Protein 8W1A (pdb70)

Solvent-accessible surface area: 29792 Å² total; per-residue (Å²): 186,114,35,16,29,114,81,59,42,19,30,54,12,38,103,8,42,86,66,0,50,106,9,0,30,44,1,24,101,0,14,69,120,52,120,100,170,21,17,4,23,64,1,4,20,10,5,3,0,50,3,0,48,10,2,5,71,1,7,72,6,49,19,64,16,71,86,104,87,144,73,28,51,42,43,49,0,109,70,18,20,48,46,52,22,5,2,8,2,2,5,2,24,10,5,14,14,1,0,40,0,34,47,22,38,25,39,99,70,119,138,69,103,0,112,100,46,72,26,0,100,94,21,19,58,49,10,62,115,93,0,71,104,32,0,29,45,10,19,131,68,60,19,121,35,64,46,114,144,58,158,117,35,71,18,67,42,66,24,53,150,118,22,62,98,37,95,49,80,18,52,32,32,15,7,59,22,2,13,77,116,5,38,57,81,7,100,85,29,74,45,64,14,132,57,45,34,172,215,90,178,76,130,74,226,50,110,22,142,28,22,18,31,2,2,20,54,14,4,70,14,6,1,69,20,30,11,45,27,6,47,65,7,6,36,24,104,79,178,172,61,163,101,58,95,74,45,138,22,66,18,78,9,3,36,28,14,0,42,31,12,5,8,63,2,0,6,25,0,0,108,10,2,15,22,32,8,63,62,28,66,115,67,7,121,44,64,131,120,134,208,46,99,162,57,123,36,28,32,118,80,79,35,19,34,63,9,34,110,7,39,90,63,0,39,114,14,0,31,75,2,29,130,6,19,61,145,57,118,112,168,25,20,4,27,63,2,3,24,9,5,4,0,50,3,0,51,12,1,2,76,0,6,73,7,39,18,71,17,73,91,94,73,128,74,17,50,44,48,47,0,92,70,13,26,44,48,46,8,4,2,11,1,2,4,2,24,9,5,13,14,2,0,39,0,55,52,22,10,31,34,103,40,130,148,82,109,0,92,124,33,76,26,0,99,94,22,18,58,46,10,62,120,93,0,67,93,27,0,30,53,6,18,110,64,31,23,115,38,81,58,109,135,62,150,109,19,96,28,67,13,67,22,47,154,126,34,61,92,26,96,59,88,4,58,38,33,10,7,63,29,2,12,77,109,4,35,57,66,4,103,90,26,61,54,68,7,130,46,41,71,110,165,52,192,112,131,63,192,125,135,27,113,24,31,22,26,0,4,24,39,7,3,66,14,6,2,64,26,28,10,44,31,8,43,68,19,6,48,14,134,70,183,175,91,110,126,30,26,48,20,68,3,65,16,54,4,8,34,20,19,1,38,27,12,5,6,57,4,0,4,22,1,3,93,19,2,14,9,22,8,80,75,34,62,112,95,22,101,32,89,175,153,140

Secondary structure (DSSP, 8-state):
--SS-HHHHHHHHHHHHHHHHHHHHHHHHHHHHTGGG--HHHHHHHHHHHHHHHHHHHHHHHHHHHH-GGG--HHHHHHHHHHHHHHHHHHHHHHHHHHHHHHHHHHTTT-SGGGSHHHHHHHHHHHHHHHHHHHHHHTTS-EEEE-TTT--EEEE---GGGHHHHHHHHHHHHHIIIIIHHHHHHHHHHHHHHHHHHHHT--TT----HHHHHHHHHHHHHTHHHHHHHHHHHHHHTTSS---HHHHHHHHHHHHHHHHHHHHHHHHHHHHHHHH-HHHHHHHHHHHT-/-PPP---S-HHHHHHHHHHHHHHHHHHHHHHHHHHHTSGGG--HHHHHHHHHHHHHHHHHHHHHHHHHHHH-GGG--HHHHHHHHHHHHHHHHHHHHHHHHHHHHHHHHHHTTTSSGGGSHHHHHHHHHHHHHHHHHHHHHHTTS-EEEE-TTT--EEEE---GGGHHHHHHHHHHHHHIIIIIHHHHHHHHHHHHHHHHHHHS---S-PPP-HHHHHHHHHHHHHTHHHHHHHHHHHHHHTTSS---HHHHHHHHHHHHHHHHHHHHHHHHHHHHHHHT-HHHHHHHHHHHH-

Structure (mmCIF, N/CA/C/O backbone):
data_8W1A
#
_entry.id   8W1A
#
_cell.length_a   1.00
_cell.length_b   1.00
_cell.length_c   1.00
_cell.angle_alpha   90.00
_cell.angle_beta   90.00
_cell.angle_gamma   90.00
#
_symmetry.space_group_name_H-M   'P 1'
#
loop_
_atom_site.group_PDB
_atom_site.id
_atom_site.type_symbol
_atom_site.label_atom_id
_atom_site.label_alt_id
_atom_site.label_comp_id
_atom_site.label_asym_id
_atom_site.label_entity_id
_atom_site.label_seq_id
_atom_site.pdbx_PDB_ins_code
_atom_site.Cartn_x
_atom_site.Cartn_y
_atom_site.Cartn_z
_atom_site.occupancy
_atom_site.B_iso_or_equiv
_atom_site.auth_seq_id
_atom_site.auth_comp_id
_atom_site.auth_asym_id
_atom_site.auth_atom_id
_atom_site.pdbx_PDB_model_num
ATOM 1 N N . THR A 1 42 ? 144.844 119.764 116.809 1.00 84.87 42 THR A N 1
ATOM 2 C CA . THR A 1 42 ? 144.084 118.544 117.210 1.00 84.19 42 THR A CA 1
ATOM 3 C C . THR A 1 42 ? 142.737 118.483 116.499 1.00 76.38 42 THR A C 1
ATOM 4 O O . THR A 1 42 ? 142.237 119.496 116.008 1.00 68.72 42 THR A O 1
ATOM 8 N N . THR A 1 43 ? 142.156 117.286 116.445 1.00 72.59 43 THR A N 1
ATOM 9 C CA . THR A 1 43 ? 140.835 117.073 115.872 1.00 69.94 43 THR A CA 1
ATOM 10 C C . THR A 1 43 ? 139.895 116.607 116.973 1.00 64.43 43 THR A C 1
ATOM 11 O O . THR A 1 43 ? 140.256 115.754 117.789 1.00 61.43 43 THR A O 1
ATOM 15 N N . VAL A 1 44 ? 138.691 117.172 116.989 1.00 59.20 44 VAL A N 1
ATOM 16 C CA . VAL A 1 44 ? 137.770 116.965 118.102 1.00 52.89 44 VAL A CA 1
ATOM 17 C C . VAL A 1 44 ? 137.053 115.625 118.000 1.00 50.81 44 VAL A C 1
ATOM 18 O O . VAL A 1 44 ? 137.033 114.853 118.962 1.00 47.93 44 VAL A O 1
ATOM 22 N N . VAL A 1 45 ? 136.459 115.322 116.854 1.00 53.84 45 VAL A N 1
ATOM 23 C CA . VAL A 1 45 ? 135.699 114.093 116.650 1.00 50.78 45 VAL A CA 1
ATOM 24 C C . VAL A 1 45 ? 136.628 113.069 116.004 1.00 52.77 45 VAL A C 1
ATOM 25 O O . VAL A 1 45 ? 137.186 113.342 114.933 1.00 49.60 45 VAL A O 1
ATOM 29 N N . PRO A 1 46 ? 136.832 111.896 116.606 1.00 58.83 46 PRO A N 1
ATOM 30 C CA . PRO A 1 46 ? 137.709 110.899 115.983 1.00 55.99 46 PRO A CA 1
ATOM 31 C C . PRO A 1 46 ? 137.207 110.477 114.610 1.00 51.75 46 PRO A C 1
ATOM 32 O O . PRO A 1 46 ? 136.057 110.717 114.238 1.00 52.41 46 PRO A O 1
ATOM 36 N N . TYR A 1 47 ? 138.102 109.839 113.854 1.00 47.37 47 TYR A N 1
ATOM 37 C CA . TYR A 1 47 ? 137.766 109.364 112.516 1.00 51.15 47 TYR A CA 1
ATOM 38 C C . TYR A 1 47 ? 136.547 108.448 112.538 1.00 49.01 47 TYR A C 1
ATOM 39 O O . TYR A 1 47 ? 135.584 108.648 111.786 1.00 48.80 47 TYR A O 1
ATOM 48 N N . THR A 1 48 ? 136.572 107.435 113.408 1.00 46.52 48 THR A N 1
ATOM 49 C CA . THR A 1 48 ? 135.512 106.434 113.411 1.00 47.48 48 THR A CA 1
ATOM 50 C C . THR A 1 48 ? 134.153 107.050 113.714 1.00 46.24 48 THR A C 1
ATOM 51 O O . THR A 1 48 ? 133.168 106.741 113.034 1.00 44.90 48 THR A O 1
ATOM 55 N N . TRP A 1 49 ? 134.077 107.912 114.729 1.00 45.48 49 TRP A N 1
ATOM 56 C CA . TRP A 1 49 ? 132.799 108.505 115.103 1.00 43.10 49 TRP A CA 1
ATOM 57 C C . TRP A 1 49 ? 132.235 109.370 113.983 1.00 39.66 49 TRP A C 1
ATOM 58 O O . TRP A 1 49 ? 131.043 109.278 113.666 1.00 41.80 49 TRP A O 1
ATOM 69 N N . ASN A 1 50 ? 133.074 110.208 113.373 1.00 40.72 50 ASN A N 1
ATOM 70 C CA . ASN A 1 50 ? 132.610 111.048 112.274 1.00 40.36 50 ASN A CA 1
ATOM 71 C C . ASN A 1 50 ? 132.101 110.199 111.117 1.00 36.98 50 ASN A C 1
ATOM 72 O O . ASN A 1 50 ? 131.006 110.438 110.589 1.00 31.23 50 ASN A O 1
ATOM 77 N N . VAL A 1 51 ? 132.880 109.192 110.716 1.00 40.59 51 VAL A N 1
ATOM 78 C CA . VAL A 1 51 ? 132.479 108.360 109.585 1.00 37.64 51 VAL A CA 1
ATOM 79 C C . VAL A 1 51 ? 131.164 107.654 109.885 1.00 33.89 51 VAL A C 1
ATOM 80 O O . VAL A 1 51 ? 130.253 107.628 109.048 1.00 35.64 51 VAL A O 1
ATOM 84 N N . GLY A 1 52 ? 131.035 107.080 111.082 1.00 28.38 52 GLY A N 1
ATOM 85 C CA . GLY A 1 52 ? 129.817 106.356 111.411 1.00 26.91 52 GLY A CA 1
ATOM 86 C C . GLY A 1 52 ? 128.600 107.259 111.458 1.00 26.82 52 GLY A C 1
ATOM 87 O O . GLY A 1 52 ? 127.536 106.921 110.925 1.00 29.90 52 GLY A O 1
ATOM 88 N N . ILE A 1 53 ? 128.735 108.420 112.100 1.00 25.22 53 ILE A N 1
ATOM 89 C CA . ILE A 1 53 ? 127.609 109.340 112.201 1.00 25.79 53 ILE A CA 1
ATOM 90 C C . ILE A 1 53 ? 127.166 109.784 110.815 1.00 28.91 53 ILE A C 1
ATOM 91 O O . ILE A 1 53 ? 125.969 109.787 110.498 1.00 30.66 53 ILE A O 1
ATOM 96 N N . LEU A 1 54 ? 128.123 110.158 109.960 1.00 29.21 54 LEU A N 1
ATOM 97 C CA . LEU A 1 54 ? 127.759 110.626 108.629 1.00 26.43 54 LEU A CA 1
ATOM 98 C C . LEU A 1 54 ? 127.149 109.507 107.795 1.00 25.61 54 LEU A C 1
ATOM 99 O O . LEU A 1 54 ? 126.220 109.747 107.018 1.00 27.84 54 LEU A O 1
ATOM 104 N N . SER A 1 55 ? 127.642 108.275 107.944 1.00 25.45 55 SER A N 1
ATOM 105 C CA . SER A 1 55 ? 127.063 107.163 107.195 1.00 25.61 55 SER A CA 1
ATOM 106 C C . SER A 1 55 ? 125.619 106.906 107.613 1.00 23.90 55 SER A C 1
ATOM 107 O O . SER A 1 55 ? 124.742 106.703 106.762 1.00 27.36 55 SER A O 1
ATOM 110 N N . LEU A 1 56 ? 125.350 106.907 108.922 1.00 25.63 56 LEU A N 1
ATOM 111 C CA . LEU A 1 56 ? 123.979 106.705 109.384 1.00 28.83 56 LEU A CA 1
ATOM 112 C C . LEU A 1 56 ? 123.066 107.828 108.905 1.00 29.44 56 LEU A C 1
ATOM 113 O O . LEU A 1 56 ? 121.930 107.581 108.465 1.00 26.83 56 LEU A O 1
ATOM 118 N N . ILE A 1 57 ? 123.546 109.071 108.986 1.00 28.24 57 ILE A N 1
ATOM 119 C CA . ILE A 1 57 ? 122.756 110.199 108.511 1.00 24.64 57 ILE A CA 1
ATOM 120 C C . ILE A 1 57 ? 122.461 110.048 107.026 1.00 25.26 57 ILE A C 1
ATOM 121 O O . ILE A 1 57 ? 121.344 110.313 106.576 1.00 27.88 57 ILE A O 1
ATOM 126 N N . PHE A 1 58 ? 123.457 109.633 106.242 1.00 26.31 58 PHE A N 1
ATOM 127 C CA . PHE A 1 58 ? 123.243 109.420 104.815 1.00 24.91 58 PHE A CA 1
ATOM 128 C C . PHE A 1 58 ? 122.167 108.371 104.572 1.00 24.42 58 PHE A C 1
ATOM 129 O O . PHE A 1 58 ? 121.273 108.561 103.739 1.00 24.03 58 PHE A O 1
ATOM 137 N N . LEU A 1 59 ? 122.245 107.245 105.283 1.00 26.20 59 LEU A N 1
ATOM 138 C CA . LEU A 1 59 ? 121.256 106.190 105.089 1.00 24.70 59 LEU A CA 1
ATOM 139 C C . LEU A 1 59 ? 119.848 106.712 105.345 1.00 24.45 59 LEU A C 1
ATOM 140 O O . LEU A 1 59 ? 118.943 106.543 104.513 1.00 28.61 59 LEU A O 1
ATOM 145 N N . ILE A 1 60 ? 119.643 107.358 106.496 1.00 26.37 60 ILE A N 1
ATOM 146 C CA . ILE A 1 60 ? 118.294 107.799 106.846 1.00 24.98 60 ILE A CA 1
ATOM 147 C C . ILE A 1 60 ? 117.797 108.890 105.900 1.00 22.52 60 ILE A C 1
ATOM 148 O O . ILE A 1 60 ? 116.644 108.867 105.456 1.00 22.71 60 ILE A O 1
ATOM 153 N N . ASN A 1 61 ? 118.652 109.871 105.601 1.00 23.69 61 ASN A N 1
ATOM 154 C CA . ASN A 1 61 ? 118.351 110.886 104.596 1.00 21.52 61 ASN A CA 1
ATOM 155 C C . ASN A 1 61 ? 117.829 110.253 103.314 1.00 20.49 61 ASN A C 1
ATOM 156 O O . ASN A 1 61 ? 116.712 110.551 102.861 1.00 18.48 61 ASN A O 1
ATOM 161 N N . VAL A 1 62 ? 118.635 109.380 102.709 1.00 23.81 62 VAL A N 1
ATOM 162 C CA . VAL A 1 62 ? 118.277 108.825 101.411 1.00 22.39 62 VAL A CA 1
ATOM 163 C C . VAL A 1 62 ? 116.947 108.099 101.529 1.00 22.41 62 VAL A C 1
ATOM 164 O O . VAL A 1 62 ? 116.009 108.380 100.775 1.00 22.97 62 VAL A O 1
ATOM 168 N N . LEU A 1 63 ? 116.822 107.187 102.496 1.00 23.12 63 LEU A N 1
ATOM 169 C CA . LEU A 1 63 ? 115.594 106.403 102.583 1.00 23.54 63 LEU A CA 1
ATOM 170 C C . LEU A 1 63 ? 114.377 107.303 102.764 1.00 21.48 63 LEU A C 1
ATOM 171 O O . LEU A 1 63 ? 113.422 107.244 101.975 1.00 26.95 63 LEU A O 1
ATOM 176 N N . GLY A 1 64 ? 114.404 108.165 103.778 1.00 18.43 64 GLY A N 1
ATOM 177 C CA . GLY A 1 64 ? 113.249 108.972 104.100 1.00 20.26 64 GLY A CA 1
ATOM 178 C C . GLY A 1 64 ? 112.842 109.905 102.983 1.00 21.21 64 GLY A C 1
ATOM 179 O O . GLY A 1 64 ? 111.674 109.912 102.576 1.00 23.34 64 GLY A O 1
ATOM 180 N N . ASN A 1 65 ? 113.786 110.698 102.469 1.00 21.27 65 ASN A N 1
ATOM 181 C CA . ASN A 1 65 ? 113.416 111.664 101.444 1.00 18.14 65 ASN A CA 1
ATOM 182 C C . ASN A 1 65 ? 113.101 111.010 100.106 1.00 18.15 65 ASN A C 1
ATOM 183 O O . ASN A 1 65 ? 112.223 111.505 99.393 1.00 21.39 65 ASN A O 1
ATOM 188 N N . GLY A 1 66 ? 113.752 109.900 99.753 1.00 18.03 66 GLY A N 1
ATOM 189 C CA . GLY A 1 66 ? 113.342 109.180 98.563 1.00 21.29 66 GLY A CA 1
ATOM 190 C C . GLY A 1 66 ? 111.915 108.678 98.661 1.00 27.42 66 GLY A C 1
ATOM 191 O O . GLY A 1 66 ? 111.132 108.824 97.718 1.00 27.14 66 GLY A O 1
ATOM 192 N N . LEU A 1 67 ? 111.548 108.093 99.806 1.00 28.24 67 LEU A N 1
ATOM 193 C CA . LEU A 1 67 ? 110.180 107.609 99.960 1.00 26.77 67 LEU A CA 1
ATOM 194 C C . LEU A 1 67 ? 109.178 108.759 99.932 1.00 26.70 67 LEU A C 1
ATOM 195 O O . LEU A 1 67 ? 108.110 108.648 99.312 1.00 36.20 67 LEU A O 1
ATOM 200 N N . VAL A 1 68 ? 109.501 109.871 100.596 1.00 24.75 68 VAL A N 1
ATOM 201 C CA . VAL A 1 68 ? 108.589 111.012 100.609 1.00 24.55 68 VAL A CA 1
ATOM 202 C C . VAL A 1 68 ? 108.384 111.540 99.195 1.00 28.01 68 VAL A C 1
ATOM 203 O O . VAL A 1 68 ? 107.254 111.812 98.771 1.00 33.98 68 VAL A O 1
ATOM 207 N N . THR A 1 69 ? 109.476 111.692 98.441 1.00 29.22 69 THR A N 1
ATOM 208 C CA . THR A 1 69 ? 109.360 112.179 97.071 1.00 27.45 69 THR A CA 1
ATOM 209 C C . THR A 1 69 ? 108.586 111.195 96.203 1.00 28.84 69 THR A C 1
ATOM 210 O O . THR A 1 69 ? 107.835 111.605 95.314 1.00 29.97 69 THR A O 1
ATOM 214 N N . TYR A 1 70 ? 108.756 109.891 96.440 1.00 33.18 70 TYR A N 1
ATOM 215 C CA . TYR A 1 70 ? 108.008 108.899 95.671 1.00 35.32 70 TYR A CA 1
ATOM 216 C C . TYR A 1 70 ? 106.508 109.053 95.904 1.00 37.35 70 TYR A C 1
ATOM 217 O O . TYR A 1 70 ? 105.717 109.102 94.951 1.00 44.81 70 TYR A O 1
ATOM 226 N N . ILE A 1 71 ? 106.099 109.142 97.172 1.00 39.58 71 ILE A N 1
ATOM 227 C CA . ILE A 1 71 ? 104.680 109.309 97.481 1.00 42.49 71 ILE A CA 1
ATOM 228 C C . ILE A 1 71 ? 104.158 110.608 96.877 1.00 39.46 71 ILE A C 1
ATOM 229 O O . ILE A 1 71 ? 103.052 110.659 96.317 1.00 40.48 71 ILE A O 1
ATOM 234 N N . PHE A 1 72 ? 104.943 111.681 96.986 1.00 39.03 72 PHE A N 1
ATOM 235 C CA . PHE A 1 72 ? 104.511 112.967 96.453 1.00 38.28 72 PHE A CA 1
ATOM 236 C C . PHE A 1 72 ? 104.352 112.914 94.938 1.00 44.77 72 PHE A C 1
ATOM 237 O O . PHE A 1 72 ? 103.411 113.484 94.384 1.00 41.90 72 PHE A O 1
ATOM 245 N N . CYS A 1 73 ? 105.282 112.258 94.244 1.00 48.95 73 CYS A N 1
ATOM 246 C CA . CYS A 1 73 ? 105.170 112.153 92.795 1.00 45.22 73 CYS A CA 1
ATOM 247 C C . CYS A 1 73 ? 103.986 111.287 92.394 1.00 47.54 73 CYS A C 1
ATOM 248 O O . CYS A 1 73 ? 103.378 111.519 91.343 1.00 54.68 73 CYS A O 1
ATOM 251 N N . LYS A 1 74 ? 103.643 110.287 93.208 1.00 45.26 74 LYS A N 1
ATOM 252 C CA . LYS A 1 74 ? 102.460 109.488 92.911 1.00 48.46 74 LYS A CA 1
ATOM 253 C C . LYS A 1 74 ? 101.154 110.226 93.193 1.00 50.41 74 LYS A C 1
ATOM 254 O O . LYS A 1 74 ? 100.133 109.876 92.591 1.00 49.08 74 LYS A O 1
ATOM 260 N N . HIS A 1 75 ? 101.151 111.222 94.085 1.00 51.80 75 HIS A N 1
ATOM 261 C CA . HIS A 1 75 ? 99.937 111.997 94.356 1.00 53.64 75 HIS A CA 1
ATOM 262 C C . HIS A 1 75 ? 100.092 113.467 93.966 1.00 51.56 75 HIS A C 1
ATOM 263 O O . HIS A 1 75 ? 99.447 114.342 94.549 1.00 48.20 75 HIS A O 1
ATOM 270 N N . ARG A 1 76 ? 100.953 113.751 92.987 1.00 51.83 76 ARG A N 1
ATOM 271 C CA . ARG A 1 76 ? 101.249 115.131 92.603 1.00 49.81 76 ARG A CA 1
ATOM 272 C C . ARG A 1 76 ? 100.010 115.902 92.162 1.00 49.51 76 ARG A C 1
ATOM 273 O O . ARG A 1 76 ? 99.834 117.065 92.545 1.00 45.48 76 ARG A O 1
ATOM 281 N N . SER A 1 77 ? 99.147 115.285 91.352 1.00 49.59 77 SER A N 1
ATOM 282 C CA . SER A 1 77 ? 98.151 116.051 90.603 1.00 47.34 77 SER A CA 1
ATOM 283 C C . SER A 1 77 ? 97.317 116.957 91.499 1.00 47.98 77 SER A C 1
ATOM 284 O O . SER A 1 77 ? 96.928 118.052 91.078 1.00 44.52 77 SER A O 1
ATOM 287 N N . ARG A 1 78 ? 97.028 116.528 92.724 1.00 53.48 78 ARG A N 1
ATOM 288 C CA . ARG A 1 78 ? 96.146 117.260 93.623 1.00 48.16 78 ARG A CA 1
ATOM 289 C C . ARG A 1 78 ? 96.894 117.986 94.738 1.00 45.19 78 ARG A C 1
ATOM 290 O O . ARG A 1 78 ? 96.386 118.055 95.862 1.00 44.96 78 ARG A O 1
ATOM 298 N N . ALA A 1 79 ? 98.073 118.535 94.450 1.00 45.00 79 ALA A N 1
ATOM 299 C CA . ALA A 1 79 ? 98.871 119.198 95.471 1.00 39.37 79 ALA A CA 1
ATOM 300 C C . ALA A 1 79 ? 98.732 120.717 95.374 1.00 30.11 79 ALA A C 1
ATOM 301 O O . ALA A 1 79 ? 98.189 121.262 94.409 1.00 29.74 79 ALA A O 1
ATOM 303 N N . GLY A 1 80 ? 99.227 121.400 96.408 1.00 28.26 80 GLY A N 1
ATOM 304 C CA . GLY A 1 80 ? 99.244 122.841 96.460 1.00 20.85 80 GLY A CA 1
ATOM 305 C C . GLY A 1 80 ? 100.652 123.401 96.540 1.00 23.89 80 GLY A C 1
ATOM 306 O O . GLY A 1 80 ? 101.648 122.676 96.504 1.00 31.18 80 GLY A O 1
ATOM 307 N N . ALA A 1 81 ? 100.722 124.728 96.664 1.00 19.99 81 ALA A N 1
ATOM 308 C CA . ALA A 1 81 ? 102.015 125.408 96.654 1.00 19.41 81 ALA A CA 1
ATOM 309 C C . ALA A 1 81 ? 102.883 124.968 97.828 1.00 22.62 81 ALA A C 1
ATOM 310 O O . ALA A 1 81 ? 104.072 124.659 97.661 1.00 23.10 81 ALA A O 1
ATOM 312 N N . ILE A 1 82 ? 102.306 124.941 99.031 1.00 24.25 82 ILE A N 1
ATOM 313 C CA . ILE A 1 82 ? 103.087 124.551 100.196 1.00 21.25 82 ILE A CA 1
ATOM 314 C C . ILE A 1 82 ? 103.480 123.088 100.100 1.00 20.80 82 ILE A C 1
ATOM 315 O O . ILE A 1 82 ? 104.524 122.687 100.618 1.00 24.35 82 ILE A O 1
ATOM 320 N N . ASP A 1 83 ? 102.666 122.265 99.438 1.00 20.82 83 ASP A N 1
ATOM 321 C CA . ASP A 1 83 ? 103.060 120.881 99.206 1.00 23.30 83 ASP A CA 1
ATOM 322 C C . ASP A 1 83 ? 104.316 120.809 98.344 1.00 21.44 83 ASP A C 1
ATOM 323 O O . ASP A 1 83 ? 105.233 120.026 98.626 1.00 21.48 83 ASP A O 1
ATOM 328 N N . ILE A 1 84 ? 104.381 121.632 97.296 1.00 20.73 84 ILE A N 1
ATOM 329 C CA . ILE A 1 84 ? 105.571 121.665 96.451 1.00 21.78 84 ILE A CA 1
ATOM 330 C C . ILE A 1 84 ? 106.778 122.134 97.251 1.00 20.64 84 ILE A C 1
ATOM 331 O O . ILE A 1 84 ? 107.882 121.599 97.104 1.00 24.15 84 ILE A O 1
ATOM 336 N N . LEU A 1 85 ? 106.597 123.148 98.099 1.00 17.81 85 LEU A N 1
ATOM 337 C CA . LEU A 1 85 ? 107.720 123.621 98.912 1.00 17.44 85 LEU A CA 1
ATOM 338 C C . LEU A 1 85 ? 108.199 122.544 99.886 1.00 18.27 85 LEU A C 1
ATOM 339 O O . LEU A 1 85 ? 109.410 122.353 100.074 1.00 21.42 85 LEU A O 1
ATOM 344 N N . LEU A 1 86 ? 107.265 121.829 100.514 1.00 17.63 86 LEU A N 1
ATOM 345 C CA . LEU A 1 86 ? 107.648 120.766 101.434 1.00 17.73 86 LEU A CA 1
ATOM 346 C C . LEU A 1 86 ? 108.352 119.628 100.708 1.00 18.26 86 LEU A C 1
ATOM 347 O O . LEU A 1 86 ? 109.231 118.983 101.287 1.00 18.70 86 LEU A O 1
ATOM 352 N N . LEU A 1 87 ? 107.980 119.361 99.452 1.00 20.68 87 LEU A N 1
ATOM 353 C CA . LEU A 1 87 ? 108.746 118.413 98.643 1.00 20.63 87 LEU A CA 1
ATOM 354 C C . LEU A 1 87 ? 110.129 118.968 98.315 1.00 24.32 87 LEU A C 1
ATOM 355 O O . LEU A 1 87 ? 111.113 118.217 98.235 1.00 24.44 87 LEU A O 1
ATOM 360 N N . GLY A 1 88 ? 110.213 120.278 98.091 1.00 22.02 88 GLY A N 1
ATOM 361 C CA . GLY A 1 88 ? 111.501 120.893 97.828 1.00 15.64 88 GLY A CA 1
ATOM 362 C C . GLY A 1 88 ? 112.456 120.708 98.985 1.00 16.61 88 GLY A C 1
ATOM 363 O O . GLY A 1 88 ? 113.664 120.570 98.796 1.00 24.05 88 GLY A O 1
ATOM 364 N N . ILE A 1 89 ? 111.923 120.712 100.207 1.00 17.23 89 ILE A N 1
ATOM 365 C CA . ILE A 1 89 ? 112.776 120.422 101.362 1.00 16.51 89 ILE A CA 1
ATOM 366 C C . ILE A 1 89 ? 113.363 119.015 101.263 1.00 14.55 89 ILE A C 1
ATOM 367 O O . ILE A 1 89 ? 114.543 118.803 101.572 1.00 14.89 89 ILE A O 1
ATOM 372 N N . CYS A 1 90 ? 112.562 118.033 100.842 1.00 17.84 90 CYS A N 1
ATOM 373 C CA . CYS A 1 90 ? 113.088 116.681 100.670 1.00 19.41 90 CYS A CA 1
ATOM 374 C C . CYS A 1 90 ? 114.165 116.643 99.593 1.00 19.19 90 CYS A C 1
ATOM 375 O O . CYS A 1 90 ? 115.175 115.942 99.731 1.00 21.16 90 CYS A O 1
ATOM 378 N N . LEU A 1 91 ? 113.953 117.370 98.497 1.00 20.46 91 LEU A N 1
ATOM 379 C CA . LEU A 1 91 ? 114.978 117.426 97.456 1.00 19.67 91 LEU A CA 1
ATOM 380 C C . LEU A 1 91 ? 116.266 118.049 97.989 1.00 16.74 91 LEU A C 1
ATOM 381 O O . LEU A 1 91 ? 117.372 117.573 97.694 1.00 18.22 91 LEU A O 1
ATOM 386 N N . ASN A 1 92 ? 116.138 119.112 98.784 1.00 16.64 92 ASN A N 1
ATOM 387 C CA . ASN A 1 92 ? 117.305 119.722 99.411 1.00 15.33 92 ASN A CA 1
ATOM 388 C C . ASN A 1 92 ? 118.050 118.703 100.258 1.00 15.47 92 ASN A C 1
ATOM 389 O O . ASN A 1 92 ? 119.278 118.590 100.184 1.00 15.30 92 ASN A O 1
ATOM 394 N N . SER A 1 93 ? 117.314 117.943 101.069 1.00 19.36 93 SER A N 1
ATOM 395 C CA . SER A 1 93 ? 117.947 116.912 101.884 1.00 17.11 93 SER A CA 1
ATOM 396 C C . SER A 1 93 ? 118.654 115.874 101.023 1.00 17.22 93 SER A C 1
ATOM 397 O O . SER A 1 93 ? 119.748 115.421 101.376 1.00 16.56 93 SER A O 1
ATOM 400 N N . LEU A 1 94 ? 118.047 115.475 99.903 1.00 18.83 94 LEU A N 1
ATOM 401 C CA . LEU A 1 94 ? 118.707 114.548 98.989 1.00 19.13 94 LEU A CA 1
ATOM 402 C C . LEU A 1 94 ? 119.979 115.122 98.381 1.00 17.32 94 LEU A C 1
ATOM 403 O O . LEU A 1 94 ? 120.877 114.349 98.035 1.00 19.03 94 LEU A O 1
ATOM 408 N N . CYS A 1 95 ? 120.075 116.443 98.227 1.00 18.64 95 CYS A N 1
ATOM 409 C CA . CYS A 1 95 ? 121.327 117.022 97.739 1.00 18.06 95 CYS A CA 1
ATOM 410 C C . CYS A 1 95 ? 122.500 116.632 98.634 1.00 20.10 95 CYS A C 1
ATOM 411 O O . CYS A 1 95 ? 123.595 116.335 98.144 1.00 19.92 95 CYS A O 1
ATOM 414 N N . LEU A 1 96 ? 122.289 116.628 99.954 1.00 20.78 96 LEU A N 1
ATOM 415 C CA . LEU A 1 96 ? 123.377 116.333 100.884 1.00 17.08 96 LEU A CA 1
ATOM 416 C C . LEU A 1 96 ? 123.823 114.878 100.802 1.00 17.46 96 LEU A C 1
ATOM 417 O O . LEU A 1 96 ? 124.929 114.543 101.243 1.00 22.41 96 LEU A O 1
ATOM 422 N N . SER A 1 97 ? 122.973 113.998 100.272 1.00 19.84 97 SER A N 1
ATOM 423 C CA . SER A 1 97 ? 123.314 112.582 100.220 1.00 21.02 97 SER A CA 1
ATOM 424 C C . SER A 1 97 ? 124.566 112.351 99.384 1.00 21.79 97 SER A C 1
ATOM 425 O O . SER A 1 97 ? 125.465 111.603 99.783 1.00 25.78 97 SER A O 1
ATOM 428 N N . ILE A 1 98 ? 124.644 112.992 98.218 1.00 21.38 98 ILE A N 1
ATOM 429 C CA . ILE A 1 98 ? 125.803 112.812 97.350 1.00 22.14 98 ILE A CA 1
ATOM 430 C C . ILE A 1 98 ? 127.058 113.355 98.021 1.00 26.28 98 ILE A C 1
ATOM 431 O O . ILE A 1 98 ? 128.129 112.739 97.959 1.00 32.00 98 ILE A O 1
ATOM 436 N N . SER A 1 99 ? 126.950 114.521 98.661 1.00 26.90 99 SER A N 1
ATOM 437 C CA . SER A 1 99 ? 128.097 115.106 99.345 1.00 25.81 99 SER A CA 1
ATOM 438 C C . SER A 1 99 ? 128.623 114.175 100.429 1.00 30.16 99 SER A C 1
ATOM 439 O O . SER A 1 99 ? 129.833 113.928 100.523 1.00 31.09 99 SER A O 1
ATOM 442 N N . LEU A 1 100 ? 127.724 113.643 101.260 1.00 24.78 100 LEU A N 1
ATOM 443 C CA . LEU A 1 100 ? 128.161 112.759 102.335 1.00 22.60 100 LEU A CA 1
ATOM 444 C C . LEU A 1 100 ? 128.700 111.442 101.795 1.00 26.45 100 LEU A C 1
ATOM 445 O O . LEU A 1 100 ? 129.658 110.897 102.352 1.00 33.75 100 LEU A O 1
ATOM 450 N N . LEU A 1 101 ? 128.111 110.917 100.719 1.00 27.35 101 LEU A N 1
ATOM 451 C CA . LEU A 1 101 ? 128.652 109.710 100.104 1.00 27.46 101 LEU A CA 1
ATOM 452 C C . LEU A 1 101 ? 130.074 109.943 99.617 1.00 32.73 101 LEU A C 1
ATOM 453 O O . LEU A 1 101 ? 130.965 109.117 99.851 1.00 39.34 101 LEU A O 1
ATOM 458 N N . ALA A 1 102 ? 130.307 111.071 98.943 1.00 33.08 102 ALA A N 1
ATOM 459 C CA . ALA A 1 102 ? 131.650 111.383 98.470 1.00 34.74 102 ALA A CA 1
ATOM 460 C C . ALA A 1 102 ? 132.619 111.511 99.637 1.00 36.91 102 ALA A C 1
ATOM 461 O O . ALA A 1 102 ? 133.724 110.958 99.604 1.00 42.96 102 ALA A O 1
ATOM 463 N N . GLU A 1 103 ? 132.213 112.224 100.689 1.00 37.86 103 GLU A N 1
ATOM 464 C CA . GLU A 1 103 ? 133.096 112.419 101.835 1.00 39.26 103 GLU A CA 1
ATOM 465 C C . GLU A 1 103 ? 133.442 111.089 102.495 1.00 38.68 103 GLU A C 1
ATOM 466 O O . GLU A 1 103 ? 134.598 110.843 102.860 1.00 41.41 103 GLU A O 1
ATOM 472 N N . VAL A 1 104 ? 132.448 110.215 102.654 1.00 37.93 104 VAL A N 1
ATOM 473 C CA . VAL A 1 104 ? 132.690 108.928 103.297 1.00 38.07 104 VAL A CA 1
ATOM 474 C C . VAL A 1 104 ? 133.598 108.063 102.434 1.00 43.66 104 VAL A C 1
ATOM 475 O O . VAL A 1 104 ? 134.476 107.358 102.946 1.00 49.91 104 VAL A O 1
ATOM 479 N N . LEU A 1 105 ? 133.404 108.096 101.113 1.00 44.46 105 LEU A N 1
ATOM 480 C CA . LEU A 1 105 ? 134.254 107.295 100.237 1.00 45.86 105 LEU A CA 1
ATOM 481 C C . LEU A 1 105 ? 135.683 107.824 100.217 1.00 45.72 105 LEU A C 1
ATOM 482 O O . LEU A 1 105 ? 136.632 107.049 100.060 1.00 49.04 105 LEU A O 1
ATOM 487 N N . MET A 1 106 ? 135.859 109.140 100.359 1.00 47.19 106 MET A N 1
ATOM 488 C CA . MET A 1 106 ? 137.209 109.689 100.458 1.00 49.94 106 MET A CA 1
ATOM 489 C C . MET A 1 106 ? 137.862 109.319 101.785 1.00 53.39 106 MET A C 1
ATOM 490 O O . MET A 1 106 ? 139.065 109.036 101.830 1.00 54.39 106 MET A O 1
ATOM 495 N N . PHE A 1 107 ? 137.093 109.315 102.876 1.00 55.27 107 PHE A N 1
ATOM 496 C CA . PHE A 1 107 ? 137.638 108.827 104.141 1.00 50.92 107 PHE A CA 1
ATOM 497 C C . PHE A 1 107 ? 138.073 107.371 104.027 1.00 50.83 107 PHE A C 1
ATOM 498 O O . PHE A 1 107 ? 139.193 107.020 104.413 1.00 53.38 107 PHE A O 1
ATOM 506 N N . LEU A 1 108 ? 137.202 106.512 103.497 1.00 50.85 108 LEU A N 1
ATOM 507 C CA . LEU A 1 108 ? 137.519 105.089 103.423 1.00 52.39 108 LEU A CA 1
ATOM 508 C C . LEU A 1 108 ? 138.678 104.824 102.471 1.00 56.87 108 LEU A C 1
ATOM 509 O O . LEU A 1 108 ? 139.530 103.970 102.743 1.00 61.58 108 LEU A O 1
ATOM 514 N N . PHE A 1 109 ? 138.730 105.544 101.352 1.00 56.65 109 PHE A N 1
ATOM 515 C CA . PHE A 1 109 ? 139.690 105.290 100.278 1.00 59.12 109 PHE A CA 1
ATOM 516 C C . PHE A 1 109 ? 140.421 106.585 99.953 1.00 60.30 109 PHE A C 1
ATOM 517 O O . PHE A 1 109 ? 140.008 107.339 99.063 1.00 59.20 109 PHE A O 1
ATOM 525 N N . PRO A 1 110 ? 141.512 106.880 100.663 1.00 60.78 110 PRO A N 1
ATOM 526 C CA . PRO A 1 110 ? 142.311 108.066 100.324 1.00 60.96 110 PRO A CA 1
ATOM 527 C C . PRO A 1 110 ? 142.885 107.997 98.917 1.00 63.61 110 PRO A C 1
ATOM 528 O O . PRO A 1 110 ? 143.246 109.023 98.332 1.00 62.08 110 PRO A O 1
ATOM 532 N N . ASN A 1 111 ? 142.977 106.783 98.368 1.00 65.98 111 ASN A N 1
ATOM 533 C CA . ASN A 1 111 ? 143.561 106.611 97.042 1.00 68.41 111 ASN A CA 1
ATOM 534 C C . ASN A 1 111 ? 142.758 107.338 95.972 1.00 64.25 111 ASN A C 1
ATOM 535 O O . ASN A 1 111 ? 143.339 107.910 95.043 1.00 63.77 111 ASN A O 1
ATOM 540 N N . ILE A 1 112 ? 141.426 107.328 96.081 1.00 61.67 112 ILE A N 1
ATOM 541 C CA . ILE A 1 112 ? 140.577 107.946 95.064 1.00 60.82 112 ILE A CA 1
ATOM 542 C C . ILE A 1 112 ? 140.391 109.441 95.274 1.00 60.08 112 ILE A C 1
ATOM 543 O O . ILE A 1 112 ? 139.661 110.077 94.498 1.00 58.53 112 ILE A O 1
ATOM 548 N N . ILE A 1 113 ? 141.022 110.028 96.292 1.00 62.22 113 ILE A N 1
ATOM 549 C CA . ILE A 1 113 ? 140.924 111.470 96.486 1.00 58.62 113 ILE A CA 1
ATOM 550 C C . ILE A 1 113 ? 141.498 112.160 95.259 1.00 57.82 113 ILE A C 1
ATOM 551 O O . ILE A 1 113 ? 142.650 111.924 94.875 1.00 59.45 113 ILE A O 1
ATOM 556 N N . SER A 1 114 ? 140.694 113.015 94.634 1.00 58.83 114 SER A N 1
ATOM 557 C CA . SER A 1 114 ? 141.111 113.721 93.432 1.00 56.53 114 SER A CA 1
ATOM 558 C C . SER A 1 114 ? 140.381 115.053 93.377 1.00 52.92 114 SER A C 1
ATOM 559 O O . SER A 1 114 ? 139.497 115.330 94.190 1.00 49.78 114 SER A O 1
ATOM 562 N N . THR A 1 115 ? 140.769 115.878 92.404 1.00 47.86 115 THR A N 1
ATOM 563 C CA . THR A 1 115 ? 140.153 117.193 92.272 1.00 50.29 115 THR A CA 1
ATOM 564 C C . THR A 1 115 ? 138.663 117.086 91.972 1.00 51.07 115 THR A C 1
ATOM 565 O O . THR A 1 115 ? 137.869 117.876 92.495 1.00 47.54 115 THR A O 1
ATOM 569 N N . GLY A 1 116 ? 138.265 116.124 91.137 1.00 46.30 116 GLY A N 1
ATOM 570 C CA . GLY A 1 116 ? 136.859 116.008 90.777 1.00 38.38 116 GLY A CA 1
ATOM 571 C C . GLY A 1 116 ? 135.968 115.752 91.976 1.00 38.62 116 GLY A C 1
ATOM 572 O O . GLY A 1 116 ? 134.930 116.397 92.146 1.00 39.95 116 GLY A O 1
ATOM 573 N N . LEU A 1 117 ? 136.361 114.801 92.828 1.00 42.24 117 LEU A N 1
ATOM 574 C CA . LEU A 1 117 ? 135.579 114.524 94.027 1.00 43.75 117 LEU A CA 1
ATOM 575 C C . LEU A 1 117 ? 135.600 115.700 94.992 1.00 41.88 117 LEU A C 1
ATOM 576 O O . LEU A 1 117 ? 134.584 115.990 95.635 1.00 42.30 117 LEU A O 1
ATOM 581 N N . CYS A 1 118 ? 136.741 116.384 95.113 1.00 43.63 118 CYS A N 1
ATOM 582 C CA . CYS A 1 118 ? 136.807 117.552 95.985 1.00 44.36 118 CYS A CA 1
ATOM 583 C C . CYS A 1 118 ? 135.835 118.630 95.524 1.00 39.34 118 CYS A C 1
ATOM 584 O O . CYS A 1 118 ? 135.200 119.296 96.348 1.00 38.08 118 CYS A O 1
ATOM 587 N N . ARG A 1 119 ? 135.715 118.822 94.209 1.00 39.15 119 ARG A N 1
ATOM 588 C CA . ARG A 1 119 ? 134.746 119.779 93.683 1.00 34.58 119 ARG A CA 1
ATOM 589 C C . ARG A 1 119 ? 133.319 119.313 93.944 1.00 31.20 119 ARG A C 1
ATOM 590 O O . ARG A 1 119 ? 132.479 120.085 94.421 1.00 31.48 119 ARG A O 1
ATOM 598 N N . LEU A 1 120 ? 133.025 118.051 93.626 1.00 25.22 120 LEU A N 1
ATOM 599 C CA . LEU A 1 120 ? 131.649 117.566 93.695 1.00 26.08 120 LEU A CA 1
ATOM 600 C C . LEU A 1 120 ? 131.121 117.574 95.127 1.00 29.48 120 LEU A C 1
ATOM 601 O O . LEU A 1 120 ? 129.984 118.001 95.377 1.00 31.98 120 LEU A O 1
ATOM 606 N N . GLU A 1 121 ? 131.929 117.103 96.080 1.00 29.88 121 GLU A N 1
ATOM 607 C CA . GLU A 1 121 ? 131.480 117.036 97.466 1.00 24.23 121 GLU A CA 1
ATOM 608 C C . GLU A 1 121 ? 131.137 118.424 97.993 1.00 23.02 121 GLU A C 1
ATOM 609 O O . GLU A 1 121 ? 130.061 118.640 98.564 1.00 27.34 121 GLU A O 1
ATOM 615 N N . ILE A 1 122 ? 132.040 119.383 97.797 1.00 23.18 122 ILE A N 1
ATOM 616 C CA . ILE A 1 122 ? 131.809 120.724 98.317 1.00 27.30 122 ILE A CA 1
ATOM 617 C C . ILE A 1 122 ? 130.647 121.388 97.583 1.00 26.19 122 ILE A C 1
ATOM 618 O O . ILE A 1 122 ? 129.866 122.137 98.190 1.00 25.96 122 ILE A O 1
ATOM 623 N N . PHE A 1 123 ? 130.499 121.118 96.282 1.00 23.87 123 PHE A N 1
ATOM 624 C CA . PHE A 1 123 ? 129.376 121.662 95.529 1.00 21.12 123 PHE A CA 1
ATOM 625 C C . PHE A 1 123 ? 128.053 121.211 96.133 1.00 21.36 123 PHE A C 1
ATOM 626 O O . PHE A 1 123 ? 127.188 122.033 96.450 1.00 20.62 123 PHE A O 1
ATOM 634 N N . PHE A 1 124 ? 127.886 119.902 96.322 1.00 20.02 124 PHE A N 1
ATOM 635 C CA . PHE A 1 124 ? 126.623 119.417 96.869 1.00 17.33 124 PHE A CA 1
ATOM 636 C C . PHE A 1 124 ? 126.421 119.879 98.308 1.00 20.98 124 PHE A C 1
ATOM 637 O O . PHE A 1 124 ? 125.284 120.147 98.721 1.00 21.47 124 PHE A O 1
ATOM 645 N N . TYR A 1 125 ? 127.503 119.998 99.081 1.00 23.21 125 TYR A N 1
ATOM 646 C CA . TYR A 1 125 ? 127.379 120.490 100.449 1.00 21.35 125 TYR A CA 1
ATOM 647 C C . TYR A 1 125 ? 126.803 121.903 100.478 1.00 17.49 125 TYR A C 1
ATOM 648 O O . TYR A 1 125 ? 125.809 122.171 101.167 1.00 17.30 125 TYR A O 1
ATOM 657 N N . TYR A 1 126 ? 127.417 122.826 99.734 1.00 17.66 126 TYR A N 1
ATOM 658 C CA . TYR A 1 126 ? 126.890 124.188 99.704 1.00 21.14 126 TYR A CA 1
ATOM 659 C C . TYR A 1 126 ? 125.504 124.242 99.082 1.00 23.12 126 TYR A C 1
ATOM 660 O O . TYR A 1 126 ? 124.677 125.073 99.480 1.00 20.15 126 TYR A O 1
ATOM 669 N N . LEU A 1 127 ? 125.223 123.368 98.115 1.00 25.15 127 LEU A N 1
ATOM 670 C CA . LEU A 1 127 ? 123.889 123.322 97.532 1.00 16.68 127 LEU A CA 1
ATOM 671 C C . LEU A 1 127 ? 122.848 123.035 98.605 1.00 12.99 127 LEU A C 1
ATOM 672 O O . LEU A 1 127 ? 121.864 123.767 98.744 1.00 16.72 127 LEU A O 1
ATOM 677 N N . TYR A 1 128 ? 123.066 121.978 99.390 1.00 15.35 128 TYR A N 1
ATOM 678 C CA . TYR A 1 128 ? 122.177 121.673 100.510 1.00 17.04 128 TYR A CA 1
ATOM 679 C C . TYR A 1 128 ? 122.060 122.850 101.472 1.00 13.91 128 TYR A C 1
ATOM 680 O O . TYR A 1 128 ? 120.953 123.235 101.882 1.00 13.39 128 TYR A O 1
ATOM 689 N N . VAL A 1 129 ? 123.203 123.423 101.858 1.00 17.50 129 VAL A N 1
ATOM 690 C CA . VAL A 1 129 ? 123.204 124.450 102.897 1.00 16.49 129 VAL A CA 1
ATOM 691 C C . VAL A 1 129 ? 122.384 125.657 102.461 1.00 15.59 129 VAL A C 1
ATOM 692 O O . VAL A 1 129 ? 121.606 126.211 103.247 1.00 15.22 129 VAL A O 1
ATOM 696 N N . TYR A 1 130 ? 122.548 126.093 101.210 1.00 18.85 130 TYR A N 1
ATOM 697 C CA . TYR A 1 130 ? 121.763 127.222 100.719 1.00 13.74 130 TYR A CA 1
ATOM 698 C C . TYR A 1 130 ? 120.298 126.842 100.531 1.00 13.74 130 TYR A C 1
ATOM 699 O O . TYR A 1 130 ? 119.396 127.627 100.864 1.00 16.73 130 TYR A O 1
ATOM 708 N N . LEU A 1 131 ? 120.042 125.646 99.995 1.00 12.71 131 LEU A N 1
ATOM 709 C CA . LEU A 1 131 ? 118.682 125.279 99.625 1.00 10.59 131 LEU A CA 1
ATOM 710 C C . LEU A 1 131 ? 117.780 125.167 100.844 1.00 10.75 131 LEU A C 1
ATOM 711 O O . LEU A 1 131 ? 116.602 125.523 100.777 1.00 13.76 131 LEU A O 1
ATOM 716 N N . ASP A 1 132 ? 118.298 124.656 101.962 1.00 12.43 132 ASP A N 1
ATOM 717 C CA . ASP A 1 132 ? 117.445 124.520 103.144 1.00 13.52 132 ASP A CA 1
ATOM 718 C C . ASP A 1 132 ? 116.891 125.872 103.590 1.00 12.11 132 ASP A C 1
ATOM 719 O O . ASP A 1 132 ? 115.673 126.039 103.769 1.00 16.41 132 ASP A O 1
ATOM 724 N N . ILE A 1 133 ? 117.774 126.854 103.769 1.00 10.92 133 ILE A N 1
ATOM 725 C CA . ILE A 1 133 ? 117.337 128.160 104.247 1.00 12.89 133 ILE A CA 1
ATOM 726 C C . ILE A 1 133 ? 116.463 128.842 103.200 1.00 14.08 133 ILE A C 1
ATOM 727 O O . ILE A 1 133 ? 115.462 129.493 103.540 1.00 13.25 133 ILE A O 1
ATOM 732 N N . PHE A 1 134 ? 116.796 128.684 101.913 1.00 13.55 134 PHE A N 1
ATOM 733 C CA . PHE A 1 134 ? 115.948 129.265 100.877 1.00 11.39 134 PHE A CA 1
ATOM 734 C C . PHE A 1 134 ? 114.547 128.662 100.902 1.00 12.66 134 PHE A C 1
ATOM 735 O O . PHE A 1 134 ? 113.556 129.381 100.731 1.00 19.30 134 PHE A O 1
ATOM 743 N N . SER A 1 135 ? 114.438 127.347 101.103 1.00 12.39 135 SER A N 1
ATOM 744 C CA . SER A 1 135 ? 113.123 126.716 101.141 1.00 12.74 135 SER A CA 1
ATOM 745 C C . SER A 1 135 ? 112.313 127.203 102.332 1.00 13.88 135 SER A C 1
ATOM 746 O O . SER A 1 135 ? 111.097 127.404 102.224 1.00 15.33 135 SER A O 1
ATOM 749 N N . VAL A 1 136 ? 112.961 127.390 103.485 1.00 16.32 136 VAL A N 1
ATOM 750 C CA . VAL A 1 136 ? 112.215 127.935 104.618 1.00 14.71 136 VAL A CA 1
ATOM 751 C C . VAL A 1 136 ? 111.712 129.342 104.295 1.00 14.21 136 VAL A C 1
ATOM 752 O O . VAL A 1 136 ? 110.569 129.700 104.628 1.00 17.22 136 VAL A O 1
ATOM 756 N N . VAL A 1 137 ? 112.544 130.163 103.647 1.00 15.58 137 VAL A N 1
ATOM 757 C CA . VAL A 1 137 ? 112.102 131.504 103.266 1.00 15.93 137 VAL A CA 1
ATOM 758 C C . VAL A 1 137 ? 110.911 131.430 102.315 1.00 17.55 137 VAL A C 1
ATOM 759 O O . VAL A 1 137 ? 109.965 132.221 102.418 1.00 21.93 137 VAL A O 1
ATOM 763 N N . CYS A 1 138 ? 110.952 130.503 101.356 1.00 18.02 138 CYS A N 1
ATOM 764 C CA . CYS A 1 138 ? 109.836 130.359 100.424 1.00 16.16 138 CYS A CA 1
ATOM 765 C C . CYS A 1 138 ? 108.564 129.929 101.145 1.00 15.96 138 CYS A C 1
ATOM 766 O O . CYS A 1 138 ? 107.462 130.379 100.802 1.00 18.74 138 CYS A O 1
ATOM 769 N N . VAL A 1 139 ? 108.691 129.041 102.132 1.00 19.79 139 VAL A N 1
ATOM 770 C CA . VAL A 1 139 ? 107.527 128.633 102.914 1.00 21.23 139 VAL A CA 1
ATOM 771 C C . VAL A 1 139 ? 106.913 129.841 103.610 1.00 16.88 139 VAL A C 1
ATOM 772 O O . VAL A 1 139 ? 105.690 130.033 103.601 1.00 19.06 139 VAL A O 1
ATOM 776 N N . SER A 1 140 ? 107.752 130.677 104.225 1.00 15.76 140 SER A N 1
ATOM 777 C CA . SER A 1 140 ? 107.222 131.874 104.873 1.00 15.08 140 SER A CA 1
ATOM 778 C C . SER A 1 140 ? 106.561 132.809 103.864 1.00 18.80 140 SER A C 1
ATOM 779 O O . SER A 1 140 ? 105.505 133.391 104.150 1.00 26.54 140 SER A O 1
ATOM 782 N N . LEU A 1 141 ? 107.164 132.967 102.684 1.00 20.28 141 LEU A N 1
ATOM 783 C CA . LEU A 1 141 ? 106.591 133.838 101.660 1.00 18.47 141 LEU A CA 1
ATOM 784 C C . LEU A 1 141 ? 105.207 133.362 101.239 1.00 20.43 141 LEU A C 1
ATOM 785 O O . LEU A 1 141 ? 104.267 134.160 101.136 1.00 26.17 141 LEU A O 1
ATOM 790 N N . VAL A 1 142 ? 105.065 132.064 100.969 1.00 21.89 142 VAL A N 1
ATOM 791 C CA . VAL A 1 142 ? 103.767 131.558 100.535 1.00 21.80 142 VAL A CA 1
ATOM 792 C C . VAL A 1 142 ? 102.631 131.623 101.549 1.00 25.03 142 VAL A C 1
ATOM 793 O O . VAL A 1 142 ? 101.483 131.908 101.182 1.00 30.46 142 VAL A O 1
ATOM 797 N N . ARG A 1 143 ? 102.915 131.372 102.831 1.00 25.58 143 ARG A N 1
ATOM 798 C CA . ARG A 1 143 ? 101.894 131.618 103.852 1.00 21.37 143 ARG A CA 1
ATOM 799 C C . ARG A 1 143 ? 101.517 133.101 104.016 1.00 25.00 143 ARG A C 1
ATOM 800 O O . ARG A 1 143 ? 100.373 133.460 104.318 1.00 31.97 143 ARG A O 1
ATOM 808 N N . TYR A 1 144 ? 102.489 133.976 103.755 1.00 27.31 144 TYR A N 1
ATOM 809 C CA . TYR A 1 144 ? 102.203 135.409 103.747 1.00 30.76 144 TYR A CA 1
ATOM 810 C C . TYR A 1 144 ? 101.205 135.611 102.613 1.00 32.15 144 TYR A C 1
ATOM 811 O O . TYR A 1 144 ? 100.174 136.272 102.787 1.00 35.90 144 TYR A O 1
ATOM 820 N N . LEU A 1 145 ? 101.503 135.059 101.436 1.00 34.70 145 LEU A N 1
ATOM 821 C CA . LEU A 1 145 ? 100.644 135.296 100.279 1.00 35.68 145 LEU A CA 1
ATOM 822 C C . LEU A 1 145 ? 99.272 134.655 100.445 1.00 35.66 145 LEU A C 1
ATOM 823 O O . LEU A 1 145 ? 98.288 135.154 99.888 1.00 40.62 145 LEU A O 1
ATOM 828 N N . LEU A 1 146 ? 99.179 133.553 101.192 1.00 36.12 146 LEU A N 1
ATOM 829 C CA . LEU A 1 146 ? 97.882 132.906 101.365 1.00 39.37 146 LEU A CA 1
ATOM 830 C C . LEU A 1 146 ? 96.896 133.799 102.110 1.00 46.61 146 LEU A C 1
ATOM 831 O O . LEU A 1 146 ? 95.680 133.638 101.953 1.00 46.41 146 LEU A O 1
ATOM 836 N N . VAL A 1 147 ? 97.386 134.737 102.915 1.00 46.90 147 VAL A N 1
ATOM 837 C CA . VAL A 1 147 ? 96.523 135.650 103.653 1.00 44.34 147 VAL A CA 1
ATOM 838 C C . VAL A 1 147 ? 96.445 137.015 102.980 1.00 46.54 147 VAL A C 1
ATOM 839 O O . VAL A 1 147 ? 95.402 137.667 103.021 1.00 49.31 147 VAL A O 1
ATOM 843 N N . ALA A 1 148 ? 97.537 137.463 102.356 1.00 46.90 148 ALA A N 1
ATOM 844 C CA . ALA A 1 148 ? 97.512 138.760 101.690 1.00 46.82 148 ALA A CA 1
ATOM 845 C C . ALA A 1 148 ? 96.569 138.762 100.494 1.00 47.87 148 ALA A C 1
ATOM 846 O O . ALA A 1 148 ? 96.015 139.811 100.146 1.00 48.50 148 ALA A O 1
ATOM 848 N N . TYR A 1 149 ? 96.376 137.610 99.858 1.00 49.43 149 TYR A N 1
ATOM 849 C CA . TYR A 1 149 ? 95.519 137.468 98.686 1.00 52.53 149 TYR A CA 1
ATOM 850 C C . TYR A 1 149 ? 94.535 136.325 98.884 1.00 56.66 149 TYR A C 1
ATOM 851 O O . TYR A 1 149 ? 94.391 135.446 98.029 1.00 60.52 149 TYR A O 1
ATOM 860 N N . SER A 1 150 ? 93.847 136.316 100.028 1.00 56.82 150 SER A N 1
ATOM 861 C CA . SER A 1 150 ? 92.902 135.243 100.318 1.00 57.48 150 SER A CA 1
ATOM 862 C C . SER A 1 150 ? 91.754 135.217 99.319 1.00 63.43 150 SER A C 1
ATOM 863 O O . SER A 1 150 ? 91.245 134.140 98.987 1.00 64.16 150 SER A O 1
ATOM 866 N N . THR A 1 151 ? 91.332 136.381 98.831 1.00 67.42 151 THR A N 1
ATOM 867 C CA . THR A 1 151 ? 90.229 136.472 97.883 1.00 65.62 151 THR A CA 1
ATOM 868 C C . THR A 1 151 ? 90.600 135.971 96.493 1.00 67.04 151 THR A C 1
ATOM 869 O O . THR A 1 151 ? 89.712 135.838 95.644 1.00 65.85 151 THR A O 1
ATOM 873 N N . ARG A 1 152 ? 91.877 135.692 96.241 1.00 65.83 152 ARG A N 1
ATOM 874 C CA . ARG A 1 152 ? 92.340 135.201 94.954 1.00 65.17 152 ARG A CA 1
ATOM 875 C C . ARG A 1 152 ? 92.618 133.706 95.041 1.00 62.46 152 ARG A C 1
ATOM 876 O O . ARG A 1 152 ? 92.770 133.147 96.131 1.00 61.89 152 ARG A O 1
ATOM 884 N N . SER A 1 153 ? 92.676 133.063 93.873 1.00 61.33 153 SER A N 1
ATOM 885 C CA . SER A 1 153 ? 92.917 131.626 93.817 1.00 57.43 153 SER A CA 1
ATOM 886 C C . SER A 1 153 ? 94.360 131.298 93.453 1.00 52.85 153 SER A C 1
ATOM 887 O O . SER A 1 153 ? 94.810 130.171 93.686 1.00 48.93 153 SER A O 1
ATOM 890 N N . TRP A 1 154 ? 95.092 132.255 92.883 1.00 53.97 154 TRP A N 1
ATOM 891 C CA . TRP A 1 154 ? 96.443 132.010 92.390 1.00 50.87 154 TRP A CA 1
ATOM 892 C C . TRP A 1 154 ? 97.456 131.736 93.503 1.00 49.14 154 TRP A C 1
ATOM 893 O O . TRP A 1 154 ? 98.459 131.058 93.246 1.00 46.94 154 TRP A O 1
ATOM 904 N N . PRO A 1 155 ? 97.266 132.231 94.732 1.00 50.73 155 PRO A N 1
ATOM 905 C CA . PRO A 1 155 ? 98.218 131.877 95.801 1.00 41.96 155 PRO A CA 1
ATOM 906 C C . PRO A 1 155 ? 98.211 130.403 96.169 1.00 35.11 155 PRO A C 1
ATOM 907 O O . PRO A 1 155 ? 99.175 129.933 96.785 1.00 33.11 155 PRO A O 1
ATOM 911 N N . LYS A 1 156 ? 97.158 129.662 95.826 1.00 43.53 156 LYS A N 1
ATOM 912 C CA . LYS A 1 156 ? 97.002 128.290 96.291 1.00 46.70 156 LYS A CA 1
ATOM 913 C C . LYS A 1 156 ? 97.319 127.244 95.230 1.00 44.12 156 LYS A C 1
ATOM 914 O O . LYS A 1 156 ? 97.048 126.060 95.454 1.00 45.53 156 LYS A O 1
ATOM 920 N N . LYS A 1 157 ? 97.884 127.641 94.094 1.00 39.82 157 LYS A N 1
ATOM 921 C CA . LYS A 1 157 ? 98.131 126.704 93.008 1.00 32.94 157 LYS A CA 1
ATOM 922 C C . LYS A 1 157 ? 99.569 126.195 93.037 1.00 33.13 157 LYS A C 1
ATOM 923 O O . LYS A 1 157 ? 100.455 126.801 93.646 1.00 35.75 157 LYS A O 1
ATOM 929 N N . GLN A 1 158 ? 99.791 125.066 92.358 1.00 29.72 158 GLN A N 1
ATOM 930 C CA . GLN A 1 158 ? 101.132 124.498 92.266 1.00 26.32 158 GLN A CA 1
ATOM 931 C C . GLN A 1 158 ? 102.096 125.443 91.564 1.00 31.27 158 GLN A C 1
ATOM 932 O O . GLN A 1 158 ? 103.316 125.341 91.748 1.00 25.42 158 GLN A O 1
ATOM 938 N N . SER A 1 159 ? 101.571 126.355 90.742 1.00 31.10 159 SER A N 1
ATOM 939 C CA . SER A 1 159 ? 102.430 127.227 89.952 1.00 24.73 159 SER A CA 1
ATOM 940 C C . SER A 1 159 ? 103.321 128.079 90.843 1.00 24.46 159 SER A C 1
ATOM 941 O O . SER A 1 159 ? 104.513 128.250 90.561 1.00 26.96 159 SER A O 1
ATOM 944 N N . LEU A 1 160 ? 102.759 128.632 91.919 1.00 23.66 160 LEU A N 1
ATOM 945 C CA . LEU A 1 160 ? 103.563 129.435 92.831 1.00 24.71 160 LEU A CA 1
ATOM 946 C C . LEU A 1 160 ? 104.668 128.609 93.473 1.00 22.91 160 LEU A C 1
ATOM 947 O O . LEU A 1 160 ? 105.811 129.073 93.576 1.00 23.01 160 LEU A O 1
ATOM 952 N N . GLY A 1 161 ? 104.349 127.389 93.906 1.00 20.31 161 GLY A N 1
ATOM 953 C CA . GLY A 1 161 ? 105.365 126.531 94.484 1.00 16.61 161 GLY A CA 1
ATOM 954 C C . GLY A 1 161 ? 106.486 126.220 93.518 1.00 20.38 161 GLY A C 1
ATOM 955 O O . GLY A 1 161 ? 107.662 126.287 93.886 1.00 25.30 161 GLY A O 1
ATOM 956 N N . TRP A 1 162 ? 106.148 125.887 92.272 1.00 23.80 162 TRP A N 1
ATOM 957 C CA . TRP A 1 162 ? 107.182 125.601 91.283 1.00 17.23 162 TRP A CA 1
ATOM 958 C C . TRP A 1 162 ? 108.030 126.830 90.978 1.00 14.82 162 TRP A C 1
ATOM 959 O O . TRP A 1 162 ? 109.257 126.725 90.869 1.00 15.39 162 TRP A O 1
ATOM 970 N N . VAL A 1 163 ? 107.404 127.999 90.835 1.00 15.91 163 VAL A N 1
ATOM 971 C CA . VAL A 1 163 ? 108.171 129.210 90.559 1.00 15.01 163 VAL A CA 1
ATOM 972 C C . VAL A 1 163 ? 109.141 129.494 91.698 1.00 15.67 163 VAL A C 1
ATOM 973 O O . VAL A 1 163 ? 110.318 129.801 91.468 1.00 19.15 163 VAL A O 1
ATOM 977 N N . LEU A 1 164 ? 108.669 129.393 92.943 1.00 15.91 164 LEU A N 1
ATOM 978 C CA . LEU A 1 164 ? 109.544 129.659 94.079 1.00 15.77 164 LEU A CA 1
ATOM 979 C C . LEU A 1 164 ? 110.672 128.636 94.165 1.00 14.74 164 LEU A C 1
ATOM 980 O O . LEU A 1 164 ? 111.825 128.996 94.437 1.00 18.17 164 LEU A O 1
ATOM 985 N N . THR A 1 165 ? 110.364 127.358 93.933 1.00 14.88 165 THR A N 1
ATOM 986 C CA . THR A 1 165 ? 111.398 126.332 93.991 1.00 13.35 165 THR A CA 1
ATOM 987 C C . THR A 1 165 ? 112.465 126.567 92.931 1.00 14.29 165 THR A C 1
ATOM 988 O O . THR A 1 165 ? 113.663 126.442 93.210 1.00 14.93 165 THR A O 1
ATOM 992 N N . SER A 1 166 ? 112.054 126.907 91.707 1.00 17.68 166 SER A N 1
ATOM 993 C CA . SER A 1 166 ? 113.029 127.182 90.655 1.00 15.86 166 SER A CA 1
ATOM 994 C C . SER A 1 166 ? 113.868 128.411 90.985 1.00 14.89 166 SER A C 1
ATOM 995 O O . SER A 1 166 ? 115.089 128.414 90.773 1.00 19.49 166 SER A O 1
ATOM 998 N N . ALA A 1 167 ? 113.233 129.467 91.499 1.00 14.76 167 ALA A N 1
ATOM 999 C CA . ALA A 1 167 ? 113.979 130.668 91.852 1.00 13.94 167 ALA A CA 1
ATOM 1000 C C . ALA A 1 167 ? 115.024 130.368 92.918 1.00 16.51 167 ALA A C 1
ATOM 1001 O O . ALA A 1 167 ? 116.143 130.891 92.865 1.00 20.68 167 ALA A O 1
ATOM 1003 N N . ALA A 1 168 ? 114.674 129.536 93.901 1.00 17.57 168 ALA A N 1
ATOM 1004 C CA . ALA A 1 168 ? 115.640 129.176 94.935 1.00 16.77 168 ALA A CA 1
ATOM 1005 C C . ALA A 1 168 ? 116.756 128.303 94.369 1.00 17.06 168 ALA A C 1
ATOM 1006 O O . ALA A 1 168 ? 117.936 128.502 94.688 1.00 22.00 168 ALA A O 1
ATOM 1008 N N . TRP A 1 169 ? 116.399 127.321 93.536 1.00 16.47 169 TRP A N 1
ATOM 1009 C CA . TRP A 1 169 ? 117.395 126.391 93.014 1.00 16.12 169 TRP A CA 1
ATOM 1010 C C . TRP A 1 169 ? 118.420 127.098 92.139 1.00 14.92 169 TRP A C 1
ATOM 1011 O O . TRP A 1 169 ? 119.612 126.783 92.199 1.00 17.34 169 TRP A O 1
ATOM 1022 N N . LEU A 1 170 ? 117.979 128.041 91.304 1.00 15.45 170 LEU A N 1
ATOM 1023 C CA . LEU A 1 170 ? 118.934 128.754 90.458 1.00 15.34 170 LEU A CA 1
ATOM 1024 C C . LEU A 1 170 ? 119.962 129.504 91.297 1.00 16.67 170 LEU A C 1
ATOM 1025 O O . LEU A 1 170 ? 121.172 129.426 91.036 1.00 20.09 170 LEU A O 1
ATOM 1030 N N . ILE A 1 171 ? 119.501 130.230 92.315 1.00 18.02 171 ILE A N 1
ATOM 1031 C CA . ILE A 1 171 ? 120.409 130.998 93.159 1.00 16.49 171 ILE A CA 1
ATOM 1032 C C . ILE A 1 171 ? 121.365 130.066 93.893 1.00 14.03 171 ILE A C 1
ATOM 1033 O O . ILE A 1 171 ? 122.572 130.328 93.980 1.00 16.81 171 ILE A O 1
ATOM 1038 N N . ALA A 1 172 ? 120.839 128.968 94.440 1.00 16.29 172 ALA A N 1
ATOM 1039 C CA . ALA A 1 172 ? 121.696 128.033 95.159 1.00 15.53 172 ALA A CA 1
ATOM 1040 C C . ALA A 1 172 ? 122.750 127.437 94.237 1.00 16.05 172 ALA A C 1
ATOM 1041 O O . ALA A 1 172 ? 123.914 127.290 94.627 1.00 21.33 172 ALA A O 1
ATOM 1043 N N . LEU A 1 173 ? 122.361 127.084 93.009 1.00 18.05 173 LEU A N 1
ATOM 1044 C CA . LEU A 1 173 ? 123.321 126.533 92.059 1.00 13.16 173 LEU A CA 1
ATOM 1045 C C . LEU A 1 173 ? 124.415 127.539 91.740 1.00 12.54 173 LEU A C 1
ATOM 1046 O O . LEU A 1 173 ? 125.599 127.188 91.713 1.00 16.47 173 LEU A O 1
ATOM 1051 N N . VAL A 1 174 ? 124.043 128.795 91.492 1.00 16.56 174 VAL A N 1
ATOM 1052 C CA . VAL A 1 174 ? 125.052 129.811 91.199 1.00 17.73 174 VAL A CA 1
ATOM 1053 C C . VAL A 1 174 ? 126.025 129.935 92.367 1.00 16.87 174 VAL A C 1
ATOM 1054 O O . VAL A 1 174 ? 127.251 129.901 92.189 1.00 19.28 174 VAL A O 1
ATOM 1058 N N . LEU A 1 175 ? 125.490 130.065 93.584 1.00 20.50 175 LEU A N 1
ATOM 1059 C CA . LEU A 1 175 ? 126.345 130.276 94.749 1.00 19.59 175 LEU A CA 1
ATOM 1060 C C . LEU A 1 175 ? 127.269 129.087 94.990 1.00 22.28 175 LEU A C 1
ATOM 1061 O O . LEU A 1 175 ? 128.445 129.265 95.325 1.00 24.70 175 LEU A O 1
ATOM 1066 N N . SER A 1 176 ? 126.753 127.867 94.837 1.00 23.42 176 SER A 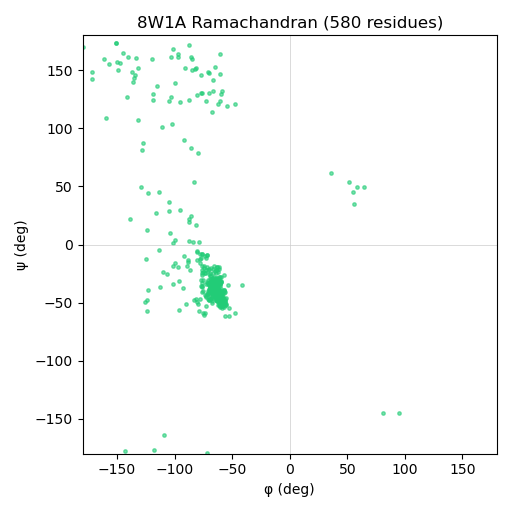N 1
ATOM 1067 C CA . SER A 1 176 ? 127.566 126.684 95.089 1.00 22.84 176 SER A CA 1
ATOM 1068 C C . SER A 1 176 ? 128.628 126.495 94.013 1.00 24.42 176 SER A C 1
ATOM 1069 O O . SER A 1 176 ? 129.777 126.141 94.317 1.00 29.20 176 SER A O 1
ATOM 1072 N N . GLY A 1 177 ? 128.260 126.699 92.746 1.00 23.69 177 GLY A N 1
ATOM 1073 C CA . GLY A 1 177 ? 129.237 126.587 91.681 1.00 23.07 177 GLY A CA 1
ATOM 1074 C C . GLY A 1 177 ? 130.334 127.622 91.784 1.00 30.85 177 GLY A C 1
ATOM 1075 O O . GLY A 1 177 ? 131.484 127.342 91.438 1.00 34.09 177 GLY A O 1
ATOM 1076 N N . ASP A 1 178 ? 130.000 128.825 92.259 1.00 35.82 178 ASP A N 1
ATOM 1077 C CA . ASP A 1 178 ? 131.026 129.839 92.457 1.00 40.12 178 ASP A CA 1
ATOM 1078 C C . ASP A 1 178 ? 132.060 129.360 93.469 1.00 36.74 178 ASP A C 1
ATOM 1079 O O . ASP A 1 178 ? 133.267 129.548 93.274 1.00 41.60 178 ASP A O 1
ATOM 1084 N N . ALA A 1 179 ? 131.607 128.729 94.552 1.00 35.87 179 ALA A N 1
ATOM 1085 C CA . ALA A 1 179 ? 132.521 128.340 95.620 1.00 38.19 179 ALA A CA 1
ATOM 1086 C C . ALA A 1 179 ? 133.341 127.110 95.244 1.00 43.38 179 ALA A C 1
ATOM 1087 O O . ALA A 1 179 ? 134.518 127.013 95.608 1.00 48.55 179 ALA A O 1
ATOM 1089 N N . CYS A 1 180 ? 132.744 126.157 94.522 1.00 44.29 180 CYS A N 1
ATOM 1090 C CA . CYS A 1 180 ? 133.416 124.873 94.331 1.00 42.23 180 CYS A CA 1
ATOM 1091 C C . CYS A 1 180 ? 134.462 124.889 93.220 1.00 46.57 180 CYS A C 1
ATOM 1092 O O . CYS A 1 180 ? 134.864 123.814 92.764 1.00 46.98 180 CYS A O 1
ATOM 1095 N N . ARG A 1 181 ? 134.915 126.064 92.777 1.00 45.89 181 ARG A N 1
ATOM 1096 C CA . ARG A 1 181 ? 135.751 126.128 91.581 1.00 46.40 181 ARG A CA 1
ATOM 1097 C C . ARG A 1 181 ? 137.191 125.691 91.842 1.00 51.10 181 ARG A C 1
ATOM 1098 O O . ARG A 1 181 ? 137.777 124.982 91.016 1.00 56.49 181 ARG A O 1
ATOM 1106 N N . HIS A 1 182 ? 137.780 126.090 92.972 1.00 55.14 182 HIS A N 1
ATOM 1107 C CA . HIS A 1 182 ? 139.211 125.912 93.197 1.00 51.47 182 HIS A CA 1
ATOM 1108 C C . HIS A 1 182 ? 139.576 124.714 94.061 1.00 50.36 182 HIS A C 1
ATOM 1109 O O . HIS A 1 182 ? 140.747 124.319 94.065 1.00 56.46 182 HIS A O 1
ATOM 1116 N N . ARG A 1 183 ? 138.632 124.127 94.789 1.00 49.77 183 ARG A N 1
ATOM 1117 C CA . ARG A 1 183 ? 138.981 123.049 95.705 1.00 52.84 183 ARG A CA 1
ATOM 1118 C C . ARG A 1 183 ? 139.564 121.876 94.927 1.00 56.65 183 ARG A C 1
ATOM 1119 O O . ARG A 1 183 ? 138.902 121.314 94.049 1.00 62.18 183 ARG A O 1
ATOM 1127 N N . SER A 1 184 ? 140.802 121.504 95.249 1.00 56.07 184 SER A N 1
ATOM 1128 C CA . SER A 1 184 ? 141.524 120.509 94.469 1.00 58.60 184 SER A CA 1
ATOM 1129 C C . SER A 1 184 ? 142.355 119.631 95.394 1.00 61.13 184 SER A C 1
ATOM 1130 O O . SER A 1 184 ? 142.322 119.771 96.618 1.00 66.35 184 SER A O 1
ATOM 1133 N N . ARG A 1 185 ? 143.103 118.715 94.781 1.00 65.05 185 ARG A N 1
ATOM 1134 C CA . ARG A 1 185 ? 143.923 117.754 95.513 1.00 66.16 185 ARG A CA 1
ATOM 1135 C C . ARG A 1 185 ? 145.287 118.372 95.798 1.00 75.62 185 ARG A C 1
ATOM 1136 O O . ARG A 1 185 ? 145.981 118.818 94.879 1.00 79.70 185 ARG A O 1
ATOM 1144 N N . VAL A 1 186 ? 145.672 118.400 97.073 1.00 81.51 186 VAL A N 1
ATOM 1145 C CA . VAL A 1 186 ? 146.950 118.947 97.510 1.00 85.39 186 VAL A CA 1
ATOM 1146 C C . VAL A 1 186 ? 147.603 117.952 98.458 1.00 87.43 186 VAL A C 1
ATOM 1147 O O . VAL A 1 186 ? 146.923 117.185 99.146 1.00 90.19 186 VAL A O 1
ATOM 1151 N N . VAL A 1 187 ? 148.933 117.971 98.494 1.00 89.66 187 VAL A N 1
ATOM 1152 C CA . VAL A 1 187 ? 149.716 117.097 99.361 1.00 97.44 187 VAL A CA 1
ATOM 1153 C C . VAL A 1 187 ? 150.517 117.974 100.313 1.00 101.83 187 VAL A C 1
ATOM 1154 O O . VAL A 1 187 ? 151.270 118.853 99.876 1.00 101.48 187 VAL A O 1
ATOM 1158 N N . ASP A 1 188 ? 150.355 117.736 101.609 1.00 103.11 188 ASP A N 1
ATOM 1159 C CA . ASP A 1 188 ? 151.099 118.483 102.615 1.00 106.20 188 ASP A CA 1
ATOM 1160 C C . ASP A 1 188 ? 152.527 117.958 102.692 1.00 108.27 188 ASP A C 1
ATOM 1161 O O . ASP A 1 188 ? 152.721 116.741 102.775 1.00 107.07 188 ASP A O 1
ATOM 1166 N N . PRO A 1 189 ? 153.548 118.818 102.643 1.00 113.94 189 PRO A N 1
ATOM 1167 C CA . PRO A 1 189 ? 154.919 118.315 102.832 1.00 111.81 189 PRO A CA 1
ATOM 1168 C C . PRO A 1 189 ? 155.141 117.648 104.178 1.00 112.41 189 PRO A C 1
ATOM 1169 O O . PRO A 1 189 ? 155.937 116.705 104.268 1.00 109.89 189 PRO A O 1
ATOM 1173 N N . VAL A 1 190 ? 154.459 118.107 105.232 1.00 113.81 190 VAL A N 1
ATOM 1174 C CA . VAL A 1 190 ? 154.745 117.632 106.586 1.00 112.98 190 VAL A CA 1
ATOM 1175 C C . VAL A 1 190 ? 154.197 116.244 106.874 1.00 113.12 190 VAL A C 1
ATOM 1176 O O . VAL A 1 190 ? 154.701 115.571 107.782 1.00 110.82 190 VAL A O 1
ATOM 1180 N N . SER A 1 191 ? 153.183 115.791 106.133 1.00 114.46 191 SER A N 1
ATOM 1181 C CA . SER A 1 191 ? 152.611 114.465 106.351 1.00 111.48 191 SER A CA 1
ATOM 1182 C C . SER A 1 191 ? 152.591 113.591 105.107 1.00 110.42 191 SER A C 1
ATOM 1183 O O . SER A 1 191 ? 152.349 112.387 105.234 1.00 107.94 191 SER A O 1
ATOM 1186 N N . LYS A 1 192 ? 152.838 114.142 103.920 1.00 111.94 192 LYS A N 1
ATOM 1187 C CA . LYS A 1 192 ? 152.911 113.368 102.681 1.00 111.04 192 LYS A CA 1
ATOM 1188 C C . LYS A 1 192 ? 151.645 112.543 102.454 1.00 107.12 192 LYS A C 1
ATOM 1189 O O . LYS A 1 192 ? 151.707 111.364 102.100 1.00 106.94 192 LYS A O 1
ATOM 1195 N N . GLN A 1 193 ? 150.487 113.166 102.659 1.00 100.47 193 GLN A N 1
ATOM 1196 C CA . GLN A 1 193 ? 149.200 112.554 102.359 1.00 97.68 193 GLN A CA 1
ATOM 1197 C C . GLN A 1 193 ? 148.313 113.563 101.642 1.00 95.31 193 GLN A C 1
ATOM 1198 O O . GLN A 1 193 ? 148.344 114.759 101.947 1.00 96.16 193 GLN A O 1
ATOM 1204 N N . ALA A 1 194 ? 147.521 113.073 100.692 1.00 91.65 194 ALA A N 1
ATOM 1205 C CA . ALA A 1 194 ? 146.670 113.945 99.896 1.00 84.09 194 ALA A CA 1
ATOM 1206 C C . ALA A 1 194 ? 145.386 114.287 100.644 1.00 81.59 194 ALA A C 1
ATOM 1207 O O . ALA A 1 194 ? 144.900 113.519 101.478 1.00 87.10 194 ALA A O 1
ATOM 1209 N N . MET A 1 195 ? 144.839 115.461 100.336 1.00 78.29 195 MET A N 1
ATOM 1210 C CA . MET A 1 195 ? 143.585 115.907 100.927 1.00 76.67 195 MET A CA 1
ATOM 1211 C C . MET A 1 195 ? 142.993 117.010 100.064 1.00 76.21 195 MET A C 1
ATOM 1212 O O . MET A 1 195 ? 143.694 117.660 99.285 1.00 75.34 195 MET A O 1
ATOM 1217 N N . CYS A 1 196 ? 141.687 117.219 100.214 1.00 71.72 196 CYS A N 1
ATOM 1218 C CA . CYS A 1 196 ? 141.016 118.310 99.518 1.00 66.02 196 CYS A CA 1
ATOM 1219 C C . CYS A 1 196 ? 141.336 119.626 100.218 1.00 65.49 196 CYS A C 1
ATOM 1220 O O . CYS A 1 196 ? 141.203 119.735 101.441 1.00 63.47 196 CYS A O 1
ATOM 1223 N N . TYR A 1 197 ? 141.747 120.627 99.444 1.00 70.16 197 TYR A N 1
ATOM 1224 C CA . TYR A 1 197 ? 142.218 121.887 99.995 1.00 75.16 197 TYR A CA 1
ATOM 1225 C C . TYR A 1 197 ? 141.788 123.020 99.074 1.00 74.06 197 TYR A C 1
ATOM 1226 O O . TYR A 1 197 ? 141.395 122.798 97.927 1.00 70.51 197 TYR A O 1
ATOM 1235 N N . GLU A 1 198 ? 141.868 124.244 99.588 1.00 75.97 198 GLU A N 1
ATOM 1236 C CA . GLU A 1 198 ? 141.428 125.426 98.849 1.00 68.58 198 GLU A CA 1
ATOM 1237 C C . GLU A 1 198 ? 142.502 125.988 97.929 1.00 65.68 198 GLU A C 1
ATOM 1238 O O . GLU A 1 198 ? 142.435 127.187 97.629 1.00 68.50 198 GLU A O 1
ATOM 1244 N N . ASN A 1 199 ? 143.472 125.183 97.493 1.00 66.62 199 ASN A N 1
ATOM 1245 C CA . ASN A 1 199 ? 144.569 125.666 96.660 1.00 73.79 199 ASN A CA 1
ATOM 1246 C C . ASN A 1 199 ? 144.068 126.522 95.504 1.00 69.97 199 ASN A C 1
ATOM 1247 O O . ASN A 1 199 ? 143.286 126.056 94.669 1.00 65.71 199 ASN A O 1
ATOM 1252 N N . ALA A 1 200 ? 144.521 127.776 95.447 1.00 73.09 200 ALA A N 1
ATOM 1253 C CA . ALA A 1 200 ? 144.170 128.695 94.371 1.00 69.47 200 ALA A CA 1
ATOM 1254 C C . ALA A 1 200 ? 145.371 129.515 93.911 1.00 76.82 200 ALA A C 1
ATOM 1255 O O . ALA A 1 200 ? 145.197 130.587 93.323 1.00 76.22 200 ALA A O 1
ATOM 1257 N N . GLY A 1 201 ? 146.587 129.032 94.166 1.00 82.32 201 GLY A N 1
ATOM 1258 C CA . GLY A 1 201 ? 147.774 129.773 93.789 1.00 83.69 201 GLY A CA 1
ATOM 1259 C C . GLY A 1 201 ? 148.304 130.611 94.941 1.00 85.63 201 GLY A C 1
ATOM 1260 O O . GLY A 1 201 ? 148.245 130.225 96.112 1.00 85.87 201 GLY A O 1
ATOM 1261 N N . ASN A 1 202 ? 148.841 131.783 94.595 1.00 89.73 202 ASN A N 1
ATOM 1262 C CA . ASN A 1 202 ? 149.326 132.705 95.615 1.00 93.10 202 ASN A CA 1
ATOM 1263 C C . ASN A 1 202 ? 148.186 133.389 96.358 1.00 92.05 202 ASN A C 1
ATOM 1264 O O . ASN A 1 202 ? 148.432 134.060 97.366 1.00 89.87 202 ASN A O 1
ATOM 1269 N N . MET A 1 203 ? 146.951 133.233 95.885 1.00 87.25 203 MET A N 1
ATOM 1270 C CA . MET A 1 203 ? 145.784 133.857 96.492 1.00 84.54 203 MET A CA 1
ATOM 1271 C C . MET A 1 203 ? 144.930 132.869 97.279 1.00 80.34 203 MET A C 1
ATOM 1272 O O . MET A 1 203 ? 143.717 133.073 97.392 1.00 76.25 203 MET A O 1
ATOM 1277 N N . THR A 1 204 ? 145.529 131.809 97.824 1.00 78.66 204 THR A N 1
ATOM 1278 C CA . THR A 1 204 ? 144.745 130.793 98.520 1.00 75.90 204 THR A CA 1
ATOM 1279 C C . THR A 1 204 ? 144.013 131.377 99.721 1.00 76.22 204 THR A C 1
ATOM 1280 O O . THR A 1 204 ? 142.841 131.063 99.954 1.00 76.55 204 THR A O 1
ATOM 1284 N N . ALA A 1 205 ? 144.689 132.220 100.505 1.00 77.53 205 ALA A N 1
ATOM 1285 C CA . ALA A 1 205 ? 144.054 132.799 101.684 1.00 73.47 205 ALA A CA 1
ATOM 1286 C C . ALA A 1 205 ? 142.889 133.707 101.310 1.00 67.70 205 ALA A C 1
ATOM 1287 O O . ALA A 1 205 ? 141.851 133.695 101.985 1.00 62.72 205 ALA A O 1
ATOM 1289 N N . ASP A 1 206 ? 143.042 134.505 100.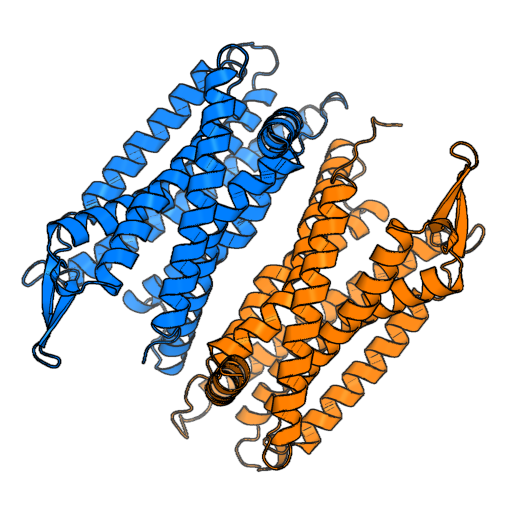252 1.00 67.45 206 ASP A N 1
ATOM 1290 C CA . ASP A 1 206 ? 141.961 135.390 99.837 1.00 70.37 206 ASP A CA 1
ATOM 1291 C C . ASP A 1 206 ? 140.731 134.599 99.410 1.00 67.06 206 ASP A C 1
ATOM 1292 O O . ASP A 1 206 ? 139.607 134.952 99.779 1.00 64.46 206 ASP A O 1
ATOM 1297 N N . TRP A 1 207 ? 140.921 133.523 98.643 1.00 63.14 207 TRP A N 1
ATOM 1298 C CA . TRP A 1 207 ? 139.797 132.669 98.269 1.00 60.18 207 TRP A CA 1
ATOM 1299 C C . TRP A 1 207 ? 139.185 132.001 99.494 1.00 58.37 207 TRP A C 1
ATOM 1300 O O . TRP A 1 207 ? 137.957 131.887 99.612 1.00 57.78 207 TRP A O 1
ATOM 1311 N N . ARG A 1 208 ? 140.034 131.535 100.411 1.00 59.90 208 ARG A N 1
ATOM 1312 C CA . ARG A 1 208 ? 139.546 130.914 101.635 1.00 59.89 208 ARG A CA 1
ATOM 1313 C C . ARG A 1 208 ? 138.620 131.855 102.390 1.00 55.70 208 ARG A C 1
ATOM 1314 O O . ARG A 1 208 ? 137.538 131.457 102.830 1.00 46.93 208 ARG A O 1
ATOM 1322 N N . LEU A 1 209 ? 139.028 133.115 102.542 1.00 58.25 209 LEU A N 1
ATOM 1323 C CA . LEU A 1 209 ? 138.181 134.094 103.217 1.00 52.91 209 LEU A CA 1
ATOM 1324 C C . LEU A 1 209 ? 136.937 134.435 102.405 1.00 49.38 209 LEU A C 1
ATOM 1325 O O . LEU A 1 209 ? 135.853 134.603 102.978 1.00 47.86 209 LEU A O 1
ATOM 1330 N N . HIS A 1 210 ? 137.077 134.547 101.082 1.00 49.50 210 HIS A N 1
ATOM 1331 C CA . HIS A 1 210 ? 135.958 134.949 100.237 1.00 47.18 210 HIS A CA 1
ATOM 1332 C C . HIS A 1 210 ? 134.831 133.927 100.288 1.00 45.32 210 HIS A C 1
ATOM 1333 O O . HIS A 1 210 ? 133.650 134.290 100.348 1.00 40.57 210 HIS A O 1
ATOM 1340 N N . VAL A 1 211 ? 135.174 132.638 100.253 1.00 45.80 211 VAL A N 1
ATOM 1341 C CA . VAL A 1 211 ? 134.138 131.608 100.263 1.00 41.23 211 VAL A CA 1
ATOM 1342 C C . VAL A 1 211 ? 133.338 131.664 101.559 1.00 38.75 211 VAL A C 1
ATOM 1343 O O . VAL A 1 211 ? 132.104 131.586 101.547 1.00 36.56 211 VAL A O 1
ATOM 1347 N N . ARG A 1 212 ? 134.023 131.802 102.696 1.00 44.15 212 ARG A N 1
ATOM 1348 C CA . ARG A 1 212 ? 133.326 131.865 103.978 1.00 37.48 212 ARG A CA 1
ATOM 1349 C C . ARG A 1 212 ? 132.480 133.127 104.089 1.00 34.05 212 ARG A C 1
ATOM 1350 O O . ARG A 1 212 ? 131.359 133.084 104.611 1.00 32.63 212 ARG A O 1
ATOM 1358 N N . THR A 1 213 ? 132.997 134.263 103.617 1.00 37.40 213 THR A N 1
ATOM 1359 C CA . THR A 1 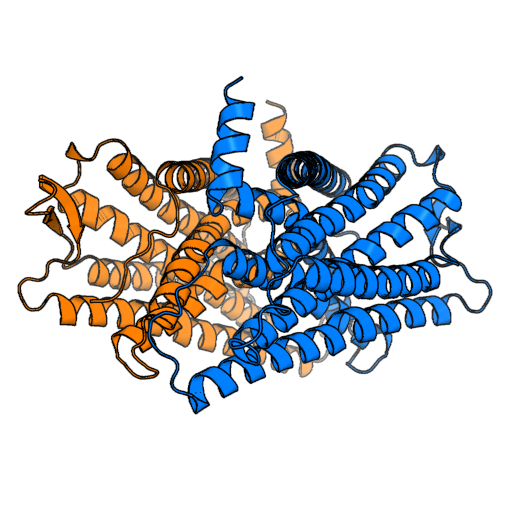213 ? 132.206 135.488 103.658 1.00 33.23 213 THR A CA 1
ATOM 1360 C C . THR A 1 213 ? 130.948 135.357 102.810 1.00 32.29 213 THR A C 1
ATOM 1361 O O . THR A 1 213 ? 129.857 135.756 103.241 1.00 29.75 213 THR A O 1
ATOM 1365 N N . VAL A 1 214 ? 131.078 134.807 101.600 1.00 37.70 214 VAL A N 1
ATOM 1366 C CA . VAL A 1 214 ? 129.909 134.599 100.751 1.00 34.96 214 VAL A CA 1
ATOM 1367 C C . VAL A 1 214 ? 128.916 133.684 101.449 1.00 28.80 214 VAL A C 1
ATOM 1368 O O . VAL A 1 214 ? 127.718 133.979 101.523 1.00 27.10 214 VAL A O 1
ATOM 1372 N N . SER A 1 215 ? 129.400 132.558 101.976 1.00 28.17 215 SER A N 1
ATOM 1373 C CA . SER A 1 215 ? 128.509 131.648 102.682 1.00 24.22 215 SER A CA 1
ATOM 1374 C C . SER A 1 215 ? 127.735 132.383 103.762 1.00 22.49 215 SER A C 1
ATOM 1375 O O . SER A 1 215 ? 126.502 132.375 103.761 1.00 23.33 215 SER A O 1
ATOM 1378 N N . VAL A 1 216 ? 128.436 133.070 104.661 1.00 31.24 216 VAL A N 1
ATOM 1379 C CA . VAL A 1 216 ? 127.752 133.749 105.754 1.00 27.03 216 VAL A CA 1
ATOM 1380 C C . VAL A 1 216 ? 126.705 134.709 105.203 1.00 24.46 216 VAL A C 1
ATOM 1381 O O . VAL A 1 216 ? 125.500 134.531 105.419 1.00 22.57 216 VAL A O 1
ATOM 1385 N N . THR A 1 217 ? 127.146 135.702 104.427 1.00 28.59 217 THR A N 1
ATOM 1386 C CA . THR A 1 217 ? 126.261 136.797 104.044 1.00 22.87 217 THR A CA 1
ATOM 1387 C C . THR A 1 217 ? 125.074 136.311 103.217 1.00 22.23 217 THR A C 1
ATOM 1388 O O . THR A 1 217 ? 123.943 136.762 103.427 1.00 24.70 217 THR A O 1
ATOM 1392 N N . ALA A 1 218 ? 125.304 135.405 102.265 1.00 21.67 218 ALA A N 1
ATOM 1393 C CA . ALA A 1 218 ? 124.252 135.000 101.344 1.00 18.54 218 ALA A CA 1
ATOM 1394 C C . ALA A 1 218 ? 123.385 133.864 101.869 1.00 16.97 218 ALA A C 1
ATOM 1395 O O . ALA A 1 218 ? 122.250 133.711 101.404 1.00 23.26 218 ALA A O 1
ATOM 1397 N N . GLY A 1 219 ? 123.871 133.063 102.814 1.00 18.30 219 GLY A N 1
ATOM 1398 C CA . GLY A 1 219 ? 123.162 131.889 103.268 1.00 17.19 219 GLY A CA 1
ATOM 1399 C C . GLY A 1 219 ? 122.676 131.920 104.698 1.00 19.19 219 GLY A C 1
ATOM 1400 O O . GLY A 1 219 ? 122.004 130.969 105.115 1.00 2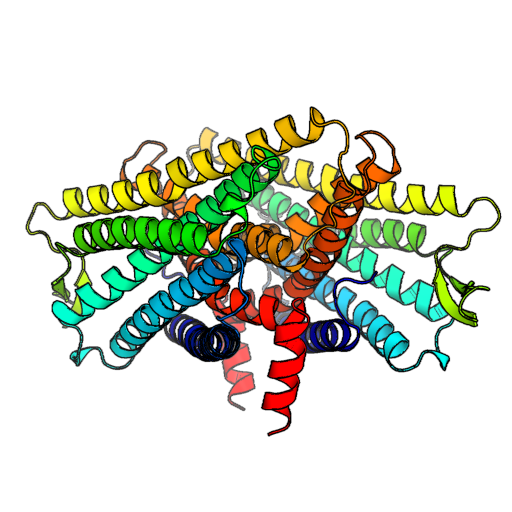4.93 219 GLY A O 1
ATOM 1401 N N . PHE A 1 220 ? 123.005 132.953 105.478 1.00 18.45 220 PHE A N 1
ATOM 1402 C CA . PHE A 1 220 ? 122.454 133.050 106.823 1.00 18.88 220 PHE A CA 1
ATOM 1403 C C . PHE A 1 220 ? 121.766 134.386 107.062 1.00 18.77 220 PHE A C 1
ATOM 1404 O O . PHE A 1 220 ? 120.633 134.428 107.548 1.00 21.03 220 PHE A O 1
ATOM 1412 N N . LEU A 1 221 ? 122.441 135.484 106.724 1.00 20.97 221 LEU A N 1
ATOM 1413 C CA . LEU A 1 221 ? 121.951 136.799 107.125 1.00 21.57 221 LEU A CA 1
ATOM 1414 C C . LEU A 1 221 ? 120.733 137.211 106.308 1.00 19.04 221 LEU A C 1
ATOM 1415 O O . LEU A 1 221 ? 119.660 137.471 106.863 1.00 22.35 221 LEU A O 1
ATOM 1420 N N . LEU A 1 222 ? 120.880 137.289 104.982 1.00 19.49 222 LEU A N 1
ATOM 1421 C CA . LEU A 1 222 ? 119.768 137.755 104.155 1.00 22.78 222 LEU A CA 1
ATOM 1422 C C . LEU A 1 222 ? 118.575 136.808 104.213 1.00 21.69 222 LEU A C 1
ATOM 1423 O O . LEU A 1 222 ? 117.439 137.288 104.385 1.00 20.93 222 LEU A O 1
ATOM 1428 N N . PRO A 1 223 ? 118.736 135.489 104.062 1.00 20.77 223 PRO A N 1
ATOM 1429 C CA . PRO A 1 223 ? 117.565 134.606 104.188 1.00 17.33 223 PRO A CA 1
ATOM 1430 C C . PRO A 1 223 ? 116.850 134.739 105.520 1.00 20.53 223 PRO A C 1
ATOM 1431 O O . PRO A 1 223 ? 115.616 134.695 105.563 1.00 27.52 223 PRO A O 1
ATOM 1435 N N . LEU A 1 224 ? 117.597 134.894 106.615 1.00 20.06 224 LEU A N 1
ATOM 1436 C CA . LEU A 1 224 ? 116.974 135.062 107.923 1.00 18.00 224 LEU A CA 1
ATOM 1437 C C . LEU A 1 224 ? 116.155 136.346 107.975 1.00 19.14 224 LEU A C 1
ATOM 1438 O O . LEU A 1 224 ? 115.043 136.366 108.519 1.00 22.03 224 LEU A O 1
ATOM 1443 N N . ALA A 1 225 ? 116.693 137.430 107.414 1.00 17.09 225 ALA A N 1
ATOM 1444 C CA . ALA A 1 225 ? 115.959 138.688 107.384 1.00 18.21 225 ALA A CA 1
ATOM 1445 C C . ALA A 1 225 ? 114.681 138.558 106.571 1.00 18.07 225 ALA A C 1
ATOM 1446 O O . ALA A 1 225 ? 113.628 139.055 106.981 1.00 22.33 225 ALA A O 1
ATOM 1448 N N . LEU A 1 226 ? 114.750 137.894 105.415 1.00 19.80 226 LEU A N 1
ATOM 1449 C CA . LEU A 1 226 ? 113.547 137.695 104.609 1.00 18.48 226 LEU A CA 1
ATOM 1450 C C . LEU A 1 226 ? 112.521 136.842 105.348 1.00 18.35 226 LEU A C 1
ATOM 1451 O O . LEU A 1 226 ? 111.317 137.121 105.298 1.00 22.65 226 LEU A O 1
ATOM 1456 N N . LEU A 1 227 ? 112.982 135.791 106.024 1.00 18.58 227 LEU A N 1
ATOM 1457 C CA . LEU A 1 227 ? 112.092 134.941 106.806 1.00 20.93 227 LEU A CA 1
ATOM 1458 C C . LEU A 1 227 ? 111.355 135.750 107.866 1.00 21.96 227 LEU A C 1
ATOM 1459 O O . LEU A 1 227 ? 110.121 135.680 107.985 1.00 25.06 227 LEU A O 1
ATOM 1464 N N . ILE A 1 228 ? 112.106 136.522 108.653 1.00 22.75 228 ILE A N 1
ATOM 1465 C CA . ILE A 1 228 ? 111.497 137.339 109.696 1.00 21.07 228 ILE A CA 1
ATOM 1466 C C . ILE A 1 228 ? 110.540 138.348 109.082 1.00 22.91 228 ILE A C 1
ATOM 1467 O O . ILE A 1 228 ? 109.456 138.599 109.617 1.00 27.42 228 ILE A O 1
ATOM 1472 N N . LEU A 1 229 ? 110.925 138.945 107.952 1.00 24.92 229 LEU A N 1
ATOM 1473 C CA . LEU A 1 229 ? 110.064 139.921 107.295 1.00 21.26 229 LEU A CA 1
ATOM 1474 C C . LEU A 1 229 ? 108.728 139.302 106.913 1.00 22.34 229 LEU A C 1
ATOM 1475 O O . LEU A 1 229 ? 107.668 139.877 107.180 1.00 31.20 229 LEU A O 1
ATOM 1480 N N . PHE A 1 230 ? 108.757 138.131 106.274 1.00 21.36 230 PHE A N 1
ATOM 1481 C CA . PHE A 1 230 ? 107.505 137.526 105.831 1.00 21.99 230 PHE A CA 1
ATOM 1482 C C . PHE A 1 230 ? 106.636 137.089 107.002 1.00 26.08 230 PHE A C 1
ATOM 1483 O O . PHE A 1 230 ? 105.417 137.294 106.968 1.00 32.83 230 PHE A O 1
ATOM 1491 N N . TYR A 1 231 ? 107.221 136.492 108.046 1.00 28.45 231 TYR A N 1
ATOM 1492 C CA . TYR A 1 231 ? 106.395 136.129 109.198 1.00 24.54 231 TYR A CA 1
ATOM 1493 C C . TYR A 1 231 ? 105.821 137.364 109.886 1.00 27.28 231 TYR A C 1
ATOM 1494 O O . TYR A 1 231 ? 104.653 137.365 110.298 1.00 33.20 231 TYR A O 1
ATOM 1503 N N . ALA A 1 232 ? 106.614 138.430 110.008 1.00 30.23 232 ALA A N 1
ATOM 1504 C CA . ALA A 1 232 ? 106.111 139.658 110.609 1.00 30.83 232 ALA A CA 1
ATOM 1505 C C . ALA A 1 232 ? 104.974 140.242 109.783 1.00 36.19 232 ALA A C 1
ATOM 1506 O O . ALA A 1 232 ? 103.987 140.738 110.332 1.00 41.81 232 ALA A O 1
ATOM 1508 N N . LEU A 1 233 ? 105.100 140.203 108.454 1.00 37.12 233 LEU A N 1
ATOM 1509 C CA . LEU A 1 233 ? 104.038 140.724 107.598 1.00 37.60 233 LEU A CA 1
ATOM 1510 C C . LEU A 1 233 ? 102.770 139.887 107.715 1.00 40.97 233 LEU A C 1
ATOM 1511 O O . LEU A 1 233 ? 101.661 140.432 107.756 1.00 48.29 233 LEU A O 1
ATOM 1516 N N . THR A 1 234 ? 102.909 138.561 107.760 1.00 39.06 234 THR A N 1
ATOM 1517 C CA . THR A 1 234 ? 101.740 137.708 107.955 1.00 43.70 234 THR A CA 1
ATOM 1518 C C . THR A 1 234 ? 101.037 138.052 109.261 1.00 53.62 234 THR A C 1
ATOM 1519 O O . THR A 1 234 ? 99.812 138.230 109.300 1.00 57.16 234 THR A O 1
ATOM 1523 N N . TRP A 1 235 ? 101.806 138.159 110.346 1.00 52.33 235 TRP A N 1
ATOM 1524 C CA . TRP A 1 235 ? 101.213 138.487 111.637 1.00 49.25 235 TRP A CA 1
ATOM 1525 C C . TRP A 1 235 ? 100.563 139.865 111.609 1.00 52.96 235 TRP A C 1
ATOM 1526 O O . TRP A 1 235 ? 99.473 140.054 112.159 1.00 58.86 235 TRP A O 1
ATOM 1537 N N . CYS A 1 236 ? 101.210 140.837 110.965 1.00 55.38 236 CYS A N 1
ATOM 1538 C CA . CYS A 1 236 ? 100.666 142.190 110.914 1.00 58.24 236 CYS A CA 1
ATOM 1539 C C . CYS A 1 236 ? 99.345 142.228 110.157 1.00 62.47 236 CYS A C 1
ATOM 1540 O O . CYS A 1 236 ? 98.388 142.876 110.592 1.00 68.73 236 CYS A O 1
ATOM 1543 N N . VAL A 1 237 ? 99.275 141.550 109.008 1.00 62.49 237 VAL A N 1
ATOM 1544 C CA . VAL A 1 237 ? 98.040 141.574 108.228 1.00 63.10 237 VAL A CA 1
ATOM 1545 C C . VAL A 1 237 ? 96.934 140.816 108.952 1.00 67.09 237 VAL A C 1
ATOM 1546 O O . VAL A 1 237 ? 95.764 141.215 108.906 1.00 72.94 237 VAL A O 1
ATOM 1550 N N . VAL A 1 238 ? 97.271 139.714 109.628 1.00 71.90 238 VAL A N 1
ATOM 1551 C CA . VAL A 1 238 ? 96.258 138.999 110.403 1.00 76.18 238 VAL A CA 1
ATOM 1552 C C . VAL A 1 238 ? 95.735 139.882 111.532 1.00 79.45 238 VAL A C 1
ATOM 1553 O O . VAL A 1 238 ? 94.526 139.948 111.786 1.00 78.13 238 VAL A O 1
ATOM 1557 N N . ARG A 1 239 ? 96.641 140.575 112.225 1.00 81.03 239 ARG A N 1
ATOM 1558 C CA . ARG A 1 239 ? 96.248 141.448 113.327 1.00 81.81 239 ARG A CA 1
ATOM 1559 C C . ARG A 1 239 ? 95.377 142.599 112.838 1.00 86.41 239 ARG A C 1
ATOM 1560 O O . ARG A 1 239 ? 94.361 142.935 113.458 1.00 88.49 239 ARG A O 1
ATOM 1568 N N . ARG A 1 240 ? 95.763 143.218 111.721 1.00 87.72 240 ARG A N 1
ATOM 1569 C CA . ARG A 1 240 ? 95.052 144.393 111.230 1.00 88.28 240 ARG A CA 1
ATOM 1570 C C . ARG A 1 240 ? 93.636 144.051 110.788 1.00 89.14 240 ARG A C 1
ATOM 1571 O O . ARG A 1 240 ? 92.724 144.869 110.951 1.00 91.68 240 ARG A O 1
ATOM 1579 N N . THR A 1 241 ? 93.434 142.859 110.226 1.00 89.89 241 THR A N 1
ATOM 1580 C CA . THR A 1 241 ? 92.111 142.455 109.771 1.00 94.19 241 THR A CA 1
ATOM 1581 C C . THR A 1 241 ? 91.293 141.779 110.864 1.00 98.02 241 THR A C 1
ATOM 1582 O O . THR A 1 241 ? 90.073 141.651 110.712 1.00 103.04 241 THR A O 1
ATOM 1586 N N . LYS A 1 242 ? 91.924 141.363 111.962 1.00 94.64 242 LYS A N 1
ATOM 1587 C CA . LYS A 1 242 ? 91.251 140.566 112.987 1.00 101.73 242 LYS A CA 1
ATOM 1588 C C . LYS A 1 242 ? 90.562 139.363 112.346 1.00 105.30 242 LYS A C 1
ATOM 1589 O O . LYS A 1 242 ? 89.367 139.123 112.531 1.00 97.71 242 LYS A O 1
ATOM 1595 N N . LEU A 1 243 ? 91.340 138.600 111.581 1.00 106.01 243 LEU A N 1
ATOM 1596 C CA . LEU A 1 243 ? 90.781 137.520 110.781 1.00 104.03 243 LEU A CA 1
ATOM 1597 C C . LEU A 1 243 ? 90.096 136.493 111.675 1.00 103.46 243 LEU A C 1
ATOM 1598 O O . LEU A 1 243 ? 90.519 136.245 112.807 1.00 102.02 243 LEU A O 1
ATOM 1603 N N . GLN A 1 244 ? 89.029 135.895 111.153 1.00 106.99 244 GLN A N 1
ATOM 1604 C CA . GLN A 1 244 ? 88.170 135.043 111.959 1.00 108.15 244 GLN A CA 1
ATOM 1605 C C . GLN A 1 244 ? 88.860 133.720 112.283 1.00 106.86 244 GLN A C 1
ATOM 1606 O O . GLN A 1 244 ? 90.005 133.467 111.895 1.00 99.39 244 GLN A O 1
ATOM 1612 N N . ALA A 1 245 ? 88.136 132.867 113.008 1.00 107.48 245 ALA A N 1
ATOM 1613 C CA . ALA A 1 245 ? 88.703 131.642 113.558 1.00 105.31 245 ALA A CA 1
ATOM 1614 C C . ALA A 1 245 ? 88.809 130.538 112.514 1.00 102.43 245 ALA A C 1
ATOM 1615 O O . ALA A 1 245 ? 89.230 129.422 112.832 1.00 99.62 245 ALA A O 1
ATOM 1617 N N . ARG A 1 246 ? 88.430 130.828 111.266 1.00 102.61 246 ARG A N 1
ATOM 1618 C CA . ARG A 1 246 ? 88.610 129.843 110.207 1.00 100.72 246 ARG A CA 1
ATOM 1619 C C . ARG A 1 246 ? 90.080 129.499 110.011 1.00 90.22 246 ARG A C 1
ATOM 1620 O O . ARG A 1 246 ? 90.393 128.456 109.426 1.00 90.25 246 ARG A O 1
ATOM 1628 N N . ARG A 1 247 ? 90.984 130.355 110.486 1.00 83.32 247 ARG A N 1
ATOM 1629 C CA . ARG A 1 247 ? 92.406 130.045 110.545 1.00 82.03 247 ARG A CA 1
ATOM 1630 C C . ARG A 1 247 ? 92.661 128.936 111.556 1.00 81.27 247 ARG A C 1
ATOM 1631 O O . ARG A 1 247 ? 92.454 129.132 112.758 1.00 78.52 247 ARG A O 1
ATOM 1639 N N . LYS A 1 248 ? 93.106 127.772 111.089 1.00 74.03 248 LYS A N 1
ATOM 1640 C CA . LYS A 1 248 ? 93.441 126.671 111.979 1.00 65.00 248 LYS A CA 1
ATOM 1641 C C . LYS A 1 248 ? 94.777 126.074 111.564 1.00 54.93 248 LYS A C 1
ATOM 1642 O O . LYS A 1 248 ? 95.105 126.025 110.376 1.00 58.21 248 LYS A O 1
ATOM 1648 N N . VAL A 1 249 ? 95.536 125.615 112.560 1.00 50.26 249 VAL A N 1
ATOM 1649 C CA . VAL A 1 249 ? 96.948 125.313 112.367 1.00 48.21 249 VAL A CA 1
ATOM 1650 C C . VAL A 1 249 ? 97.117 124.081 111.489 1.00 44.77 249 VAL A C 1
ATOM 1651 O O . VAL A 1 249 ? 96.295 123.155 111.512 1.00 40.61 249 VAL A O 1
ATOM 1655 N N . ARG A 1 250 ? 98.191 124.072 110.703 1.00 43.15 250 ARG A N 1
ATOM 1656 C CA . ARG A 1 250 ? 98.631 122.897 109.963 1.00 43.69 250 ARG A CA 1
ATOM 1657 C C . ARG A 1 250 ? 99.848 122.319 110.678 1.00 35.13 250 ARG A C 1
ATOM 1658 O O . ARG A 1 250 ? 100.841 123.023 110.888 1.00 28.91 250 ARG A O 1
ATOM 1666 N N . GLY A 1 251 ? 99.765 121.041 111.052 1.00 30.87 251 GLY A N 1
ATOM 1667 C CA . GLY A 1 251 ? 100.774 120.461 111.922 1.00 24.96 251 GLY A CA 1
ATOM 1668 C C . GLY A 1 251 ? 102.151 120.352 111.297 1.00 24.81 251 GLY A C 1
ATOM 1669 O O . GLY A 1 251 ? 103.157 120.599 111.967 1.00 28.26 251 GLY A O 1
ATOM 1670 N N . VAL A 1 252 ? 102.221 119.975 110.020 1.00 27.37 252 VAL A N 1
ATOM 1671 C CA . VAL A 1 252 ? 103.510 119.674 109.401 1.00 26.31 252 VAL A CA 1
ATOM 1672 C C . VAL A 1 252 ? 104.336 120.943 109.219 1.00 22.52 252 VAL A C 1
ATOM 1673 O O . VAL A 1 252 ? 105.554 120.944 109.434 1.00 18.84 252 VAL A O 1
ATOM 1677 N N . ILE A 1 253 ? 103.694 122.039 108.811 1.00 22.55 253 ILE A N 1
ATOM 1678 C CA . ILE A 1 253 ? 104.441 123.235 108.426 1.00 18.77 253 ILE A CA 1
ATOM 1679 C C . ILE A 1 253 ? 105.230 123.788 109.607 1.00 19.08 253 ILE A C 1
ATOM 1680 O O . ILE A 1 253 ? 106.404 124.150 109.471 1.00 20.59 253 ILE A O 1
ATOM 1685 N N . VAL A 1 254 ? 104.599 123.879 110.777 1.00 22.65 254 VAL A N 1
ATOM 1686 C CA . VAL A 1 254 ? 105.261 124.510 111.915 1.00 21.40 254 VAL A CA 1
ATOM 1687 C C . VAL A 1 254 ? 106.403 123.649 112.450 1.00 20.40 254 VAL A C 1
ATOM 1688 O O . VAL A 1 254 ? 107.459 124.176 112.828 1.00 20.47 254 VAL A O 1
ATOM 1692 N N . ALA A 1 255 ? 106.220 122.329 112.497 1.00 22.85 255 ALA A N 1
ATOM 1693 C CA . ALA A 1 255 ? 107.236 121.460 113.081 1.00 19.33 255 ALA A CA 1
ATOM 1694 C C . ALA A 1 255 ? 108.544 121.533 112.301 1.00 17.92 255 ALA A C 1
ATOM 1695 O O . ALA A 1 255 ? 109.627 121.581 112.896 1.00 19.09 255 ALA A O 1
ATOM 1697 N N . VAL A 1 256 ? 108.470 121.536 110.967 1.00 20.10 256 VAL A N 1
ATOM 1698 C CA . VAL A 1 256 ? 109.692 121.581 110.166 1.00 21.19 256 VAL A CA 1
ATOM 1699 C C . VAL A 1 256 ? 110.418 122.900 110.386 1.00 18.46 256 VAL A C 1
ATOM 1700 O O . VAL A 1 256 ? 111.649 122.937 110.503 1.00 16.61 256 VAL A O 1
ATOM 1704 N N . VAL A 1 257 ? 109.670 124.001 110.444 1.00 19.53 257 VAL A N 1
ATOM 1705 C CA . VAL A 1 257 ? 110.292 125.309 110.611 1.00 17.71 257 VAL A CA 1
ATOM 1706 C C . VAL A 1 257 ? 110.945 125.418 111.982 1.00 19.68 257 VAL A C 1
ATOM 1707 O O . VAL A 1 257 ? 111.995 126.052 112.135 1.00 18.88 257 VAL A O 1
ATOM 1711 N N . VAL A 1 258 ? 110.330 124.820 113.005 1.00 20.17 258 VAL A N 1
ATOM 1712 C CA . VAL A 1 258 ? 110.925 124.849 114.339 1.00 17.38 258 VAL A CA 1
ATOM 1713 C C . VAL A 1 258 ? 112.189 123.994 114.379 1.00 16.66 258 VAL A C 1
ATOM 1714 O O . VAL A 1 258 ? 113.234 124.412 114.897 1.00 19.81 258 VAL A O 1
ATOM 1718 N N . LEU A 1 259 ? 112.117 122.782 113.830 1.00 15.99 259 LEU A N 1
ATOM 1719 C CA . LEU A 1 259 ? 113.270 121.896 113.887 1.00 15.18 259 LEU A CA 1
ATOM 1720 C C . LEU A 1 259 ? 114.409 122.377 112.999 1.00 16.87 259 LEU A C 1
ATOM 1721 O O . LEU A 1 259 ? 115.561 121.999 113.235 1.00 19.63 259 LEU A O 1
ATOM 1726 N N . PHE A 1 260 ? 114.124 123.209 111.994 1.00 22.13 260 PHE A N 1
ATOM 1727 C CA . PHE A 1 260 ? 115.201 123.876 111.271 1.00 18.68 260 PHE A CA 1
ATOM 1728 C C . PHE A 1 260 ? 116.000 124.783 112.195 1.00 16.45 260 PHE A C 1
ATOM 1729 O O . PHE A 1 260 ? 117.230 124.700 112.255 1.00 16.15 260 PHE A O 1
ATOM 1737 N N . PHE A 1 261 ? 115.317 125.669 112.918 1.00 20.36 261 PHE A N 1
ATOM 1738 C CA . PHE A 1 261 ? 116.008 126.537 113.860 1.00 19.31 261 PHE A CA 1
ATOM 1739 C C . PHE A 1 261 ? 116.658 125.757 114.990 1.00 18.69 261 PHE A C 1
ATOM 1740 O O . PHE A 1 261 ? 117.583 126.273 115.626 1.00 20.60 261 PHE A O 1
ATOM 1748 N N . VAL A 1 262 ? 116.196 124.539 115.255 1.00 19.41 262 VAL A N 1
ATOM 1749 C CA . VAL A 1 262 ? 116.829 123.695 116.263 1.00 17.94 262 VAL A CA 1
ATOM 1750 C C . VAL A 1 262 ? 118.144 123.125 115.737 1.00 15.83 262 VAL A C 1
ATOM 1751 O O . VAL A 1 262 ? 119.208 123.359 116.321 1.00 17.24 262 VAL A O 1
ATOM 1755 N N . PHE A 1 263 ? 118.089 122.382 114.628 1.00 17.21 263 PHE A N 1
ATOM 1756 C CA . PHE A 1 263 ? 119.233 121.589 114.183 1.00 16.74 263 PHE A CA 1
ATOM 1757 C C . PHE A 1 263 ? 120.199 122.332 113.269 1.00 15.68 263 PHE A C 1
ATOM 1758 O O . PHE A 1 263 ? 121.342 121.888 113.112 1.00 17.40 263 PHE A O 1
ATOM 1766 N N . CYS A 1 264 ? 119.784 123.437 112.655 1.00 18.16 264 CYS A N 1
ATOM 1767 C CA . CYS A 1 264 ? 120.592 124.102 111.637 1.00 16.93 264 CYS A CA 1
ATOM 1768 C C . CYS A 1 264 ? 121.105 125.468 112.070 1.00 16.94 264 CYS A C 1
ATOM 1769 O O . CYS A 1 264 ? 122.230 125.837 111.723 1.00 20.86 264 CYS A O 1
ATOM 1772 N N . PHE A 1 265 ? 120.309 126.225 112.819 1.00 18.59 265 PHE A N 1
ATOM 1773 C CA . PHE A 1 265 ? 120.722 127.565 113.228 1.00 20.72 265 PHE A CA 1
ATOM 1774 C C . PHE A 1 265 ? 122.038 127.575 114.003 1.00 20.74 265 PHE A C 1
ATOM 1775 O O . PHE A 1 265 ? 122.856 128.486 113.770 1.00 19.10 265 PHE A O 1
ATOM 1783 N N . PRO A 1 266 ? 122.300 126.639 114.927 1.00 21.04 266 PRO A N 1
ATOM 1784 C CA . PRO A 1 266 ? 123.588 126.667 115.643 1.00 20.52 266 PRO A CA 1
ATOM 1785 C C . PRO A 1 266 ? 124.795 126.624 114.723 1.00 21.10 266 PRO A C 1
ATOM 1786 O O . PRO A 1 266 ? 125.781 127.339 114.959 1.00 20.96 266 PRO A O 1
ATOM 1790 N N . TYR A 1 267 ? 124.748 125.802 113.671 1.00 21.77 267 TYR A N 1
ATOM 1791 C CA . TYR A 1 267 ? 125.877 125.738 112.751 1.00 19.37 267 TYR A CA 1
ATOM 1792 C C . TYR A 1 267 ? 126.119 127.083 112.089 1.00 20.81 267 TYR A C 1
ATOM 1793 O O . TYR A 1 267 ? 127.266 127.524 111.971 1.00 28.57 267 TYR A O 1
ATOM 1802 N N . HIS A 1 268 ? 125.056 127.746 111.634 1.00 18.39 268 HIS A N 1
ATOM 1803 C CA . HIS A 1 268 ? 125.233 129.029 110.965 1.00 17.38 268 HIS A CA 1
ATOM 1804 C C . HIS A 1 268 ? 125.772 130.088 111.919 1.00 20.59 268 HIS A C 1
ATOM 1805 O O . HIS A 1 268 ? 126.636 130.886 111.538 1.00 19.48 268 HIS A O 1
ATOM 1812 N N . VAL A 1 269 ? 125.279 130.123 113.160 1.00 27.53 269 VAL A N 1
ATOM 1813 C CA . VAL A 1 269 ? 125.774 131.136 114.092 1.00 28.33 269 VAL A CA 1
ATOM 1814 C C . VAL A 1 269 ? 127.243 130.887 114.426 1.00 23.76 269 VAL A C 1
ATOM 1815 O O . VAL A 1 269 ? 128.044 131.829 114.512 1.00 24.41 269 VAL A O 1
ATOM 1819 N N . LEU A 1 270 ? 127.630 129.622 114.612 1.00 21.51 270 LEU A N 1
ATOM 1820 C CA . LEU A 1 270 ? 129.033 129.338 114.894 1.00 22.38 270 LEU A CA 1
ATOM 1821 C C . LEU A 1 270 ? 129.915 129.603 113.680 1.00 24.33 270 LEU A C 1
ATOM 1822 O O . LEU A 1 270 ? 131.066 130.026 113.833 1.00 30.76 270 LEU A O 1
ATOM 1827 N N . ASN A 1 271 ? 129.397 129.374 112.472 1.00 25.41 271 ASN A N 1
ATOM 1828 C CA . ASN A 1 271 ? 130.122 129.759 111.266 1.00 23.67 271 ASN A CA 1
ATOM 1829 C C . ASN A 1 271 ? 130.322 131.267 111.207 1.00 24.77 271 ASN A C 1
ATOM 1830 O O . ASN A 1 271 ? 131.386 131.745 110.797 1.00 30.54 271 ASN A O 1
ATOM 1835 N N . LEU A 1 272 ? 129.304 132.034 111.597 1.00 22.96 272 LEU A N 1
ATOM 1836 C CA . LEU A 1 272 ? 129.447 133.485 111.638 1.00 23.16 272 LEU A CA 1
ATOM 1837 C C . LEU A 1 272 ? 130.527 133.894 112.633 1.00 27.80 272 LEU A C 1
ATOM 1838 O O . LEU A 1 272 ? 131.354 134.769 112.349 1.00 32.92 272 LEU A O 1
ATOM 1843 N N . LEU A 1 273 ? 130.538 133.265 113.810 1.00 30.92 273 LEU A N 1
ATOM 1844 C CA . LEU A 1 273 ? 131.569 133.570 114.801 1.00 30.21 273 LEU A CA 1
ATOM 1845 C C . LEU A 1 273 ? 132.959 133.235 114.266 1.00 32.39 273 LEU A C 1
ATOM 1846 O O . LEU A 1 273 ? 133.916 133.999 114.448 1.00 37.52 273 LEU A O 1
ATOM 1851 N N . ASP A 1 274 ? 133.090 132.084 113.606 1.00 30.59 274 ASP A N 1
ATOM 1852 C CA . ASP A 1 274 ? 134.371 131.700 113.024 1.00 30.79 274 ASP A CA 1
ATOM 1853 C C . ASP A 1 274 ? 134.832 132.711 111.982 1.00 34.90 274 ASP A C 1
ATOM 1854 O O . ASP A 1 274 ? 135.987 133.160 112.002 1.00 43.85 274 ASP A O 1
ATOM 1859 N N . THR A 1 275 ? 133.940 133.088 111.065 1.00 32.86 275 THR A N 1
ATOM 1860 C CA . THR A 1 275 ? 134.295 134.074 110.051 1.00 34.71 275 THR A CA 1
ATOM 1861 C C . THR A 1 275 ? 134.691 135.397 110.692 1.00 36.96 275 THR A C 1
ATOM 1862 O O . THR A 1 275 ? 135.584 136.091 110.194 1.00 44.35 275 THR A O 1
ATOM 1866 N N . LEU A 1 276 ? 134.038 135.764 111.796 1.00 37.23 276 LEU A N 1
ATOM 1867 C CA . LEU A 1 276 ? 134.448 136.962 112.519 1.00 43.48 276 LEU A CA 1
ATOM 1868 C C . LEU A 1 276 ? 135.853 136.811 113.089 1.00 45.73 276 LEU A C 1
ATOM 1869 O O . LEU A 1 276 ? 136.620 137.780 113.102 1.00 47.52 276 LEU A O 1
ATOM 1874 N N . LEU A 1 277 ? 136.204 135.617 113.571 1.00 43.00 277 LEU A N 1
ATOM 1875 C CA . LEU A 1 277 ? 137.589 135.367 113.966 1.00 42.36 277 LEU A CA 1
ATOM 1876 C C . LEU A 1 277 ? 138.542 135.625 112.807 1.00 50.46 277 LEU A C 1
ATOM 1877 O O . LEU A 1 277 ? 139.538 136.343 112.951 1.00 56.37 277 LEU A O 1
ATOM 1882 N N . ARG A 1 278 ? 138.255 135.040 111.641 1.00 53.31 278 ARG A N 1
ATOM 1883 C CA . ARG A 1 278 ? 139.228 135.107 110.553 1.00 51.73 278 ARG A CA 1
ATOM 1884 C C . ARG A 1 278 ? 139.243 136.472 109.873 1.00 56.34 278 ARG A C 1
ATOM 1885 O O . ARG A 1 278 ? 140.114 136.727 109.034 1.00 64.75 278 ARG A O 1
ATOM 1893 N N . ARG A 1 279 ? 138.301 137.354 110.204 1.00 53.32 279 ARG A N 1
ATOM 1894 C CA . ARG A 1 279 ? 138.355 138.732 109.730 1.00 54.44 279 ARG A CA 1
ATOM 1895 C C . ARG A 1 279 ? 138.900 139.700 110.772 1.00 63.50 279 ARG A C 1
ATOM 1896 O O . ARG A 1 279 ? 138.937 140.907 110.511 1.00 68.10 279 ARG A O 1
ATOM 1904 N N . ARG A 1 280 ? 139.324 139.207 111.936 1.00 66.86 280 ARG A N 1
ATOM 1905 C CA . ARG A 1 280 ? 139.861 140.046 113.007 1.00 68.65 280 ARG A CA 1
ATOM 1906 C C . ARG A 1 280 ? 138.889 141.151 113.416 1.00 66.72 280 ARG A C 1
ATOM 1907 O O . ARG A 1 280 ? 139.306 142.258 113.764 1.00 66.84 280 ARG A O 1
ATOM 1915 N N . TRP A 1 281 ? 137.585 140.870 113.381 1.00 60.15 281 TRP A N 1
ATOM 1916 C CA . TRP A 1 281 ? 136.618 141.797 113.957 1.00 63.30 281 TRP A CA 1
ATOM 1917 C C . TRP A 1 281 ? 136.368 141.530 115.434 1.00 66.14 281 TRP A C 1
ATOM 1918 O O . TRP A 1 281 ? 135.769 142.374 116.109 1.00 68.50 281 TRP A O 1
ATOM 1929 N N . ILE A 1 282 ? 136.811 140.386 115.949 1.00 66.82 282 ILE A N 1
ATOM 1930 C CA . ILE A 1 282 ? 136.834 140.130 117.382 1.00 63.82 282 ILE A CA 1
ATOM 1931 C C . ILE A 1 282 ? 138.193 139.543 117.735 1.00 65.10 282 ILE A C 1
ATOM 1932 O O . ILE A 1 282 ? 138.917 139.032 116.875 1.00 66.89 282 ILE A O 1
ATOM 1937 N N . ARG A 1 283 ? 138.535 139.620 119.018 1.00 71.45 283 ARG A N 1
ATOM 1938 C CA . ARG A 1 283 ? 139.925 139.471 119.432 1.00 78.02 283 ARG A CA 1
ATOM 1939 C C . ARG A 1 283 ? 140.403 138.033 119.271 1.00 77.26 283 ARG A C 1
ATOM 1940 O O . ARG A 1 283 ? 139.632 137.079 119.404 1.00 74.29 283 ARG A O 1
ATOM 1948 N N . ASP A 1 284 ? 141.694 137.890 118.980 1.00 79.27 284 ASP A N 1
ATOM 1949 C CA . ASP A 1 284 ? 142.293 136.576 118.802 1.00 77.36 284 ASP A CA 1
ATOM 1950 C C . ASP A 1 284 ? 142.642 135.959 120.150 1.00 77.10 284 ASP A C 1
ATOM 1951 O O . ASP A 1 284 ? 142.924 136.666 121.122 1.00 83.83 284 ASP A O 1
ATOM 1956 N N . SER A 1 285 ? 142.622 134.629 120.206 1.00 71.09 285 SER A N 1
ATOM 1957 C CA . SER A 1 285 ? 143.013 133.903 121.406 1.00 64.37 285 SER A CA 1
ATOM 1958 C C . SER A 1 285 ? 143.079 132.421 121.076 1.00 59.02 285 SER A C 1
ATOM 1959 O O . SER A 1 285 ? 142.268 131.922 120.295 1.00 55.26 285 SER A O 1
ATOM 1962 N N . CYS A 1 286 ? 144.057 131.727 121.664 1.00 62.66 286 CYS A N 1
ATOM 1963 C CA . CYS A 1 286 ? 144.137 130.282 121.484 1.00 59.17 286 CYS A CA 1
ATOM 1964 C C . CYS A 1 286 ? 142.945 129.576 122.116 1.00 54.56 286 CYS A C 1
ATOM 1965 O O . CYS A 1 286 ? 142.402 128.628 121.534 1.00 50.02 286 CYS A O 1
ATOM 1968 N N . TYR A 1 287 ? 142.528 130.018 123.304 1.00 51.63 287 TYR A N 1
ATOM 1969 C CA . TYR A 1 287 ? 141.382 129.404 123.964 1.00 47.92 287 TYR A CA 1
ATOM 1970 C C . TYR A 1 287 ? 140.113 129.586 123.140 1.00 42.03 287 TYR A C 1
ATOM 1971 O O . TYR A 1 287 ? 139.338 128.641 122.962 1.00 41.22 287 TYR A O 1
ATOM 1980 N N . THR A 1 288 ? 139.886 130.797 122.627 1.00 42.42 288 THR A N 1
ATOM 1981 C CA . THR A 1 288 ? 138.711 131.035 121.793 1.00 45.59 288 THR A CA 1
ATOM 1982 C C . THR A 1 288 ? 138.768 130.208 120.516 1.00 39.63 288 THR A C 1
ATOM 1983 O O . THR A 1 288 ? 137.750 129.665 120.069 1.00 35.33 288 THR A O 1
ATOM 1987 N N . ARG A 1 289 ? 139.951 130.110 119.908 1.00 43.07 289 ARG A N 1
ATOM 1988 C CA . ARG A 1 289 ? 140.087 129.337 118.681 1.00 39.33 289 ARG A CA 1
ATOM 1989 C C . ARG A 1 289 ? 139.772 127.867 118.921 1.00 36.12 289 ARG A C 1
ATOM 1990 O O . ARG A 1 289 ? 139.046 127.248 118.138 1.00 33.29 289 ARG A O 1
ATOM 1998 N N . GLY A 1 290 ? 140.289 127.293 120.011 1.00 42.64 290 GLY A N 1
ATOM 1999 C CA . GLY A 1 290 ? 139.960 125.913 120.332 1.00 35.25 290 GLY A CA 1
ATOM 2000 C C . GLY A 1 290 ? 138.500 125.719 120.690 1.00 29.65 290 GLY A C 1
ATOM 2001 O O . GLY A 1 290 ? 137.896 124.700 120.332 1.00 26.56 290 GLY A O 1
ATOM 2002 N N . LEU A 1 291 ? 137.911 126.688 121.394 1.00 32.78 291 LEU A N 1
ATOM 2003 C CA . LEU A 1 291 ? 136.498 126.614 121.742 1.00 31.87 291 LEU A CA 1
ATOM 2004 C C . LEU A 1 291 ? 135.634 126.569 120.490 1.00 30.49 291 LEU A C 1
ATOM 2005 O O . LEU A 1 291 ? 134.734 125.728 120.369 1.00 26.16 291 LEU A O 1
ATOM 2010 N N . ILE A 1 292 ? 135.906 127.460 119.536 1.00 35.66 292 ILE A N 1
ATOM 2011 C CA . ILE A 1 292 ? 135.131 127.480 118.300 1.00 29.56 292 ILE A CA 1
ATOM 2012 C C . ILE A 1 292 ? 135.453 126.262 117.442 1.00 25.12 292 ILE A C 1
ATOM 2013 O O . ILE A 1 292 ? 134.599 125.777 116.697 1.00 25.93 292 ILE A O 1
ATOM 2018 N N . ASN A 1 293 ? 136.679 125.743 117.531 1.00 30.82 293 ASN A N 1
ATOM 2019 C CA . ASN A 1 293 ? 137.003 124.514 116.815 1.00 27.70 293 ASN A CA 1
ATOM 2020 C C . ASN A 1 293 ? 136.154 123.351 117.310 1.00 26.19 293 ASN A C 1
ATOM 2021 O O . ASN A 1 293 ? 135.647 122.557 116.509 1.00 22.84 293 ASN A O 1
ATOM 2026 N N . VAL A 1 294 ? 135.994 123.229 118.628 1.00 32.95 294 VAL A N 1
ATOM 2027 C CA . VAL A 1 294 ? 135.111 122.200 119.173 1.00 26.47 294 VAL A CA 1
ATOM 2028 C C . VAL A 1 294 ? 133.671 122.465 118.746 1.00 24.41 294 VAL A C 1
ATOM 2029 O O . VAL A 1 294 ? 132.963 121.563 118.276 1.00 26.19 294 VAL A O 1
ATOM 2033 N N . GLY A 1 295 ? 133.225 123.714 118.890 1.00 26.50 295 GLY A N 1
ATOM 2034 C CA . GLY A 1 295 ? 131.847 124.040 118.565 1.00 23.18 295 GLY A CA 1
ATOM 2035 C C . GLY A 1 295 ? 131.489 123.716 117.129 1.00 23.56 295 GLY A C 1
ATOM 2036 O O . GLY A 1 295 ? 130.437 123.135 116.861 1.00 21.88 295 GLY A O 1
ATOM 2037 N N . LEU A 1 296 ? 132.357 124.086 116.185 1.00 26.50 296 LEU A N 1
ATOM 2038 C CA . LEU A 1 296 ? 132.097 123.797 114.780 1.00 20.47 296 LEU A CA 1
ATOM 2039 C C . LEU A 1 296 ? 131.973 122.299 114.547 1.00 19.84 296 LEU A C 1
ATOM 2040 O O . LEU A 1 296 ? 131.120 121.851 113.775 1.00 21.14 296 LEU A O 1
ATOM 2045 N N . ALA A 1 297 ? 132.822 121.508 115.203 1.00 26.43 297 ALA A N 1
ATOM 2046 C CA . ALA A 1 297 ? 132.724 120.061 115.066 1.00 25.23 297 ALA A CA 1
ATOM 2047 C C . ALA A 1 297 ? 131.378 119.552 115.564 1.00 23.16 297 ALA A C 1
ATOM 2048 O O . ALA A 1 297 ? 130.756 118.696 114.925 1.00 17.48 297 ALA A O 1
ATOM 2050 N N . VAL A 1 298 ? 130.911 120.065 116.704 1.00 22.81 298 VAL A N 1
ATOM 2051 C CA . VAL A 1 298 ? 129.651 119.577 117.263 1.00 20.86 298 VAL A CA 1
ATOM 2052 C C . VAL A 1 298 ? 128.471 119.990 116.388 1.00 19.33 298 VAL A C 1
ATOM 2053 O O . VAL A 1 298 ? 127.600 119.173 116.068 1.00 22.67 298 VAL A O 1
ATOM 2057 N N . THR A 1 299 ? 128.423 121.262 115.984 1.00 17.99 299 THR A N 1
ATOM 2058 C CA . THR A 1 299 ? 127.230 121.780 115.319 1.00 17.26 299 THR A CA 1
ATOM 2059 C C . THR A 1 299 ? 127.133 121.316 113.871 1.00 17.91 299 THR A C 1
ATOM 2060 O O . THR A 1 299 ? 126.029 121.237 113.324 1.00 19.80 299 THR A O 1
ATOM 2064 N N . SER A 1 300 ? 128.265 121.015 113.233 1.00 21.30 300 SER A N 1
ATOM 2065 C CA . SER A 1 300 ? 128.223 120.536 111.856 1.00 18.40 300 SER A CA 1
ATOM 2066 C C . SER A 1 300 ? 127.492 119.206 111.751 1.00 18.98 300 SER A C 1
ATOM 2067 O O . SER A 1 300 ? 126.877 118.916 110.719 1.00 20.33 300 SER A O 1
ATOM 2070 N N . LEU A 1 301 ? 127.552 118.383 112.799 1.00 22.83 301 LEU A N 1
ATOM 2071 C CA . LEU A 1 301 ? 126.805 117.130 112.797 1.00 17.93 301 LEU A CA 1
ATOM 2072 C C . LEU A 1 301 ? 125.318 117.366 113.024 1.00 16.92 301 LEU A C 1
ATOM 2073 O O . LEU A 1 301 ? 124.490 116.592 112.531 1.00 20.37 301 LEU A O 1
ATOM 2078 N N . LEU A 1 302 ? 124.960 118.413 113.770 1.00 16.50 302 LEU A N 1
ATOM 2079 C CA . LEU A 1 302 ? 123.550 118.743 113.953 1.00 16.68 302 LEU A CA 1
ATOM 2080 C C . LEU A 1 302 ? 122.905 119.138 112.633 1.00 15.89 302 LEU A C 1
ATOM 2081 O O . LEU A 1 302 ? 121.800 118.688 112.309 1.00 18.23 302 LEU A O 1
ATOM 2086 N N . GLN A 1 303 ? 123.586 119.980 111.855 1.00 17.82 303 GLN A N 1
ATOM 2087 C CA . GLN A 1 303 ? 123.020 120.451 110.597 1.00 16.17 303 GLN A CA 1
ATOM 2088 C C . GLN A 1 303 ? 122.818 119.299 109.622 1.00 14.48 303 GLN A C 1
ATOM 2089 O O . GLN A 1 303 ? 121.827 119.265 108.885 1.00 15.09 303 GLN A O 1
ATOM 2095 N N . ALA A 1 304 ? 123.751 118.346 109.602 1.00 15.36 304 ALA A N 1
ATOM 2096 C CA . ALA A 1 304 ? 123.592 117.175 108.748 1.00 16.93 304 ALA A CA 1
ATOM 2097 C C . ALA A 1 304 ? 122.461 116.281 109.240 1.00 19.85 304 ALA A C 1
ATOM 2098 O O . ALA A 1 304 ? 121.845 115.557 108.449 1.00 20.48 304 ALA A O 1
ATOM 2100 N N . LEU A 1 305 ? 122.177 116.311 110.545 1.00 20.10 305 LEU A N 1
ATOM 2101 C CA . LEU A 1 305 ? 121.122 115.466 111.094 1.00 17.43 305 LEU A CA 1
ATOM 2102 C C . LEU A 1 305 ? 119.738 116.021 110.781 1.00 17.19 305 LEU A C 1
ATOM 2103 O O . LEU A 1 305 ? 118.746 115.288 110.858 1.00 20.91 305 LEU A O 1
ATOM 2108 N N . TYR A 1 306 ? 119.647 117.306 110.434 1.00 16.31 306 TYR A N 1
ATOM 2109 C CA . TYR A 1 306 ? 118.363 117.860 110.020 1.00 16.29 306 TYR A CA 1
ATOM 2110 C C . TYR A 1 306 ? 117.847 117.180 108.761 1.00 19.01 306 TYR A C 1
ATOM 2111 O O . TYR A 1 306 ? 116.632 117.065 108.572 1.00 21.09 306 TYR A O 1
ATOM 2120 N N . SER A 1 307 ? 118.749 116.722 107.892 1.00 20.08 307 SER A N 1
ATOM 2121 C CA . SER A 1 307 ? 118.321 115.994 106.705 1.00 17.45 307 SER A CA 1
ATOM 2122 C C . SER A 1 307 ? 117.578 114.720 107.076 1.00 19.16 307 SER A C 1
ATOM 2123 O O . SER A 1 307 ? 116.563 114.389 106.454 1.00 17.94 307 SER A O 1
ATOM 2126 N N . ALA A 1 308 ? 118.075 113.986 108.071 1.00 24.93 308 ALA A N 1
ATOM 2127 C CA . ALA A 1 308 ? 117.390 112.807 108.585 1.00 21.89 308 ALA A CA 1
ATOM 2128 C C . ALA A 1 308 ? 116.131 113.158 109.363 1.00 21.23 308 ALA A C 1
ATOM 2129 O O . ALA A 1 308 ? 115.163 112.389 109.345 1.00 22.50 308 ALA A O 1
ATOM 2131 N N . VAL A 1 309 ? 116.128 114.299 110.052 1.00 24.73 309 VAL A N 1
ATOM 2132 C CA . VAL A 1 309 ? 114.963 114.697 110.836 1.00 22.21 309 VAL A CA 1
ATOM 2133 C C . VAL A 1 309 ? 113.796 115.056 109.921 1.00 19.02 309 VAL A C 1
ATOM 2134 O O . VAL A 1 309 ? 112.635 114.763 110.229 1.00 23.44 309 VAL A O 1
ATOM 2138 N N . VAL A 1 310 ? 114.084 115.695 108.785 1.00 17.64 310 VAL A N 1
ATOM 2139 C CA . VAL A 1 310 ? 113.014 116.229 107.939 1.00 20.87 310 VAL A CA 1
ATOM 2140 C C . VAL A 1 310 ? 112.023 115.153 107.503 1.00 20.98 310 VAL A C 1
ATOM 2141 O O . VAL A 1 310 ? 110.818 115.333 107.721 1.00 19.56 310 VAL A O 1
ATOM 2145 N N . PRO A 1 311 ? 112.440 114.038 106.893 1.00 24.22 311 PRO A N 1
ATOM 2146 C CA . PRO A 1 311 ? 111.449 113.044 106.454 1.00 22.52 311 PRO A CA 1
ATOM 2147 C C . PRO A 1 311 ? 110.637 112.441 107.585 1.00 26.45 311 PRO A C 1
ATOM 2148 O O . PRO A 1 311 ? 109.467 112.104 107.368 1.00 30.36 311 PRO A O 1
ATOM 2152 N N . LEU A 1 312 ? 111.209 112.292 108.780 1.00 28.34 312 LEU A N 1
ATOM 2153 C CA . LEU A 1 312 ? 110.473 111.691 109.885 1.00 23.25 312 LEU A CA 1
ATOM 2154 C C . LEU A 1 312 ? 109.364 112.603 110.391 1.00 24.16 312 LEU A C 1
ATOM 2155 O O . LEU A 1 312 ? 108.382 112.119 110.963 1.00 30.85 312 LEU A O 1
ATOM 2160 N N . ILE A 1 313 ? 109.502 113.915 110.194 1.00 26.42 313 ILE A N 1
ATOM 2161 C CA . ILE A 1 313 ? 108.428 114.840 110.544 1.00 24.47 313 ILE A CA 1
ATOM 2162 C C . ILE A 1 313 ? 107.195 114.550 109.699 1.00 25.75 313 ILE A C 1
ATOM 2163 O O . ILE A 1 313 ? 106.063 114.556 110.193 1.00 34.13 313 ILE A O 1
ATOM 2168 N N . TYR A 1 314 ? 107.399 114.307 108.403 1.00 28.67 314 TYR A N 1
ATOM 2169 C CA . TYR A 1 314 ? 106.280 114.026 107.512 1.00 29.04 314 TYR A CA 1
ATOM 2170 C C . TYR A 1 314 ? 105.662 112.665 107.805 1.00 34.73 314 TYR A C 1
ATOM 2171 O O . TYR A 1 314 ? 104.444 112.488 107.681 1.00 39.99 314 TYR A O 1
ATOM 2180 N N . SER A 1 315 ? 106.481 111.689 108.194 1.00 35.50 315 SER A N 1
ATOM 2181 C CA . SER A 1 315 ? 105.991 110.336 108.426 1.00 37.75 315 SER A CA 1
ATOM 2182 C C . SER A 1 315 ? 105.153 110.209 109.691 1.00 42.26 315 SER A C 1
ATOM 2183 O O . SER A 1 315 ? 104.561 109.145 109.904 1.00 48.49 315 SER A O 1
ATOM 2186 N N . CYS A 1 316 ? 105.089 111.237 110.530 1.00 35.97 316 CYS A N 1
ATOM 2187 C CA . CYS A 1 316 ? 104.298 111.173 111.755 1.00 36.15 316 CYS A CA 1
ATOM 2188 C C . CYS A 1 316 ? 103.251 112.273 111.848 1.00 36.11 316 CYS A C 1
ATOM 2189 O O . CYS A 1 316 ? 102.136 112.009 112.302 1.00 43.33 316 CYS A O 1
ATOM 2192 N N . LEU A 1 317 ? 103.576 113.494 111.427 1.00 31.85 317 LEU A N 1
ATOM 2193 C CA . LEU A 1 317 ? 102.643 114.609 111.520 1.00 36.69 317 LEU A CA 1
ATOM 2194 C C . LEU A 1 317 ? 101.793 114.784 110.270 1.00 41.01 317 LEU A C 1
ATOM 2195 O O . LEU A 1 317 ? 100.846 115.579 110.290 1.00 42.00 317 LEU A O 1
ATOM 2200 N N . GLY A 1 318 ? 102.106 114.071 109.189 1.00 42.03 318 GLY A N 1
ATOM 2201 C CA . GLY A 1 318 ? 101.323 114.121 107.977 1.00 42.78 318 GLY A CA 1
ATOM 2202 C C . GLY A 1 318 ? 100.458 112.885 107.853 1.00 44.42 318 GLY A C 1
ATOM 2203 O O . GLY A 1 318 ? 100.950 111.760 107.947 1.00 45.04 318 GLY A O 1
ATOM 2204 N N . SER A 1 319 ? 99.158 113.102 107.646 1.00 42.07 319 SER A N 1
ATOM 2205 C CA . SER A 1 319 ? 98.228 111.979 107.579 1.00 43.82 319 SER A CA 1
ATOM 2206 C C . SER A 1 319 ? 98.464 111.133 106.333 1.00 49.10 319 SER A C 1
ATOM 2207 O O . SER A 1 319 ? 98.420 109.899 106.397 1.00 48.06 319 SER A O 1
ATOM 2210 N N . LEU A 1 320 ? 98.708 111.775 105.189 1.00 54.29 320 LEU A N 1
ATOM 2211 C CA . LEU A 1 320 ? 98.875 111.029 103.945 1.00 53.46 320 LEU A CA 1
ATOM 2212 C C . LEU A 1 320 ? 100.185 110.253 103.938 1.00 51.12 320 LEU A C 1
ATOM 2213 O O . LEU A 1 320 ? 100.214 109.067 103.590 1.00 51.75 320 LEU A O 1
ATOM 2218 N N . PHE A 1 321 ? 101.287 110.909 104.307 1.00 50.29 321 PHE A N 1
ATOM 2219 C CA . PHE A 1 321 ? 102.568 110.214 104.353 1.00 51.25 321 PHE A CA 1
ATOM 2220 C C . PHE A 1 321 ? 102.548 109.097 105.387 1.00 54.27 321 PHE A C 1
ATOM 2221 O O . PHE A 1 321 ? 103.035 107.991 105.127 1.00 56.35 321 PHE A O 1
ATOM 2229 N N . ARG A 1 322 ? 101.980 109.360 106.562 1.00 52.90 322 ARG A N 1
ATOM 2230 C CA . ARG A 1 322 ? 101.939 108.339 107.603 1.00 49.86 322 ARG A CA 1
ATOM 2231 C C . ARG A 1 322 ? 101.215 107.093 107.111 1.00 54.13 322 ARG A C 1
ATOM 2232 O O . ARG A 1 322 ? 101.729 105.977 107.230 1.00 61.62 322 ARG A O 1
ATOM 2240 N N . GLN A 1 323 ? 100.035 107.269 106.513 1.00 50.79 323 GLN A N 1
ATOM 2241 C CA . GLN A 1 323 ? 99.263 106.127 106.032 1.00 53.90 323 GLN A CA 1
ATOM 2242 C C . GLN A 1 323 ? 100.034 105.343 104.975 1.00 62.80 323 GLN A C 1
ATOM 2243 O O . GLN A 1 323 ? 100.168 104.116 105.066 1.00 67.97 323 GLN A O 1
ATOM 2249 N N . ARG A 1 324 ? 100.542 106.039 103.956 1.00 63.69 324 ARG A N 1
ATOM 2250 C CA . ARG A 1 324 ? 101.182 105.359 102.834 1.00 61.44 324 ARG A CA 1
ATOM 2251 C C . ARG A 1 324 ? 102.453 104.644 103.272 1.00 63.47 324 ARG A C 1
ATOM 2252 O O . ARG A 1 324 ? 102.689 103.490 102.894 1.00 68.63 324 ARG A O 1
ATOM 2260 N N . MET A 1 325 ? 103.292 105.313 104.064 1.00 64.98 325 MET A N 1
ATOM 2261 C CA . MET A 1 325 ? 104.531 104.684 104.506 1.00 69.43 325 MET A CA 1
ATOM 2262 C C . MET A 1 325 ? 104.260 103.550 105.487 1.00 76.74 325 MET A C 1
ATOM 2263 O O . MET A 1 325 ? 104.974 102.542 105.482 1.00 80.47 325 MET A O 1
ATOM 2268 N N . TYR A 1 326 ? 103.223 103.675 106.320 1.00 75.54 326 TYR A N 1
ATOM 2269 C CA . TYR A 1 326 ? 102.839 102.563 107.181 1.00 76.76 326 TYR A CA 1
ATOM 2270 C C . TYR A 1 326 ? 102.426 101.355 106.351 1.00 81.96 326 TYR A C 1
ATOM 2271 O O . TYR A 1 326 ? 102.850 100.224 106.624 1.00 86.88 326 TYR A O 1
ATOM 2280 N N . GLY A 1 327 ? 101.611 101.579 105.318 1.00 76.68 327 GLY A N 1
ATOM 2281 C CA . GLY A 1 327 ? 101.231 100.488 104.439 1.00 77.84 327 GLY A CA 1
ATOM 2282 C C . GLY A 1 327 ? 102.415 99.863 103.731 1.00 81.16 327 GLY A C 1
ATOM 2283 O O . GLY A 1 327 ? 102.498 98.638 103.612 1.00 82.27 327 GLY A O 1
ATOM 2284 N N . LEU A 1 328 ? 103.344 100.691 103.248 1.00 82.92 328 LEU A N 1
ATOM 2285 C CA . LEU A 1 328 ? 104.533 100.166 102.582 1.00 82.45 328 LEU A CA 1
ATOM 2286 C C . LEU A 1 328 ? 105.373 99.330 103.539 1.00 85.33 328 LEU A C 1
ATOM 2287 O O . LEU A 1 328 ? 105.866 98.256 103.173 1.00 86.01 328 LEU A O 1
ATOM 2292 N N . PHE A 1 329 ? 105.546 99.805 104.775 1.00 86.51 329 PHE A N 1
ATOM 2293 C CA . PHE A 1 329 ? 106.377 99.095 105.737 1.00 89.56 329 PHE A CA 1
ATOM 2294 C C . PHE A 1 329 ? 105.695 97.846 106.279 1.00 93.32 329 PHE A C 1
ATOM 2295 O O . PHE A 1 329 ? 106.380 96.959 106.798 1.00 88.92 329 PHE A O 1
ATOM 2303 N N . GLN A 1 330 ? 104.369 97.753 106.172 1.00 95.94 330 GLN A N 1
ATOM 2304 C CA . GLN A 1 330 ? 103.679 96.526 106.548 1.00 98.15 330 GLN A CA 1
ATOM 2305 C C . GLN A 1 330 ? 103.739 95.455 105.466 1.00 99.08 330 GLN A C 1
ATOM 2306 O O . GLN A 1 330 ? 103.283 94.332 105.706 1.00 95.89 330 GLN A O 1
ATOM 2312 N N . SER A 1 331 ? 104.284 95.767 104.295 1.00 98.06 331 SER A N 1
ATOM 2313 C CA . SER A 1 331 ? 104.412 94.784 103.226 1.00 93.94 331 SER A CA 1
ATOM 2314 C C . SER A 1 331 ? 105.360 93.663 103.635 1.00 90.91 331 SER A C 1
ATOM 2315 O O . SER A 1 331 ? 106.555 93.888 103.831 1.00 89.10 331 SER A O 1
ATOM 2318 N N . VAL B 1 38 ? 85.612 125.579 122.778 1.00 96.57 38 VAL B N 1
ATOM 2319 C CA . VAL B 1 38 ? 84.755 126.321 121.812 1.00 101.08 38 VAL B CA 1
ATOM 2320 C C . VAL B 1 38 ? 85.319 126.192 120.400 1.00 99.69 38 VAL B C 1
ATOM 2321 O O . VAL B 1 38 ? 84.570 125.993 119.443 1.00 99.34 38 VAL B O 1
ATOM 2325 N N . CYS B 1 39 ? 86.639 126.302 120.275 1.00 97.96 39 CYS B N 1
ATOM 2326 C CA . CYS B 1 39 ? 87.278 126.168 118.976 1.00 99.51 39 CYS B CA 1
ATOM 2327 C C . CYS B 1 39 ? 87.557 124.700 118.664 1.00 99.57 39 CYS B C 1
ATOM 2328 O O . CYS B 1 39 ? 87.577 123.838 119.547 1.00 97.28 39 CYS B O 1
ATOM 2331 N N . GLU B 1 40 ? 87.773 124.424 117.380 1.00 98.69 40 GLU B N 1
ATOM 2332 C CA . GLU B 1 40 ? 88.080 123.069 116.945 1.00 92.01 40 GLU B CA 1
ATOM 2333 C C . GLU B 1 40 ? 89.341 122.571 117.640 1.00 88.27 40 GLU B C 1
ATOM 2334 O O . GLU B 1 40 ? 90.355 123.273 117.683 1.00 81.07 40 GLU B O 1
ATOM 2340 N N . MET B 1 41 ? 89.274 121.358 118.179 1.00 90.22 41 MET B N 1
ATOM 2341 C CA . MET B 1 41 ? 90.404 120.779 118.889 1.00 83.14 41 MET B CA 1
ATOM 2342 C C . MET B 1 41 ? 91.280 119.978 117.933 1.00 79.96 41 MET B C 1
ATOM 2343 O O . MET B 1 41 ? 90.811 119.442 116.925 1.00 82.41 41 MET B O 1
ATOM 2348 N N . THR B 1 42 ? 92.568 119.900 118.262 1.00 76.70 42 THR B N 1
ATOM 2349 C CA . THR B 1 42 ? 93.542 119.218 117.422 1.00 79.20 42 THR B CA 1
ATOM 2350 C C . THR B 1 42 ? 94.454 118.358 118.283 1.00 79.48 42 THR B C 1
ATOM 2351 O O . THR B 1 42 ? 94.861 118.768 119.374 1.00 77.75 42 THR B O 1
ATOM 2355 N N . THR B 1 43 ? 94.772 117.168 117.782 1.00 79.01 43 THR B N 1
ATOM 2356 C CA . THR B 1 43 ? 95.777 116.301 118.381 1.00 70.63 43 THR B CA 1
ATOM 2357 C C . THR B 1 43 ? 97.068 116.454 117.589 1.00 59.61 43 THR B C 1
ATOM 2358 O O . THR B 1 43 ? 97.039 116.528 116.356 1.00 55.37 43 THR B O 1
ATOM 2362 N N . VAL B 1 44 ? 98.194 116.498 118.296 1.00 53.25 44 VAL B N 1
ATOM 2363 C CA . VAL B 1 44 ? 99.446 116.951 117.704 1.00 49.09 44 VAL B CA 1
ATOM 2364 C C . VAL B 1 44 ? 100.467 115.837 117.514 1.00 47.79 44 VAL B C 1
ATOM 2365 O O . VAL B 1 44 ? 101.353 115.978 116.655 1.00 50.32 44 VAL B O 1
ATOM 2369 N N . VAL B 1 45 ? 100.400 114.743 118.265 1.00 46.71 45 VAL B N 1
ATOM 2370 C CA . VAL B 1 45 ? 101.330 113.632 118.074 1.00 46.02 45 VAL B CA 1
ATOM 2371 C C . VAL B 1 45 ? 100.574 112.320 118.256 1.00 47.57 45 VAL B C 1
ATOM 2372 O O . VAL B 1 45 ? 99.918 112.127 119.290 1.00 46.39 45 VAL B O 1
ATOM 2376 N N . PRO B 1 46 ? 100.634 111.394 117.301 1.00 53.58 46 PRO B N 1
ATOM 2377 C CA . PRO B 1 46 ? 99.913 110.129 117.470 1.00 51.91 46 PRO B CA 1
ATOM 2378 C C . PRO B 1 46 ? 100.465 109.314 118.630 1.00 49.37 46 PRO B C 1
ATOM 2379 O O . PRO B 1 46 ? 101.635 109.422 119.003 1.00 54.51 46 PRO B O 1
ATOM 2383 N N . TYR B 1 47 ? 99.586 108.491 119.205 1.00 45.74 47 TYR B N 1
ATOM 2384 C CA . TYR B 1 47 ? 99.930 107.719 120.396 1.00 47.73 47 TYR B CA 1
ATOM 2385 C C . TYR B 1 47 ? 101.165 106.851 120.173 1.00 46.91 47 TYR B C 1
ATOM 2386 O O . TYR B 1 47 ? 102.126 106.900 120.953 1.00 48.04 47 TYR B O 1
ATOM 2395 N N . THR B 1 48 ? 101.158 106.052 119.104 1.00 46.51 48 THR B N 1
ATOM 2396 C CA . THR B 1 48 ? 102.226 105.082 118.891 1.00 48.63 48 THR B CA 1
ATOM 2397 C C . THR B 1 48 ? 103.586 105.739 118.701 1.00 47.92 48 THR B C 1
ATOM 2398 O O . THR B 1 48 ? 104.577 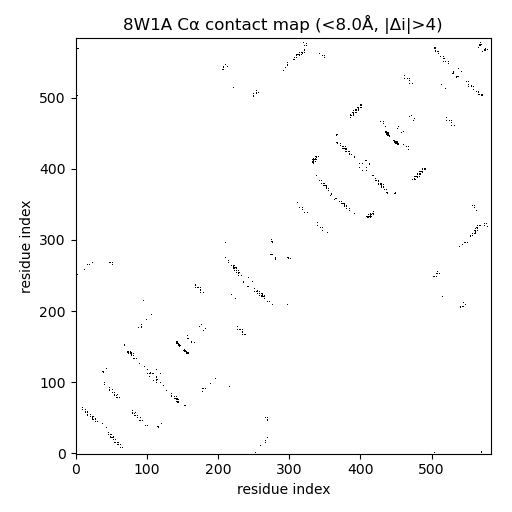105.242 119.243 1.00 48.46 48 THR B O 1
ATOM 2402 N N . TRP B 1 49 ? 103.664 106.835 117.943 1.00 44.71 49 TRP B N 1
ATOM 2403 C CA . TRP B 1 49 ? 104.942 107.514 117.758 1.00 41.86 49 TRP B CA 1
ATOM 2404 C C . TRP B 1 49 ? 105.479 108.102 119.057 1.00 39.12 49 TRP B C 1
ATOM 2405 O O . TRP B 1 49 ? 106.680 107.993 119.326 1.00 42.55 49 TRP B O 1
ATOM 2416 N N . ASN B 1 50 ? 104.621 108.723 119.869 1.00 36.71 50 ASN B N 1
ATOM 2417 C CA . ASN B 1 50 ? 105.068 109.230 121.163 1.00 38.75 50 ASN B CA 1
ATOM 2418 C C . ASN B 1 50 ? 105.599 108.099 122.035 1.00 36.66 50 ASN B C 1
ATOM 2419 O O . ASN B 1 50 ? 106.685 108.205 122.624 1.00 31.05 50 ASN B O 1
ATOM 2424 N N . VAL B 1 51 ? 104.846 106.998 122.120 1.00 41.63 51 VAL B N 1
ATOM 2425 C CA . VAL B 1 51 ? 105.279 105.868 122.935 1.00 39.91 51 VAL B CA 1
ATOM 2426 C C . VAL B 1 51 ? 106.620 105.340 122.444 1.00 36.12 51 VAL B C 1
ATOM 2427 O O . VAL B 1 51 ? 107.532 105.087 123.240 1.00 35.01 51 VAL B O 1
ATOM 2431 N N . GLY B 1 52 ? 106.765 105.168 121.129 1.00 31.19 52 GLY B N 1
ATOM 2432 C CA . GLY B 1 52 ? 108.006 104.628 120.598 1.00 27.66 52 GLY B CA 1
ATOM 2433 C C . GLY B 1 52 ? 109.194 105.536 120.843 1.00 29.68 52 GLY B C 1
ATOM 2434 O O . GLY B 1 52 ? 110.270 105.074 121.238 1.00 38.97 52 GLY B O 1
ATOM 2435 N N . ILE B 1 53 ? 109.022 106.838 120.613 1.00 27.69 53 ILE B N 1
ATOM 2436 C CA . ILE B 1 53 ? 110.122 107.774 120.820 1.00 28.16 53 ILE B CA 1
ATOM 2437 C C . ILE B 1 53 ? 110.555 107.762 122.280 1.00 30.65 53 ILE B C 1
ATOM 2438 O O . ILE B 1 53 ? 111.752 107.674 122.590 1.00 30.31 53 ILE B O 1
ATOM 2443 N N . LEU B 1 54 ? 109.590 107.840 123.202 1.00 30.94 54 LEU B N 1
ATOM 2444 C CA . LEU B 1 54 ? 109.948 107.869 124.616 1.00 27.51 54 LEU B CA 1
ATOM 2445 C C . LEU B 1 54 ? 110.597 106.560 125.050 1.00 26.66 54 LEU B C 1
ATOM 2446 O O . LEU B 1 54 ? 111.564 106.570 125.818 1.00 28.31 54 LEU B O 1
ATOM 2451 N N . SER B 1 55 ? 110.093 105.422 124.565 1.00 29.01 55 SER B N 1
ATOM 2452 C CA . SER B 1 55 ? 110.691 104.146 124.941 1.00 28.95 55 SER B CA 1
ATOM 2453 C C . SER B 1 55 ? 112.119 104.019 124.426 1.00 24.05 55 SER B C 1
ATOM 2454 O O . SER B 1 55 ? 112.993 103.539 125.155 1.00 24.88 55 SER B O 1
ATOM 2457 N N . LEU B 1 56 ? 112.378 104.434 123.183 1.00 23.81 56 LEU B N 1
ATOM 2458 C CA . LEU B 1 56 ? 113.739 104.385 122.654 1.00 28.32 56 LEU B CA 1
ATOM 2459 C C . LEU B 1 56 ? 114.676 105.295 123.441 1.00 30.86 56 LEU B C 1
ATOM 2460 O O . LEU B 1 56 ? 115.812 104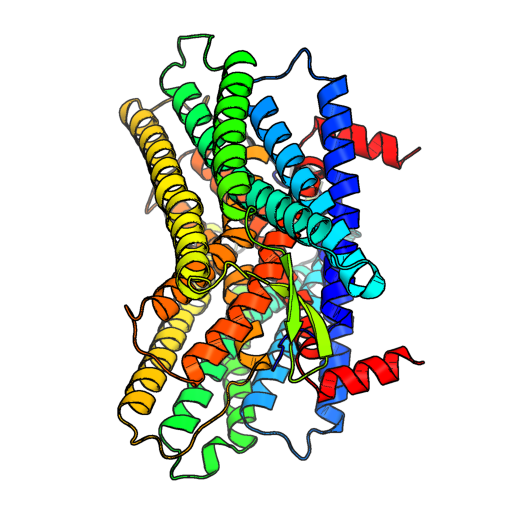.905 123.768 1.00 29.26 56 LEU B O 1
ATOM 2465 N N . ILE B 1 57 ? 114.215 106.510 123.748 1.00 30.63 57 ILE B N 1
ATOM 2466 C CA . ILE B 1 57 ? 115.014 107.417 124.563 1.00 24.86 57 ILE B CA 1
ATOM 2467 C C . ILE B 1 57 ? 115.322 106.780 125.909 1.00 26.00 57 ILE B C 1
ATOM 2468 O O . ILE B 1 57 ? 116.438 106.898 126.422 1.00 26.93 57 ILE B O 1
ATOM 2473 N N . PHE B 1 58 ? 114.341 106.100 126.503 1.00 26.74 58 PHE B N 1
ATOM 2474 C CA . PHE B 1 58 ? 114.556 105.458 127.795 1.00 24.84 58 PHE B CA 1
ATOM 2475 C C . PHE B 1 58 ? 115.679 104.430 127.728 1.00 24.06 58 PHE B C 1
ATOM 2476 O O . PHE B 1 58 ? 116.568 104.408 128.586 1.00 23.90 58 PHE B O 1
ATOM 2484 N N . LEU B 1 59 ? 115.644 103.554 126.722 1.00 24.31 59 LEU B N 1
ATOM 2485 C CA . LEU B 1 59 ? 116.671 102.524 126.611 1.00 23.38 59 LEU B CA 1
ATOM 2486 C C . LEU B 1 59 ? 118.050 103.148 126.453 1.00 21.65 59 LEU B C 1
ATOM 2487 O O . LEU B 1 59 ? 118.996 102.796 127.175 1.00 24.11 59 LEU B O 1
ATOM 2492 N N . ILE B 1 60 ? 118.186 104.084 125.510 1.00 24.30 60 ILE B N 1
ATOM 2493 C CA . ILE B 1 60 ? 119.511 104.653 125.288 1.00 25.49 60 ILE B CA 1
ATOM 2494 C C . ILE B 1 60 ? 119.978 105.387 126.540 1.00 21.09 60 ILE B C 1
ATOM 2495 O O . ILE B 1 60 ? 121.147 105.284 126.931 1.00 21.57 60 ILE B O 1
ATOM 2500 N N . ASN B 1 61 ? 119.077 106.127 127.188 1.00 21.56 61 ASN B N 1
ATOM 2501 C CA . ASN B 1 61 ? 119.419 106.891 128.381 1.00 20.36 61 ASN B CA 1
ATOM 2502 C C . ASN B 1 61 ? 119.922 105.975 129.491 1.00 18.78 61 ASN B C 1
ATOM 2503 O O . ASN B 1 61 ? 121.007 106.188 130.048 1.00 16.99 61 ASN B O 1
ATOM 2508 N N . VAL B 1 62 ? 119.146 104.942 129.827 1.00 22.25 62 VAL B N 1
ATOM 2509 C CA . VAL B 1 62 ? 119.558 104.064 130.916 1.00 19.62 62 VAL B CA 1
ATOM 2510 C C . VAL B 1 62 ? 120.894 103.417 130.593 1.00 17.94 62 VAL B C 1
ATOM 2511 O O . VAL B 1 62 ? 121.820 103.443 131.413 1.00 18.80 62 VAL B O 1
ATOM 2515 N N . LEU B 1 63 ? 121.039 102.859 129.388 1.00 18.50 63 LEU B N 1
ATOM 2516 C CA . LEU B 1 63 ? 122.283 102.164 129.078 1.00 16.95 63 LEU B CA 1
ATOM 2517 C C . LEU B 1 63 ? 123.476 103.109 129.160 1.00 16.63 63 LEU B C 1
ATOM 2518 O O . LEU B 1 63 ? 124.461 102.821 129.859 1.00 20.45 63 LEU B O 1
ATOM 2523 N N . GLY B 1 64 ? 123.397 104.255 128.481 1.00 16.85 64 GLY B N 1
ATOM 2524 C CA . GLY B 1 64 ? 124.540 105.149 128.432 1.00 17.03 64 GLY B CA 1
ATOM 2525 C C . GLY B 1 64 ? 124.916 105.699 129.794 1.00 18.35 64 GLY B C 1
ATOM 2526 O O . GLY B 1 64 ? 126.090 105.685 130.177 1.00 19.76 64 GLY B O 1
ATOM 2527 N N . ASN B 1 65 ? 123.928 106.188 130.550 1.00 18.23 65 ASN B N 1
ATOM 2528 C CA . ASN B 1 65 ? 124.252 106.794 131.836 1.00 13.92 65 ASN B CA 1
ATOM 2529 C C . ASN B 1 65 ? 124.680 105.755 132.863 1.00 14.87 65 ASN B C 1
ATOM 2530 O O . ASN B 1 65 ? 125.546 106.044 133.694 1.00 18.57 65 ASN B O 1
ATOM 2535 N N . GLY B 1 66 ? 124.122 104.544 132.824 1.00 15.72 66 GLY B N 1
ATOM 2536 C CA . GLY B 1 66 ? 124.630 103.498 133.693 1.00 16.14 66 GLY B CA 1
ATOM 2537 C C . GLY B 1 66 ? 126.079 103.164 133.398 1.00 22.57 66 GLY B C 1
ATOM 2538 O O . GLY B 1 66 ? 126.892 103.022 134.319 1.00 27.78 66 GLY B O 1
ATOM 2539 N N . LEU B 1 67 ? 126.430 103.047 132.113 1.00 22.52 67 LEU B N 1
ATOM 2540 C CA . LEU B 1 67 ? 127.820 102.770 131.767 1.00 22.26 67 LEU B CA 1
ATOM 2541 C C . LEU B 1 67 ? 128.738 103.898 132.225 1.00 24.40 67 LEU B C 1
ATOM 2542 O O . LEU B 1 67 ? 129.813 103.646 132.786 1.00 32.90 67 LEU B O 1
ATOM 2547 N N . VAL B 1 68 ? 128.330 105.149 131.999 1.00 22.03 68 VAL B N 1
ATOM 2548 C CA . VAL B 1 68 ? 129.159 106.279 132.411 1.00 20.96 68 VAL B CA 1
ATOM 2549 C C . VAL B 1 68 ? 129.352 106.274 133.922 1.00 23.64 68 VAL B C 1
ATOM 2550 O O . VAL B 1 68 ? 130.463 106.479 134.422 1.00 32.52 68 VAL B O 1
ATOM 2554 N N . THR B 1 69 ? 128.273 106.044 134.674 1.00 24.74 69 THR B N 1
ATOM 2555 C CA . THR B 1 69 ? 128.380 106.056 136.128 1.00 22.40 69 THR B CA 1
ATOM 2556 C C . THR B 1 69 ? 129.288 104.940 136.627 1.00 25.12 69 THR B C 1
ATOM 2557 O O . THR B 1 69 ? 130.102 105.155 137.532 1.00 32.07 69 THR B O 1
ATOM 2561 N N . TYR B 1 70 ? 129.169 103.739 136.056 1.00 28.32 70 TYR B N 1
ATOM 2562 C CA . TYR B 1 70 ? 130.036 102.646 136.486 1.00 30.88 70 TYR B CA 1
ATOM 2563 C C . TYR B 1 70 ? 131.497 102.974 136.203 1.00 34.68 70 TYR B C 1
ATOM 2564 O O . TYR B 1 70 ? 132.368 102.808 137.070 1.00 42.05 70 TYR B O 1
ATOM 2573 N N . ILE B 1 71 ? 131.787 103.438 134.985 1.00 33.69 71 ILE B N 1
ATOM 2574 C CA . ILE B 1 71 ? 133.174 103.710 134.628 1.00 38.36 71 ILE B CA 1
ATOM 2575 C C . ILE B 1 71 ? 133.729 104.856 135.461 1.00 40.88 71 ILE B C 1
ATOM 2576 O O . ILE B 1 71 ? 134.928 104.886 135.763 1.00 44.75 71 ILE B O 1
ATOM 2581 N N . PHE B 1 72 ? 132.886 105.813 135.851 1.00 36.33 72 PHE B N 1
ATOM 2582 C CA . PHE B 1 72 ? 133.351 106.894 136.710 1.00 35.22 72 PHE B CA 1
ATOM 2583 C C . PHE B 1 72 ? 133.652 106.375 138.109 1.00 39.99 72 PHE B C 1
ATOM 2584 O O . PHE B 1 72 ? 134.698 106.682 138.687 1.00 42.05 72 PHE B O 1
ATOM 2592 N N . CYS B 1 73 ? 132.729 105.598 138.680 1.00 44.06 73 CYS B N 1
ATOM 2593 C CA . CYS B 1 73 ? 132.914 105.106 140.038 1.00 43.34 73 CYS B CA 1
ATOM 2594 C C . CYS B 1 73 ? 134.078 104.133 140.141 1.00 47.74 73 CYS B C 1
ATOM 2595 O O . CYS B 1 73 ? 134.602 103.930 141.240 1.00 52.71 73 CYS B O 1
ATOM 2598 N N . LYS B 1 74 ? 134.495 103.528 139.028 1.00 50.94 74 LYS B N 1
ATOM 2599 C CA . LYS B 1 74 ? 135.655 102.646 139.081 1.00 50.74 74 LYS B CA 1
ATOM 2600 C C . LYS B 1 74 ? 136.976 103.410 139.126 1.00 50.96 74 LYS B C 1
ATOM 2601 O O . LYS B 1 74 ? 138.013 102.801 139.410 1.00 59.64 74 LYS B O 1
ATOM 2607 N N . HIS B 1 75 ? 136.966 104.719 138.854 1.00 51.49 75 HIS B N 1
ATOM 2608 C CA . HIS B 1 75 ? 138.148 105.568 138.988 1.00 57.02 75 HIS B CA 1
ATOM 2609 C C . HIS B 1 75 ? 137.901 106.752 139.919 1.00 56.65 75 HIS B C 1
ATOM 2610 O O . HIS B 1 75 ? 138.698 107.695 139.943 1.00 53.89 75 HIS B O 1
ATOM 2617 N N . ARG B 1 76 ? 136.793 106.724 140.666 1.00 55.19 76 ARG B N 1
ATOM 2618 C CA . ARG B 1 76 ? 136.452 107.811 141.583 1.00 52.00 76 ARG B CA 1
ATOM 2619 C C . ARG B 1 76 ? 137.656 108.342 142.353 1.00 54.59 76 ARG B C 1
ATOM 2620 O O . ARG B 1 76 ? 137.726 109.544 142.632 1.00 50.73 76 ARG B O 1
ATOM 2628 N N . SER B 1 77 ? 138.604 107.474 142.707 1.00 57.20 77 SER B N 1
ATOM 2629 C CA . SER B 1 77 ? 139.634 107.845 143.673 1.00 59.84 77 SER B CA 1
ATOM 2630 C C . SER B 1 77 ? 140.431 109.074 143.254 1.00 58.07 77 SER B C 1
ATOM 2631 O O . SER B 1 77 ? 140.963 109.774 144.123 1.00 59.54 77 SER B O 1
ATOM 2634 N N . ARG B 1 78 ? 140.525 109.358 141.952 1.00 61.24 78 ARG B N 1
ATOM 2635 C CA . ARG B 1 78 ? 141.347 110.457 141.455 1.00 58.74 78 ARG B CA 1
ATOM 2636 C C . ARG B 1 78 ? 140.542 111.451 140.623 1.00 56.41 78 ARG B C 1
ATOM 2637 O O . ARG B 1 78 ? 141.007 111.882 139.563 1.00 49.42 78 ARG B O 1
ATOM 2645 N N . ALA B 1 79 ? 139.353 111.830 141.085 1.00 53.03 79 ALA B N 1
ATOM 2646 C CA . ALA B 1 79 ? 138.512 112.753 140.338 1.00 38.38 79 ALA B CA 1
ATOM 2647 C C . ALA B 1 79 ? 138.677 114.178 140.855 1.00 30.55 79 ALA B C 1
ATOM 2648 O O . ALA B 1 79 ? 139.197 114.413 141.949 1.00 35.28 79 ALA B O 1
ATOM 2650 N N . GLY B 1 80 ? 138.231 115.138 140.043 1.00 27.59 80 GLY B N 1
ATOM 2651 C CA . GLY B 1 80 ? 138.273 116.538 140.396 1.00 23.69 80 GLY B CA 1
ATOM 2652 C C . GLY B 1 80 ? 136.892 117.105 140.676 1.00 23.54 80 GLY B C 1
ATOM 2653 O O . GLY B 1 80 ? 135.915 116.384 140.886 1.00 26.77 80 GLY B O 1
ATOM 2654 N N . ALA B 1 81 ? 136.820 118.437 140.676 1.00 23.01 81 ALA B N 1
ATOM 2655 C CA . ALA B 1 81 ? 135.562 119.109 140.985 1.00 20.72 81 ALA B CA 1
ATOM 2656 C C . ALA B 1 81 ? 134.560 118.970 139.843 1.00 22.13 81 ALA B C 1
ATOM 2657 O O . ALA B 1 81 ? 133.377 118.693 140.071 1.00 24.34 81 ALA B O 1
ATOM 2659 N N . ILE B 1 82 ? 135.015 119.163 138.602 1.00 22.79 82 ILE B N 1
ATOM 2660 C CA . ILE B 1 82 ? 134.093 119.175 137.469 1.00 21.12 82 ILE B CA 1
ATOM 2661 C C . ILE B 1 82 ? 133.653 117.761 137.107 1.00 20.15 82 ILE B C 1
ATOM 2662 O O . ILE B 1 82 ? 132.588 117.568 136.504 1.00 25.39 82 ILE B O 1
ATOM 2667 N N . ASP B 1 83 ? 134.457 116.756 137.453 1.00 19.77 83 ASP B N 1
ATOM 2668 C CA . ASP B 1 83 ? 134.071 115.376 137.182 1.00 22.48 83 ASP B CA 1
ATOM 2669 C C . ASP B 1 83 ? 132.805 115.001 137.945 1.00 20.05 83 ASP B C 1
ATOM 2670 O O . ASP B 1 83 ? 131.945 114.275 137.428 1.00 20.88 83 ASP B O 1
ATOM 2675 N N . ILE B 1 84 ? 132.671 115.493 139.178 1.00 20.80 84 ILE B N 1
ATOM 2676 C CA . ILE B 1 84 ? 131.477 115.209 139.967 1.00 20.28 84 ILE B CA 1
ATOM 2677 C C . ILE B 1 84 ? 130.241 115.793 139.295 1.00 18.67 84 ILE B C 1
ATOM 2678 O O . ILE B 1 84 ? 129.187 115.152 139.247 1.00 20.49 84 ILE B O 1
ATOM 2683 N N . LEU B 1 85 ? 130.344 117.014 138.771 1.00 16.31 85 LEU B N 1
ATOM 2684 C CA . LEU B 1 85 ? 129.208 117.620 138.083 1.00 15.87 85 LEU B CA 1
ATOM 2685 C C . LEU B 1 85 ? 128.878 116.869 136.796 1.00 15.66 85 LEU B C 1
ATOM 2686 O O . LEU B 1 85 ? 127.699 116.670 136.459 1.00 19.76 85 LEU B O 1
ATOM 2691 N N . LEU B 1 86 ? 129.909 116.451 136.058 1.00 16.85 86 LEU B N 1
ATOM 2692 C CA . LEU B 1 86 ? 129.682 115.691 134.835 1.00 17.92 86 LEU B CA 1
ATOM 2693 C C . LEU B 1 86 ? 129.015 114.350 135.125 1.00 16.91 86 LEU B C 1
ATOM 2694 O O . LEU B 1 86 ? 128.282 113.829 134.276 1.00 16.49 86 LEU B O 1
ATOM 2699 N N . LEU B 1 87 ? 129.265 113.772 136.302 1.00 19.81 87 LEU B N 1
ATOM 2700 C CA . LEU B 1 87 ? 128.536 112.570 136.706 1.00 18.12 87 LEU B CA 1
ATOM 2701 C C . LEU B 1 87 ? 127.120 112.912 137.164 1.00 18.55 87 LEU B C 1
ATOM 2702 O O . LEU B 1 87 ? 126.172 112.142 136.943 1.00 20.63 87 LEU B O 1
ATOM 2707 N N . GLY B 1 88 ? 126.962 114.059 137.821 1.00 17.00 88 GLY B N 1
ATOM 2708 C CA . GLY B 1 88 ? 125.644 114.469 138.265 1.00 14.14 88 GLY B CA 1
ATOM 2709 C C . GLY B 1 88 ? 124.684 114.653 137.110 1.00 15.35 88 GLY B C 1
ATOM 2710 O O . GLY B 1 88 ? 123.483 114.418 137.245 1.00 19.42 88 GLY B O 1
ATOM 2711 N N . ILE B 1 89 ? 125.199 115.089 135.961 1.00 15.17 89 ILE B N 1
ATOM 2712 C CA . ILE B 1 89 ? 124.340 115.198 134.781 1.00 13.53 89 ILE B CA 1
ATOM 2713 C C . ILE B 1 89 ? 123.783 113.829 134.392 1.00 11.82 89 ILE B C 1
ATOM 2714 O O . ILE B 1 89 ? 122.592 113.694 134.070 1.00 14.74 89 ILE B O 1
ATOM 2719 N N . CYS B 1 90 ? 124.623 112.795 134.424 1.00 14.38 90 CYS B N 1
ATOM 2720 C CA . CYS B 1 90 ? 124.150 111.443 134.145 1.00 16.58 90 CYS B CA 1
ATOM 2721 C C . CYS B 1 90 ? 123.119 110.988 135.172 1.00 16.36 90 CYS B C 1
ATOM 2722 O O . CYS B 1 90 ? 122.151 110.299 134.827 1.00 18.09 90 CYS B O 1
ATOM 2725 N N . LEU B 1 91 ? 123.319 111.344 136.441 1.00 16.74 91 LEU B N 1
ATOM 2726 C CA . LEU B 1 91 ? 122.322 111.004 137.457 1.00 15.59 91 LEU B CA 1
ATOM 2727 C C . LEU B 1 91 ? 120.988 111.699 137.176 1.00 14.52 91 LEU B C 1
ATOM 2728 O O . LEU B 1 91 ? 119.910 111.096 137.316 1.00 18.90 91 LEU B O 1
ATOM 2733 N N . ASN B 1 92 ? 121.045 112.970 136.776 1.00 15.58 92 ASN B N 1
ATOM 2734 C CA . ASN B 1 92 ? 119.837 113.678 136.368 1.00 14.64 92 ASN B CA 1
ATOM 2735 C C . ASN B 1 92 ? 119.119 112.912 135.268 1.00 13.84 92 ASN B C 1
ATOM 2736 O O . ASN B 1 92 ? 117.897 112.731 135.312 1.00 14.33 92 ASN B O 1
ATOM 2741 N N . SER B 1 93 ? 119.872 112.446 134.272 1.00 16.55 93 SER B N 1
ATOM 2742 C CA . SER B 1 93 ? 119.266 111.653 133.206 1.00 16.43 93 SER B CA 1
ATOM 2743 C C . SER B 1 93 ? 118.629 110.376 133.747 1.00 15.61 93 SER B C 1
ATOM 2744 O O . SER B 1 93 ? 117.533 109.989 133.316 1.00 18.11 93 SER B O 1
ATOM 2747 N N . LEU B 1 94 ? 119.300 109.702 134.682 1.00 16.61 94 LEU B N 1
ATOM 2748 C CA . LEU B 1 94 ? 118.733 108.489 135.261 1.00 18.12 94 LEU B CA 1
ATOM 2749 C C . LEU B 1 94 ? 117.439 108.757 136.020 1.00 16.68 94 LEU B C 1
ATOM 2750 O O . LEU B 1 94 ? 116.659 107.826 136.233 1.00 17.96 94 LEU B O 1
ATOM 2755 N N . CYS B 1 95 ? 117.209 109.993 136.465 1.00 18.69 95 CYS B N 1
ATOM 2756 C CA . CYS B 1 95 ? 115.895 110.326 137.026 1.00 16.97 95 CYS B CA 1
ATOM 2757 C C . CYS B 1 95 ? 114.806 110.287 135.948 1.00 19.38 95 CYS B C 1
ATOM 2758 O O . CYS B 1 95 ? 113.750 109.649 136.115 1.00 20.38 95 CYS B O 1
ATOM 2761 N N . LEU B 1 96 ? 115.049 110.969 134.825 1.00 18.55 96 LEU B N 1
ATOM 2762 C CA . LEU B 1 96 ? 114.085 110.948 133.733 1.00 15.26 96 LEU B CA 1
ATOM 2763 C C . LEU B 1 96 ? 113.861 109.535 133.230 1.00 16.11 96 LEU B C 1
ATOM 2764 O O . LEU B 1 96 ? 112.801 109.228 132.679 1.00 20.21 96 LEU B O 1
ATOM 2769 N N . SER B 1 97 ? 114.861 108.666 133.369 1.00 18.01 97 SER B N 1
ATOM 2770 C CA . SER B 1 97 ? 114.669 107.297 132.900 1.00 19.62 97 SER B CA 1
ATOM 2771 C C . SER B 1 97 ? 113.502 106.633 133.627 1.00 21.75 97 SER B C 1
ATOM 2772 O O . SER B 1 97 ? 112.623 106.036 132.993 1.00 25.44 97 SER B O 1
ATOM 2775 N N . ILE B 1 98 ? 113.455 106.755 134.955 1.00 23.87 98 ILE B N 1
ATOM 2776 C CA . ILE B 1 98 ? 112.337 106.190 135.702 1.00 22.50 98 ILE B CA 1
ATOM 2777 C C . ILE B 1 98 ? 111.051 106.942 135.392 1.00 26.19 98 ILE B C 1
ATOM 2778 O O . ILE B 1 98 ? 109.974 106.332 135.317 1.00 33.68 98 ILE B O 1
ATOM 2783 N N . SER B 1 99 ? 111.127 108.265 135.219 1.00 26.64 99 SER B N 1
ATOM 2784 C CA . SER B 1 99 ? 109.923 109.008 134.844 1.00 25.75 99 SER B CA 1
ATOM 2785 C C . SER B 1 99 ? 109.305 108.443 133.565 1.00 27.28 99 SER B C 1
ATOM 2786 O O . SER B 1 99 ? 108.096 108.175 133.501 1.00 27.01 99 SER B O 1
ATOM 2789 N N . LEU B 1 100 ? 110.130 108.245 132.534 1.00 25.16 100 LEU B N 1
ATOM 2790 C CA . LEU B 1 100 ? 109.634 107.731 131.261 1.00 22.83 100 LEU B CA 1
ATOM 2791 C C . LEU B 1 100 ? 109.178 106.285 131.385 1.00 26.58 100 LEU B C 1
ATOM 2792 O O . LEU B 1 100 ? 108.227 105.875 130.712 1.00 34.46 100 LEU B O 1
ATOM 2797 N N . LEU B 1 101 ? 109.848 105.487 132.218 1.00 27.04 101 LEU B N 1
ATOM 2798 C CA . LEU B 1 101 ? 109.375 104.126 132.447 1.00 27.98 101 LEU B CA 1
ATOM 2799 C C . LEU B 1 101 ? 107.954 104.139 132.990 1.00 32.35 101 LEU B C 1
ATOM 2800 O O . LEU B 1 101 ? 107.082 103.405 132.509 1.00 35.67 101 LEU B O 1
ATOM 2805 N N . ALA B 1 102 ? 107.702 104.982 133.992 1.00 36.72 102 ALA B N 1
ATOM 2806 C CA . ALA B 1 102 ? 106.362 105.069 134.563 1.00 34.85 102 ALA B CA 1
ATOM 2807 C C . ALA B 1 102 ? 105.354 105.540 133.521 1.00 34.86 102 ALA B C 1
ATOM 2808 O O . ALA B 1 102 ? 104.247 104.998 133.419 1.00 39.63 102 ALA B O 1
ATOM 2810 N N . GLU B 1 103 ? 105.724 106.552 132.732 1.00 34.09 103 GLU B N 1
ATOM 2811 C CA . GLU B 1 103 ? 104.796 107.074 131.731 1.00 35.38 103 GLU B CA 1
ATOM 2812 C C . GLU B 1 103 ? 104.456 106.019 130.681 1.00 36.11 103 GLU B C 1
ATOM 2813 O O . GLU B 1 103 ? 103.288 105.862 130.298 1.00 41.17 103 GLU B O 1
ATOM 2819 N N . VAL B 1 104 ? 105.459 105.280 130.207 1.00 34.77 104 VAL B N 1
ATOM 2820 C CA . VAL B 1 104 ? 105.213 104.273 129.182 1.00 35.50 104 VAL B CA 1
ATOM 2821 C C . VAL B 1 104 ? 104.402 103.117 129.752 1.00 41.09 104 VAL B C 1
ATOM 2822 O O . VAL B 1 104 ? 103.538 102.554 129.069 1.00 48.44 104 VAL B O 1
ATOM 2826 N N . LEU B 1 105 ? 104.670 102.732 131.002 1.00 42.57 105 LEU B N 1
ATOM 2827 C CA . LEU B 1 105 ? 103.882 101.664 131.611 1.00 45.90 105 LEU B CA 1
ATOM 2828 C C . LEU B 1 105 ? 102.432 102.094 131.803 1.00 45.76 105 LEU B C 1
ATOM 2829 O O . LEU B 1 105 ? 101.517 101.268 131.706 1.00 50.40 105 LEU B O 1
ATOM 2834 N N . MET B 1 106 ? 102.201 103.378 132.098 1.00 46.23 106 MET B N 1
ATOM 2835 C CA . MET B 1 106 ? 100.828 103.876 132.144 1.00 47.49 106 MET B CA 1
ATOM 2836 C C . MET B 1 106 ? 100.175 103.853 130.768 1.00 49.96 106 MET B C 1
ATOM 2837 O O . MET B 1 106 ? 98.994 103.508 130.654 1.00 54.22 106 MET B O 1
ATOM 2842 N N . PHE B 1 107 ? 100.909 104.228 129.717 1.00 49.97 107 PHE B N 1
ATOM 2843 C CA . PHE B 1 107 ? 100.354 104.132 128.368 1.00 49.31 107 PHE B CA 1
ATOM 2844 C C . PHE B 1 107 ? 99.954 102.699 128.037 1.00 52.21 107 PHE B C 1
ATOM 2845 O O . PHE B 1 107 ? 98.818 102.438 127.625 1.00 53.72 107 PHE B O 1
ATOM 2853 N N . LEU B 1 108 ? 100.876 101.751 128.217 1.00 55.60 108 LEU B N 1
ATOM 2854 C CA . LEU B 1 108 ? 100.607 100.378 127.801 1.00 56.41 108 LEU B CA 1
ATOM 2855 C C . LEU B 1 108 ? 99.538 99.719 128.663 1.00 61.66 108 LEU B C 1
ATOM 2856 O O . LEU B 1 108 ? 98.762 98.898 128.162 1.00 63.93 108 LEU B O 1
ATOM 2861 N N . PHE B 1 109 ? 99.482 100.058 129.949 1.00 64.41 109 PHE B N 1
ATOM 2862 C CA . PHE B 1 109 ? 98.572 99.428 130.904 1.00 63.92 109 PHE B CA 1
ATOM 2863 C C . PHE B 1 109 ? 97.792 100.514 131.634 1.00 64.70 109 PHE B C 1
ATOM 2864 O O . PHE B 1 109 ? 98.137 100.897 132.758 1.00 63.57 109 PHE B O 1
ATOM 2872 N N . PRO B 1 110 ? 96.730 101.041 131.016 1.00 68.93 110 PRO B N 1
ATOM 2873 C CA . PRO B 1 110 ? 95.952 102.104 131.672 1.00 71.32 110 PRO B CA 1
ATOM 2874 C C . PRO B 1 110 ? 95.275 101.665 132.960 1.00 72.21 110 PRO B C 1
ATOM 2875 O O . PRO B 1 110 ? 94.910 102.529 133.768 1.00 70.24 110 PRO B O 1
ATOM 2879 N N . ASN B 1 111 ? 95.089 100.361 133.177 1.00 72.27 111 ASN B N 1
ATOM 2880 C CA . ASN B 1 111 ? 94.486 99.892 134.419 1.00 72.81 111 ASN B CA 1
ATOM 2881 C C . ASN B 1 111 ? 95.354 100.198 135.632 1.00 76.09 111 ASN B C 1
ATOM 2882 O O . ASN B 1 111 ? 94.838 100.253 136.753 1.00 77.34 111 ASN B O 1
ATOM 2887 N N . ILE B 1 112 ? 96.658 100.395 135.435 1.00 73.27 112 ILE B N 1
ATOM 2888 C CA . ILE B 1 112 ? 97.555 100.696 136.545 1.00 68.79 112 ILE B CA 1
ATOM 2889 C C . ILE B 1 112 ? 97.508 102.166 136.946 1.00 70.89 112 ILE B C 1
ATOM 2890 O O . ILE B 1 112 ? 98.002 102.520 138.026 1.00 72.86 112 ILE B O 1
ATOM 2895 N N . ILE B 1 113 ? 96.918 103.028 136.119 1.00 71.39 113 ILE B N 1
ATOM 2896 C CA . ILE B 1 113 ? 96.855 104.456 136.407 1.00 66.84 113 ILE B CA 1
ATOM 2897 C C . ILE B 1 113 ? 96.221 104.662 137.776 1.00 66.24 113 ILE B C 1
ATOM 2898 O O . ILE B 1 113 ? 95.070 104.278 138.008 1.00 65.54 113 ILE B O 1
ATOM 2903 N N . SER B 1 114 ? 96.972 105.273 138.689 1.00 65.10 114 SER B N 1
ATOM 2904 C CA . SER B 1 114 ? 96.500 105.524 140.042 1.00 62.45 114 SER B CA 1
ATOM 2905 C C . SER B 1 114 ? 97.185 106.777 140.563 1.00 54.25 114 SER B C 1
ATOM 2906 O O . SER B 1 114 ? 98.070 107.336 139.912 1.00 51.62 114 SER B O 1
ATOM 2909 N N . THR B 1 115 ? 96.760 107.216 141.748 1.00 54.10 115 THR B N 1
ATOM 2910 C CA . THR B 1 115 ? 97.310 108.445 142.312 1.00 55.63 115 THR B CA 1
ATOM 2911 C C . THR B 1 115 ? 98.805 108.324 142.580 1.00 54.98 115 THR B C 1
ATOM 2912 O O . THR B 1 115 ? 99.567 109.251 142.274 1.00 52.33 115 THR B O 1
ATOM 2916 N N . GLY B 1 116 ? 99.246 107.200 143.141 1.00 53.40 116 GLY B N 1
ATOM 2917 C CA . GLY B 1 116 ? 100.642 107.032 143.496 1.00 48.10 116 GLY B CA 1
ATOM 2918 C C . GLY B 1 116 ? 101.583 107.058 142.309 1.00 42.28 116 GLY B C 1
ATOM 2919 O O . GLY B 1 116 ? 102.596 107.763 142.328 1.00 44.78 116 GLY B O 1
ATOM 2920 N N . LEU B 1 117 ? 101.257 106.296 141.263 1.00 42.06 117 LEU B N 1
ATOM 2921 C CA . LEU B 1 117 ? 102.106 106.272 140.077 1.00 45.23 117 LEU B CA 1
ATOM 2922 C C . LEU B 1 117 ? 102.050 107.595 139.326 1.00 43.35 117 LEU B C 1
ATOM 2923 O O . LEU B 1 117 ? 103.074 108.057 138.803 1.00 41.27 117 LEU B O 1
ATOM 2928 N N . CYS B 1 118 ? 100.869 108.217 139.263 1.00 43.68 118 CYS B N 1
ATOM 2929 C CA . CYS B 1 118 ? 100.760 109.537 138.653 1.00 46.00 118 CYS B CA 1
ATOM 2930 C C . CYS B 1 118 ? 101.639 110.545 139.379 1.00 41.49 118 CYS B C 1
ATOM 2931 O O . CYS B 1 118 ? 102.241 111.416 138.742 1.00 40.87 118 CYS B O 1
ATOM 2934 N N . ARG B 1 119 ? 101.716 110.449 140.709 1.00 40.44 119 ARG B N 1
ATOM 2935 C CA . ARG B 1 119 ? 102.589 111.333 141.474 1.00 34.67 119 ARG B CA 1
ATOM 2936 C C . ARG B 1 119 ? 104.060 111.025 141.221 1.00 31.67 119 ARG B C 1
ATOM 2937 O O . ARG B 1 119 ? 104.867 111.939 141.028 1.00 33.37 119 ARG B O 1
ATOM 2945 N N . LEU B 1 120 ? 104.426 109.743 141.242 1.00 27.20 120 LEU B N 1
ATOM 2946 C CA . LEU B 1 120 ? 105.827 109.364 141.080 1.00 25.44 120 LEU B CA 1
ATOM 2947 C C . LEU B 1 120 ? 106.372 109.801 139.725 1.00 29.61 120 LEU B C 1
ATOM 2948 O O . LEU B 1 120 ? 107.486 110.341 139.633 1.00 31.05 120 LEU B O 1
ATOM 2953 N N . GLU B 1 121 ? 105.604 109.569 138.658 1.00 31.86 121 GLU B N 1
ATOM 2954 C CA . GLU B 1 121 ? 106.068 109.926 137.321 1.00 29.82 121 GLU B CA 1
ATOM 2955 C C . GLU B 1 121 ? 106.377 111.415 137.229 1.00 26.05 121 GLU B C 1
ATOM 2956 O O . GLU B 1 121 ? 107.466 111.814 136.795 1.00 29.55 121 GLU B O 1
ATOM 2962 N N . ILE B 1 122 ? 105.431 112.254 137.648 1.00 24.62 122 ILE B N 1
ATOM 2963 C CA . ILE B 1 122 ? 105.628 113.692 137.538 1.00 27.33 122 ILE B CA 1
ATOM 2964 C C . ILE B 1 122 ? 106.716 114.165 138.498 1.00 28.38 122 ILE B C 1
ATOM 2965 O O . ILE B 1 122 ? 107.451 115.114 138.192 1.00 29.80 122 ILE B O 1
ATOM 2970 N N . PHE B 1 123 ? 106.844 113.521 139.661 1.00 24.16 123 PHE B N 1
ATOM 2971 C CA . PHE B 1 123 ? 107.912 113.855 140.594 1.00 18.92 123 PHE B CA 1
ATOM 2972 C C . PHE B 1 123 ? 109.274 113.693 139.935 1.00 19.59 123 PHE B C 1
ATOM 2973 O O . PHE B 1 123 ? 110.098 114.615 139.940 1.00 19.65 123 PHE B O 1
ATOM 2981 N N . PHE B 1 124 ? 109.524 112.522 139.343 1.00 21.15 124 PHE B N 1
ATOM 2982 C CA . PHE B 1 124 ? 110.816 112.309 138.696 1.00 19.39 124 PHE B CA 1
ATOM 2983 C C . PHE B 1 124 ? 110.988 113.192 137.464 1.00 21.22 124 PHE B C 1
ATOM 2984 O O . PHE B 1 124 ? 112.109 113.633 137.174 1.00 19.99 124 PHE B O 1
ATOM 2992 N N . TYR B 1 125 ? 109.906 113.471 136.734 1.00 21.60 125 TYR B N 1
ATOM 2993 C CA . TYR B 1 125 ? 110.004 114.387 135.602 1.00 19.48 125 TYR B CA 1
ATOM 2994 C C . TYR B 1 125 ? 110.511 115.756 136.045 1.00 16.58 125 TYR B C 1
ATOM 2995 O O . TYR B 1 125 ? 111.485 116.286 135.493 1.00 18.84 125 TYR B O 1
ATOM 3004 N N . TYR B 1 126 ? 109.858 116.346 137.049 1.00 16.76 126 TYR B N 1
ATOM 3005 C CA . TYR B 1 126 ? 110.300 117.649 137.534 1.00 20.32 126 TYR B CA 1
ATOM 3006 C C . TYR B 1 126 ? 111.696 117.577 138.130 1.00 23.75 126 TYR B C 1
ATOM 3007 O O . TYR B 1 126 ? 112.476 118.529 138.004 1.00 20.73 126 TYR B O 1
ATOM 3016 N N . LEU B 1 127 ? 112.028 116.465 138.789 1.00 27.03 127 LEU B N 1
ATOM 3017 C CA . LEU B 1 127 ? 113.365 116.316 139.350 1.00 18.04 127 LEU B CA 1
ATOM 3018 C C . LEU B 1 127 ? 114.420 116.416 138.256 1.00 12.06 127 LEU B C 1
ATOM 3019 O O . LEU B 1 127 ? 115.381 117.182 138.375 1.00 15.88 127 LEU B O 1
ATOM 3024 N N . TYR B 1 128 ? 114.242 115.661 137.170 1.00 13.08 128 TYR B N 1
ATOM 3025 C CA . TYR B 1 128 ? 115.139 115.772 136.020 1.00 15.38 128 TYR B CA 1
ATOM 3026 C C . TYR B 1 128 ? 115.202 117.198 135.489 1.00 13.86 128 TYR B C 1
ATOM 3027 O O . TYR B 1 128 ? 116.290 117.747 135.252 1.00 13.38 128 TYR B O 1
ATOM 3036 N N . VAL B 1 129 ? 114.032 117.802 135.261 1.00 17.48 129 VAL B N 1
ATOM 3037 C CA . VAL B 1 129 ? 113.988 119.112 134.619 1.00 15.33 129 VAL B CA 1
ATOM 3038 C C . VAL B 1 129 ? 114.766 120.131 135.438 1.00 14.81 129 VAL B C 1
ATOM 3039 O O . VAL B 1 129 ? 115.502 120.959 134.889 1.00 15.08 129 VAL B O 1
ATOM 3043 N N . TYR B 1 130 ? 114.610 120.097 136.762 1.00 16.76 130 TYR B N 1
ATOM 3044 C CA . TYR B 1 130 ? 115.334 121.035 137.614 1.00 13.31 130 TYR B CA 1
ATOM 3045 C C . TYR B 1 130 ? 116.819 120.695 137.673 1.00 14.66 130 TYR B C 1
ATOM 3046 O O . TYR B 1 130 ? 117.678 121.586 137.596 1.00 17.98 130 TYR B O 1
ATOM 3055 N N . LEU B 1 131 ? 117.140 119.405 137.804 1.00 13.79 131 LEU B N 1
ATOM 3056 C CA . LEU B 1 131 ? 118.518 119.007 138.059 1.00 9.67 131 LEU B CA 1
ATOM 3057 C C . LEU B 1 131 ? 119.417 119.304 136.869 1.00 10.62 131 LEU B C 1
ATOM 3058 O O . LEU B 1 131 ? 120.593 119.628 137.048 1.00 15.05 131 LEU B O 1
ATOM 3063 N N . ASP B 1 132 ? 118.900 119.180 135.646 1.00 12.51 132 ASP B N 1
ATOM 3064 C CA . ASP B 1 132 ? 119.745 119.460 134.483 1.00 12.91 132 ASP B CA 1
ATOM 3065 C C . ASP B 1 132 ? 120.275 120.892 134.513 1.00 11.00 132 ASP B C 1
ATOM 3066 O O . ASP B 1 132 ? 121.491 121.133 134.416 1.00 13.71 132 ASP B O 1
ATOM 3071 N N . ILE B 1 133 ? 119.372 121.862 134.654 1.00 10.19 133 ILE B N 1
ATOM 3072 C CA . ILE B 1 133 ? 119.799 123.252 134.638 1.00 12.16 133 ILE B CA 1
ATOM 3073 C C . ILE B 1 133 ? 120.610 123.574 135.888 1.00 13.55 133 ILE B C 1
ATOM 3074 O O . ILE B 1 133 ? 121.569 124.359 135.829 1.00 14.38 133 ILE B O 1
ATOM 3079 N N . PHE B 1 134 ? 120.262 122.975 137.033 1.00 13.87 134 PHE B N 1
ATOM 3080 C CA . PHE B 1 134 ? 121.075 123.189 138.226 1.00 12.19 134 PHE B CA 1
ATOM 3081 C C . PHE B 1 134 ? 122.503 122.698 138.019 1.00 11.71 134 PHE B C 1
ATOM 3082 O O . PHE B 1 134 ? 123.456 123.371 138.422 1.00 15.56 134 PHE B O 1
ATOM 3090 N N . SER B 1 135 ? 122.675 121.527 137.403 1.00 12.39 135 SER B N 1
ATOM 3091 C CA . SER B 1 135 ? 124.016 121.000 137.180 1.00 12.99 135 SER B CA 1
ATOM 3092 C C . SER B 1 135 ? 124.808 121.886 136.228 1.00 13.89 135 SER B C 1
ATOM 3093 O O . SER B 1 135 ? 126.010 122.099 136.427 1.00 16.42 135 SER B O 1
ATOM 3096 N N . VAL B 1 136 ? 124.161 122.409 135.183 1.00 13.15 136 VAL B N 1
ATOM 3097 C CA . VAL B 1 136 ? 124.894 123.316 134.298 1.00 11.95 136 VAL B CA 1
ATOM 3098 C C . VAL B 1 136 ? 125.314 124.577 135.055 1.00 12.99 136 VAL B C 1
ATOM 3099 O O . VAL B 1 136 ? 126.432 125.092 134.868 1.00 16.25 136 VAL B O 1
ATOM 3103 N N . VAL B 1 137 ? 124.438 125.094 135.921 1.00 14.92 137 VAL B N 1
ATOM 3104 C CA . VAL B 1 137 ? 124.797 126.256 136.731 1.00 15.10 137 VAL B CA 1
ATOM 3105 C C . VAL B 1 137 ? 125.983 125.932 137.630 1.00 15.79 137 VAL B C 1
ATOM 3106 O O . VAL B 1 137 ? 126.881 126.761 137.825 1.00 17.69 137 VAL B O 1
ATOM 3110 N N . CYS B 1 138 ? 125.993 124.732 138.214 1.00 17.25 138 CYS B N 1
ATOM 3111 C CA . CYS B 1 138 ? 127.113 124.328 139.058 1.00 15.63 138 CYS B CA 1
ATOM 3112 C C . CYS B 1 138 ? 128.408 124.253 138.261 1.00 14.16 138 CYS B C 1
ATOM 3113 O O . CYS B 1 138 ? 129.476 124.610 138.767 1.00 16.75 138 CYS B O 1
ATOM 3116 N N . VAL B 1 139 ? 128.340 123.769 137.019 1.00 14.99 139 VAL B N 1
ATOM 3117 C CA . VAL B 1 139 ? 129.538 123.725 136.181 1.00 18.28 139 VAL B CA 1
ATOM 3118 C C . VAL B 1 139 ? 130.084 125.131 135.960 1.00 17.70 139 VAL B C 1
ATOM 3119 O O . VAL B 1 139 ? 131.291 125.381 136.106 1.00 20.66 139 VAL B O 1
ATOM 3123 N N . SER B 1 140 ? 129.208 126.074 135.609 1.00 15.68 140 SER B N 1
ATOM 3124 C CA . SER B 1 140 ? 129.679 127.444 135.417 1.00 14.51 140 SER B CA 1
ATOM 3125 C C . SER B 1 140 ? 130.271 128.009 136.707 1.00 19.81 140 SER B C 1
ATOM 3126 O O . SER B 1 140 ? 131.320 128.670 136.685 1.00 26.97 140 SER B O 1
ATOM 3129 N N . LEU B 1 141 ? 129.618 127.746 137.842 1.00 22.04 141 LEU B N 1
ATOM 3130 C CA . LEU B 1 141 ? 130.108 128.248 139.122 1.00 19.63 141 LEU B CA 1
ATOM 3131 C C . LEU B 1 141 ? 131.488 127.692 139.443 1.00 19.07 141 LEU B C 1
ATOM 3132 O O . LEU B 1 141 ? 132.373 128.428 139.893 1.00 24.79 141 LEU B O 1
ATOM 3137 N N . VAL B 1 142 ? 131.689 126.389 139.237 1.00 20.61 142 VAL B N 1
ATOM 3138 C CA . VAL B 1 142 ? 132.970 125.787 139.588 1.00 24.06 142 VAL B CA 1
ATOM 3139 C C . VAL B 1 142 ? 134.066 126.300 138.670 1.00 23.87 142 VAL B C 1
ATOM 3140 O O . VAL B 1 142 ? 135.209 126.484 139.105 1.00 28.97 142 VAL B O 1
ATOM 3144 N N . ARG B 1 143 ? 133.753 126.539 137.393 1.00 23.65 143 ARG B N 1
ATOM 3145 C CA . ARG B 1 143 ? 134.752 127.151 136.520 1.00 24.83 143 ARG B CA 1
ATOM 3146 C C . ARG B 1 143 ? 135.127 128.545 137.012 1.00 29.99 143 ARG B C 1
ATOM 3147 O O . ARG B 1 143 ? 136.313 128.914 137.029 1.00 31.75 143 ARG B O 1
ATOM 3155 N N . TYR B 1 144 ? 134.132 129.333 137.426 1.00 31.35 144 TYR B N 1
ATOM 3156 C CA . TYR B 1 144 ? 134.435 130.648 137.982 1.00 31.00 144 TYR B CA 1
ATOM 3157 C C . TYR B 1 144 ? 135.326 130.532 139.211 1.00 33.14 144 TYR B C 1
ATOM 3158 O O . TYR B 1 144 ? 136.265 131.315 139.386 1.00 36.20 144 TYR B O 1
ATOM 3167 N N . LEU B 1 145 ? 135.028 129.576 140.092 1.00 36.41 145 LEU B N 1
ATOM 3168 C CA . LEU B 1 145 ? 135.852 129.401 141.286 1.00 37.25 145 LEU B CA 1
ATOM 3169 C C . LEU B 1 145 ? 137.274 129.004 140.914 1.00 36.82 145 LEU B C 1
ATOM 3170 O O . LEU B 1 145 ? 138.237 129.462 141.538 1.00 38.98 145 LEU B O 1
ATOM 3175 N N . LEU B 1 146 ? 137.425 128.147 139.903 1.00 33.97 146 LEU B N 1
ATOM 3176 C CA . LEU B 1 146 ? 138.758 127.759 139.464 1.00 34.28 146 LEU B CA 1
ATOM 3177 C C . LEU B 1 146 ? 139.561 128.960 138.992 1.00 39.80 146 LEU B C 1
ATOM 3178 O O . LEU B 1 146 ? 140.710 129.140 139.410 1.00 48.71 146 LEU B O 1
ATOM 3183 N N . VAL B 1 147 ? 138.983 129.794 138.134 1.00 39.97 147 VAL B N 1
ATOM 3184 C CA . VAL B 1 147 ? 139.735 130.940 137.620 1.00 39.62 147 VAL B CA 1
ATOM 3185 C C . VAL B 1 147 ? 139.962 132.004 138.692 1.00 42.39 147 VAL B C 1
ATOM 3186 O O . VAL B 1 147 ? 141.047 132.583 138.773 1.00 41.16 147 VAL B O 1
ATOM 3190 N N . ALA B 1 148 ? 138.963 132.284 139.534 1.00 48.07 148 ALA B N 1
ATOM 3191 C CA . ALA B 1 148 ? 139.065 133.418 140.451 1.00 49.74 148 ALA B CA 1
ATOM 3192 C C . ALA B 1 148 ? 139.970 133.119 141.639 1.00 47.14 148 ALA B C 1
ATOM 3193 O O . ALA B 1 148 ? 140.643 134.025 142.144 1.00 45.59 148 ALA B O 1
ATOM 3195 N N . TYR B 1 149 ? 139.997 131.872 142.102 1.00 50.87 149 TYR B N 1
ATOM 3196 C CA . TYR B 1 149 ? 140.845 131.449 143.211 1.00 54.89 149 TYR B CA 1
ATOM 3197 C C . TYR B 1 149 ? 141.911 130.466 142.739 1.00 54.32 149 TYR B C 1
ATOM 3198 O O . TYR B 1 149 ? 142.146 129.428 143.360 1.00 54.46 149 TYR B O 1
ATOM 3207 N N . SER B 1 150 ? 142.556 130.783 141.615 1.00 53.98 150 SER B N 1
ATOM 3208 C CA . SER B 1 150 ? 143.666 129.970 141.136 1.00 58.25 150 SER B CA 1
ATOM 3209 C C . SER B 1 150 ? 144.836 129.971 142.109 1.00 66.11 150 SER B C 1
ATOM 3210 O O . SER B 1 150 ? 145.690 129.080 142.037 1.00 67.70 150 SER B O 1
ATOM 3213 N N . THR B 1 151 ? 144.897 130.951 143.014 1.00 66.23 151 THR B N 1
ATOM 3214 C CA . THR B 1 151 ? 145.961 130.990 144.008 1.00 67.36 151 THR B CA 1
ATOM 3215 C C . THR B 1 151 ? 145.779 129.930 145.087 1.00 71.62 151 THR B C 1
ATOM 3216 O O . THR B 1 151 ? 146.705 129.698 145.871 1.00 73.40 151 THR B O 1
ATOM 3220 N N . ARG B 1 152 ? 144.618 129.282 145.138 1.00 71.40 152 ARG B N 1
ATOM 3221 C CA . ARG B 1 152 ? 144.301 128.305 146.167 1.00 64.84 152 ARG B CA 1
ATOM 3222 C C . ARG B 1 152 ? 144.033 126.953 145.523 1.00 57.99 152 ARG B C 1
ATOM 3223 O O . ARG B 1 152 ? 143.741 126.863 144.327 1.00 56.49 152 ARG B O 1
ATOM 3231 N N . SER B 1 153 ? 144.142 125.897 146.330 1.00 58.00 153 SER B N 1
ATOM 3232 C CA . SER B 1 153 ? 144.025 124.542 145.804 1.00 55.29 153 SER B CA 1
ATOM 3233 C C . SER B 1 153 ? 142.621 123.972 145.979 1.00 46.96 153 SER B C 1
ATOM 3234 O O . SER B 1 153 ? 142.251 123.011 145.294 1.00 41.13 153 SER B O 1
ATOM 3237 N N . TRP B 1 154 ? 141.824 124.544 146.881 1.00 49.90 154 TRP B N 1
ATOM 3238 C CA . TRP B 1 154 ? 140.550 123.919 147.228 1.00 48.17 154 TRP B CA 1
ATOM 3239 C C . TRP B 1 154 ? 139.551 123.857 146.074 1.00 44.57 154 TRP B C 1
ATOM 3240 O O . TRP B 1 154 ? 138.729 122.923 146.069 1.00 43.70 154 TRP B O 1
ATOM 3251 N N . PRO B 1 155 ? 139.548 124.768 145.091 1.00 45.03 155 PRO B N 1
ATOM 3252 C CA . PRO B 1 155 ? 138.606 124.621 143.970 1.00 37.51 155 PRO B CA 1
ATOM 3253 C C . PRO B 1 155 ? 138.774 123.329 143.181 1.00 33.31 155 PRO B C 1
ATOM 3254 O O . PRO B 1 155 ? 137.781 122.817 142.653 1.00 33.42 155 PRO B O 1
ATOM 3258 N N . LYS B 1 156 ? 139.991 122.785 143.084 1.00 43.15 156 LYS B N 1
ATOM 3259 C CA . LYS B 1 156 ? 140.220 121.613 142.246 1.00 45.52 156 LYS B CA 1
ATOM 3260 C C . LYS B 1 156 ? 139.813 120.315 142.929 1.00 44.14 156 LYS B C 1
ATOM 3261 O O . LYS B 1 156 ? 139.834 119.258 142.290 1.00 40.48 156 LYS B O 1
ATOM 3267 N N . LYS B 1 157 ? 139.443 120.366 144.206 1.00 44.05 157 LYS B N 1
ATOM 3268 C CA . LYS B 1 157 ? 139.221 119.142 144.959 1.00 35.84 157 LYS B CA 1
ATOM 3269 C C . LYS B 1 157 ? 137.803 118.616 144.758 1.00 35.91 157 LYS B C 1
ATOM 3270 O O . LYS B 1 157 ? 136.886 119.344 144.369 1.00 36.79 157 LYS B O 1
ATOM 3276 N N . GLN B 1 158 ? 137.635 117.324 145.048 1.00 29.46 158 GLN B N 1
ATOM 3277 C CA . GLN B 1 158 ? 136.385 116.628 144.757 1.00 23.91 158 GLN B CA 1
ATOM 3278 C C . GLN B 1 158 ? 135.278 117.041 145.725 1.00 30.12 158 GLN B C 1
ATOM 3279 O O . GLN B 1 158 ? 134.082 116.947 145.407 1.00 32.31 158 GLN B O 1
ATOM 3285 N N . SER B 1 159 ? 135.666 117.515 146.912 1.00 31.31 159 SER B N 1
ATOM 3286 C CA . SER B 1 159 ? 134.689 117.853 147.940 1.00 23.86 159 SER B CA 1
ATOM 3287 C C . SER B 1 159 ? 133.767 118.976 147.483 1.00 22.57 159 SER B C 1
ATOM 3288 O O . SER B 1 159 ? 132.569 118.966 147.786 1.00 28.07 159 SER B O 1
ATOM 3291 N N . LEU B 1 160 ? 134.309 119.965 146.770 1.00 22.53 160 LEU B N 1
ATOM 3292 C CA . LEU B 1 160 ? 133.470 121.047 146.267 1.00 25.55 160 LEU B CA 1
ATOM 3293 C C . LEU B 1 160 ? 132.424 120.530 145.286 1.00 23.18 160 LEU B C 1
ATOM 3294 O O . LEU B 1 160 ? 131.264 120.962 145.329 1.00 23.35 160 LEU B O 1
ATOM 3299 N N . GLY B 1 161 ? 132.812 119.612 144.398 1.00 20.15 161 GLY B N 1
ATOM 3300 C CA . GLY B 1 161 ? 131.844 119.008 143.503 1.00 17.08 161 GLY B CA 1
ATOM 3301 C C . GLY B 1 161 ? 130.753 118.262 144.240 1.00 21.40 161 GLY B C 1
ATOM 3302 O O . GLY B 1 161 ? 129.570 118.395 143.905 1.00 26.41 161 GLY B O 1
ATOM 3303 N N . TRP B 1 162 ? 131.125 117.476 145.256 1.00 21.42 162 TRP B N 1
ATOM 3304 C CA . TRP B 1 162 ? 130.101 116.801 146.049 1.00 17.65 162 TRP B CA 1
ATOM 3305 C C . TRP B 1 162 ? 129.169 117.798 146.729 1.00 16.03 162 TRP B C 1
ATOM 3306 O O . TRP B 1 162 ? 127.951 117.589 146.761 1.00 17.61 162 TRP B O 1
ATOM 3317 N N . VAL B 1 163 ? 129.716 118.876 147.290 1.00 16.21 163 VAL B N 1
ATOM 3318 C CA . VAL B 1 163 ? 128.879 119.855 147.981 1.00 15.08 163 VAL B CA 1
ATOM 3319 C C . VAL B 1 163 ? 127.883 120.481 147.012 1.00 14.41 163 VAL B C 1
ATOM 3320 O O . VAL B 1 163 ? 126.694 120.637 147.324 1.00 19.22 163 VAL B O 1
ATOM 3324 N N . LEU B 1 164 ? 128.355 120.858 145.821 1.00 15.09 164 LEU B N 1
ATOM 3325 C CA . LEU B 1 164 ? 127.462 121.477 144.847 1.00 14.51 164 LEU B CA 1
ATOM 3326 C C . LEU B 1 164 ? 126.375 120.507 144.398 1.00 13.97 164 LEU B C 1
ATOM 3327 O O . LEU B 1 164 ? 125.202 120.888 144.280 1.00 17.10 164 LEU B O 1
ATOM 3332 N N . THR B 1 165 ? 126.740 119.246 144.152 1.00 15.84 165 THR B N 1
ATOM 3333 C CA . THR B 1 165 ? 125.734 118.258 143.775 1.00 13.46 165 THR B CA 1
ATOM 3334 C C . THR B 1 165 ? 124.701 118.080 144.881 1.00 13.21 165 THR B C 1
ATOM 3335 O O . THR B 1 165 ? 123.498 117.972 144.608 1.00 16.18 165 THR B O 1
ATOM 3339 N N . SER B 1 166 ? 125.152 118.035 146.137 1.00 14.61 166 SER B N 1
ATOM 3340 C CA . SER B 1 166 ? 124.223 117.876 147.250 1.00 13.29 166 SER B CA 1
ATOM 3341 C C . SER B 1 166 ? 123.251 119.046 147.331 1.00 13.35 166 SER B C 1
ATOM 3342 O O . SER B 1 166 ? 122.048 118.844 147.527 1.00 18.61 166 SER B O 1
ATOM 3345 N N . ALA B 1 167 ? 123.749 120.275 147.188 1.00 11.78 167 ALA B N 1
ATOM 3346 C CA . ALA B 1 167 ? 122.844 121.420 147.207 1.00 11.33 167 ALA B CA 1
ATOM 3347 C C . ALA B 1 167 ? 121.834 121.347 146.068 1.00 16.37 167 ALA B C 1
ATOM 3348 O O . ALA B 1 167 ? 120.635 121.601 146.273 1.00 20.75 167 ALA B O 1
ATOM 3350 N N . ALA B 1 168 ? 122.295 120.996 144.865 1.00 17.36 168 ALA B N 1
ATOM 3351 C CA . ALA B 1 168 ? 121.387 120.907 143.727 1.00 15.89 168 ALA B CA 1
ATOM 3352 C C . ALA B 1 168 ? 120.281 119.894 143.990 1.00 13.77 168 ALA B C 1
ATOM 3353 O O . ALA B 1 168 ? 119.100 120.166 143.737 1.00 15.58 168 ALA B O 1
ATOM 3355 N N . TRP B 1 169 ? 120.646 118.715 144.495 1.00 14.24 169 TRP B N 1
ATOM 3356 C CA . TRP B 1 169 ? 119.636 117.701 144.777 1.00 14.58 169 TRP B CA 1
ATOM 3357 C C . TRP B 1 169 ? 118.684 118.152 145.876 1.00 15.52 169 TRP B C 1
ATOM 3358 O O . TRP B 1 169 ? 117.474 117.919 145.788 1.00 18.96 169 TRP B O 1
ATOM 3369 N N . LEU B 1 170 ? 119.204 118.793 146.924 1.00 16.54 170 LEU B N 1
ATOM 3370 C CA . LEU B 1 170 ? 118.338 119.220 148.016 1.00 16.41 170 LEU B CA 1
ATOM 3371 C C . LEU B 1 170 ? 117.359 120.304 147.590 1.00 16.23 170 LEU B C 1
ATOM 3372 O O . LEU B 1 170 ? 116.303 120.442 148.215 1.00 19.80 170 LEU B O 1
ATOM 3377 N N . ILE B 1 171 ? 117.675 121.076 146.554 1.00 16.35 171 ILE B N 1
ATOM 3378 C CA . ILE B 1 171 ? 116.705 122.041 146.027 1.00 15.68 171 ILE B CA 1
ATOM 3379 C C . ILE B 1 171 ? 115.706 121.369 145.086 1.00 14.81 171 ILE B C 1
ATOM 3380 O O . ILE B 1 171 ? 114.489 121.581 145.186 1.00 14.29 171 ILE B O 1
ATOM 3385 N N . ALA B 1 172 ? 116.206 120.549 144.158 1.00 18.46 172 ALA B N 1
ATOM 3386 C CA . ALA B 1 172 ? 115.328 119.924 143.176 1.00 15.76 172 ALA B CA 1
ATOM 3387 C C . ALA B 1 172 ? 114.328 118.979 143.829 1.00 16.59 172 ALA B C 1
ATOM 3388 O O . ALA B 1 172 ? 113.178 118.896 143.381 1.00 19.60 172 ALA B O 1
ATOM 3390 N N . LEU B 1 173 ? 114.742 118.246 144.866 1.00 17.97 173 LEU B N 1
ATOM 3391 C CA . LEU B 1 173 ? 113.818 117.346 145.544 1.00 14.46 173 LEU B CA 1
ATOM 3392 C C . LEU B 1 173 ? 112.643 118.111 146.133 1.00 13.92 173 LEU B C 1
ATOM 3393 O O . LEU B 1 173 ? 111.489 117.695 145.987 1.00 19.21 173 LEU B O 1
ATOM 3398 N N . VAL B 1 174 ? 112.916 119.235 146.794 1.00 15.96 174 VAL B N 1
ATOM 3399 C CA . VAL B 1 174 ? 111.844 120.029 147.383 1.00 16.80 174 VAL B CA 1
ATOM 3400 C C . VAL B 1 174 ? 110.920 120.563 146.297 1.00 17.59 174 VAL B C 1
ATOM 3401 O O . VAL B 1 174 ? 109.691 120.526 146.435 1.00 19.55 174 VAL B O 1
ATOM 3405 N N . LEU B 1 175 ? 111.491 121.077 145.204 1.00 21.34 175 LEU B N 1
ATOM 3406 C CA . LEU B 1 175 ? 110.643 121.636 144.150 1.00 18.85 175 LEU B CA 1
ATOM 3407 C C . LEU B 1 175 ? 109.747 120.567 143.528 1.00 17.84 175 LEU B C 1
ATOM 3408 O O . LEU B 1 175 ? 108.546 120.786 143.328 1.00 20.11 175 LEU B O 1
ATOM 3413 N N . SER B 1 176 ? 110.308 119.395 143.224 1.00 21.00 176 SER B N 1
ATOM 3414 C CA . SER B 1 176 ? 109.496 118.330 142.641 1.00 23.11 176 SER B CA 1
ATOM 3415 C C . SER B 1 176 ? 108.454 117.810 143.627 1.00 21.42 176 SER B C 1
ATOM 3416 O O . SER B 1 176 ? 107.329 117.478 143.224 1.00 25.13 176 SER B O 1
ATOM 3419 N N . GLY B 1 177 ? 108.803 117.722 144.912 1.00 20.03 177 GLY B N 1
ATOM 3420 C CA . GLY B 1 177 ? 107.821 117.330 145.907 1.00 19.77 177 GLY B CA 1
ATOM 3421 C C . GLY B 1 177 ? 106.664 118.305 145.983 1.00 30.60 177 GLY B C 1
ATOM 3422 O O . GLY B 1 177 ? 105.504 117.899 146.095 1.00 33.45 177 GLY B O 1
ATOM 3423 N N . ASP B 1 178 ? 106.961 119.604 145.927 1.00 34.61 178 ASP B N 1
ATOM 3424 C CA . ASP B 1 178 ? 105.896 120.600 145.889 1.00 33.19 178 ASP B CA 1
ATOM 3425 C C . ASP B 1 178 ? 105.044 120.428 144.639 1.00 32.67 178 ASP B C 1
ATOM 3426 O O . ASP B 1 178 ? 103.813 120.532 144.690 1.00 38.68 178 ASP B O 1
ATOM 3431 N N . ALA B 1 179 ? 105.688 120.163 143.500 1.00 37.65 179 ALA B N 1
ATOM 3432 C CA . ALA B 1 179 ? 104.951 120.021 142.248 1.00 31.98 179 ALA B CA 1
ATOM 3433 C C . ALA B 1 179 ? 103.972 118.855 142.303 1.00 32.59 179 ALA B C 1
ATOM 3434 O O . ALA B 1 179 ? 102.825 118.979 141.860 1.00 40.44 179 ALA B O 1
ATOM 3436 N N . CYS B 1 180 ? 104.400 117.715 142.842 1.00 33.02 180 CYS B N 1
ATOM 3437 C CA . CYS B 1 180 ? 103.566 116.516 142.799 1.00 37.05 180 CYS B CA 1
ATOM 3438 C C . CYS B 1 180 ? 102.601 116.407 143.979 1.00 43.67 180 CYS B C 1
ATOM 3439 O O . CYS B 1 180 ? 102.151 115.297 144.285 1.00 45.83 180 CYS B O 1
ATOM 3442 N N . ARG B 1 181 ? 102.267 117.517 144.642 1.00 44.51 181 ARG B N 1
ATOM 3443 C CA . ARG B 1 181 ? 101.410 117.443 145.823 1.00 39.29 181 ARG B CA 1
ATOM 3444 C C . ARG B 1 181 ? 99.973 117.094 145.450 1.00 46.48 181 ARG B C 1
ATOM 3445 O O . ARG B 1 181 ? 99.354 116.222 146.070 1.00 48.36 181 ARG B O 1
ATOM 3453 N N . HIS B 1 182 ? 99.422 117.765 144.441 1.00 59.09 182 HIS B N 1
ATOM 3454 C CA . HIS B 1 182 ? 98.065 117.506 143.954 1.00 54.20 182 HIS B CA 1
ATOM 3455 C C . HIS B 1 182 ? 98.183 116.885 142.567 1.00 58.62 182 HIS B C 1
ATOM 3456 O O . HIS B 1 182 ? 98.406 117.582 141.575 1.00 62.22 182 HIS B O 1
ATOM 3463 N N . ARG B 1 183 ? 98.034 115.564 142.507 1.00 55.50 183 ARG B N 1
ATOM 3464 C CA . ARG B 1 183 ? 98.163 114.820 141.257 1.00 57.71 183 ARG B CA 1
ATOM 3465 C C . ARG B 1 183 ? 97.448 113.498 141.470 1.00 58.50 183 ARG B C 1
ATOM 3466 O O . ARG B 1 183 ? 97.945 112.650 142.218 1.00 59.10 183 ARG B O 1
ATOM 3474 N N . SER B 1 184 ? 96.298 113.310 140.823 1.00 60.58 184 SER B N 1
ATOM 3475 C CA . SER B 1 184 ? 95.379 112.266 141.250 1.00 64.91 184 SER B CA 1
ATOM 3476 C C . SER B 1 184 ? 94.753 111.560 140.058 1.00 64.23 184 SER B C 1
ATOM 3477 O O . SER B 1 184 ? 94.748 112.063 138.932 1.00 63.60 184 SER B O 1
ATOM 3480 N N . ARG B 1 185 ? 94.227 110.370 140.342 1.00 66.90 185 ARG B N 1
ATOM 3481 C CA . ARG B 1 185 ? 93.449 109.596 139.383 1.00 69.17 185 ARG B CA 1
ATOM 3482 C C . ARG B 1 185 ? 92.139 110.304 139.066 1.00 76.24 185 ARG B C 1
ATOM 3483 O O . ARG B 1 185 ? 91.425 110.742 139.973 1.00 79.81 185 ARG B O 1
ATOM 3491 N N . VAL B 1 186 ? 91.820 110.410 137.777 1.00 79.34 186 VAL B N 1
ATOM 3492 C CA . VAL B 1 186 ? 90.574 111.010 137.320 1.00 82.79 186 VAL B CA 1
ATOM 3493 C C . VAL B 1 186 ? 90.003 110.143 136.207 1.00 85.40 186 VAL B C 1
ATOM 3494 O O . VAL B 1 186 ? 90.742 109.517 135.441 1.00 83.42 186 VAL B O 1
ATOM 3498 N N . VAL B 1 187 ? 88.675 110.111 136.121 1.00 90.07 187 VAL B N 1
ATOM 3499 C CA . VAL B 1 187 ? 87.959 109.313 135.131 1.00 93.46 187 VAL B CA 1
ATOM 3500 C C . VAL B 1 187 ? 87.147 110.252 134.249 1.00 93.82 187 VAL B C 1
ATOM 3501 O O . VAL B 1 187 ? 86.406 111.104 134.754 1.00 95.72 187 VAL B O 1
ATOM 3505 N N . ASP B 1 188 ? 87.293 110.099 132.941 1.00 93.62 188 ASP B N 1
ATOM 3506 C CA . ASP B 1 188 ? 86.534 110.905 131.993 1.00 99.99 188 ASP B CA 1
ATOM 3507 C C . ASP B 1 188 ? 85.083 110.438 132.005 1.00 105.90 188 ASP B C 1
ATOM 3508 O O . ASP B 1 188 ? 84.827 109.248 131.779 1.00 105.20 188 ASP B O 1
ATOM 3513 N N . PRO B 1 189 ? 84.109 111.316 132.268 1.00 109.22 189 PRO B N 1
ATOM 3514 C CA . PRO B 1 189 ? 82.721 110.844 132.398 1.00 107.70 189 PRO B CA 1
ATOM 3515 C C . PRO B 1 189 ? 82.161 110.204 131.139 1.00 106.78 189 PRO B C 1
ATOM 3516 O O . PRO B 1 189 ? 81.368 109.261 131.249 1.00 105.46 189 PRO B O 1
ATOM 3520 N N . VAL B 1 190 ? 82.541 110.678 129.955 1.00 108.10 190 VAL B N 1
ATOM 3521 C CA . VAL B 1 190 ? 81.988 110.189 128.701 1.00 108.82 190 VAL B CA 1
ATOM 3522 C C . VAL B 1 190 ? 82.791 109.017 128.149 1.00 108.08 190 VAL B C 1
ATOM 3523 O O . VAL B 1 190 ? 82.220 107.976 127.815 1.00 103.98 190 VAL B O 1
ATOM 3527 N N . SER B 1 191 ? 84.113 109.162 128.046 1.00 107.06 191 SER B N 1
ATOM 3528 C CA . SER B 1 191 ? 84.943 108.099 127.492 1.00 107.53 191 SER B CA 1
ATOM 3529 C C . SER B 1 191 ? 85.118 106.931 128.453 1.00 105.89 191 SER B C 1
ATOM 3530 O O . SER B 1 191 ? 85.494 105.837 128.016 1.00 106.68 191 SER B O 1
ATOM 3533 N N . LYS B 1 192 ? 84.854 107.136 129.743 1.00 105.37 192 LYS B N 1
ATOM 3534 C CA . LYS B 1 192 ? 84.902 106.065 130.737 1.00 103.50 192 LYS B CA 1
ATOM 3535 C C . LYS B 1 192 ? 86.284 105.415 130.795 1.00 99.66 192 LYS B C 1
ATOM 3536 O O . LYS B 1 192 ? 86.415 104.190 130.754 1.00 95.98 192 LYS B O 1
ATOM 3542 N N . GLN B 1 193 ? 87.325 106.239 130.892 1.00 98.57 193 GLN B N 1
ATOM 3543 C CA . GLN B 1 193 ? 88.683 105.746 131.072 1.00 93.60 193 GLN B CA 1
ATOM 3544 C C . GLN B 1 193 ? 89.488 106.773 131.858 1.00 90.22 193 GLN B C 1
ATOM 3545 O O . GLN B 1 193 ? 89.163 107.962 131.883 1.00 90.04 193 GLN B O 1
ATOM 3551 N N . ALA B 1 194 ? 90.556 106.296 132.492 1.00 90.37 194 ALA B N 1
ATOM 3552 C CA . ALA B 1 194 ? 91.269 107.079 133.488 1.00 83.09 194 ALA B CA 1
ATOM 3553 C C . ALA B 1 194 ? 92.343 107.957 132.850 1.00 80.48 194 ALA B C 1
ATOM 3554 O O . ALA B 1 194 ? 92.641 107.863 131.657 1.00 87.86 194 ALA B O 1
ATOM 3556 N N . MET B 1 195 ? 92.924 108.826 133.678 1.00 76.50 195 MET B N 1
ATOM 3557 C CA . MET B 1 195 ? 93.989 109.722 133.252 1.00 73.33 195 MET B CA 1
ATOM 3558 C C . MET B 1 195 ? 94.560 110.424 134.477 1.00 72.90 195 MET B C 1
ATOM 3559 O O . MET B 1 195 ? 93.851 110.687 135.451 1.00 76.77 195 MET B O 1
ATOM 3564 N N . CYS B 1 196 ? 95.855 110.733 134.414 1.00 67.84 196 CYS B N 1
ATOM 3565 C CA . CYS B 1 196 ? 96.497 111.514 135.464 1.00 60.61 196 CYS B CA 1
ATOM 3566 C C . CYS B 1 196 ? 96.190 112.990 135.242 1.00 59.18 196 CYS B C 1
ATOM 3567 O O . CYS B 1 196 ? 96.395 113.516 134.145 1.00 53.56 196 CYS B O 1
ATOM 3570 N N . TYR B 1 197 ? 95.698 113.657 136.283 1.00 66.24 197 TYR B N 1
ATOM 3571 C CA . TYR B 1 197 ? 95.328 115.061 136.177 1.00 69.28 197 TYR B CA 1
ATOM 3572 C C . TYR B 1 197 ? 95.542 115.719 137.532 1.00 70.04 197 TYR B C 1
ATOM 3573 O O . TYR B 1 197 ? 95.426 115.078 138.578 1.00 70.05 197 TYR B O 1
ATOM 3582 N N . GLU B 1 198 ? 95.856 117.014 137.502 1.00 67.59 198 GLU B N 1
ATOM 3583 C CA . GLU B 1 198 ? 96.117 117.778 138.721 1.00 61.29 198 GLU B CA 1
ATOM 3584 C C . GLU B 1 198 ? 94.800 118.180 139.389 1.00 64.59 198 GLU B C 1
ATOM 3585 O O . GLU B 1 198 ? 94.326 119.311 139.293 1.00 66.81 198 GLU B O 1
ATOM 3591 N N . ASN B 1 199 ? 94.207 117.208 140.085 1.00 69.12 199 ASN B N 1
ATOM 3592 C CA . ASN B 1 199 ? 92.916 117.386 140.748 1.00 70.62 199 ASN B CA 1
ATOM 3593 C C . ASN B 1 199 ? 93.148 117.852 142.182 1.00 70.44 199 ASN B C 1
ATOM 3594 O O . ASN B 1 199 ? 93.263 117.062 143.122 1.00 64.79 199 ASN B O 1
ATOM 3599 N N . ALA B 1 200 ? 93.213 119.170 142.347 1.00 72.44 200 ALA B N 1
ATOM 3600 C CA . ALA B 1 200 ? 93.308 119.794 143.658 1.00 66.50 200 ALA B CA 1
ATOM 3601 C C . ALA B 1 200 ? 91.953 120.227 144.195 1.00 71.93 200 ALA B C 1
ATOM 3602 O O . ALA B 1 200 ? 91.880 121.203 144.952 1.00 72.61 200 ALA B O 1
ATOM 3604 N N . GLY B 1 201 ? 90.882 119.528 143.822 1.00 76.93 201 GLY B N 1
ATOM 3605 C CA . GLY B 1 201 ? 89.553 119.978 144.179 1.00 77.93 201 GLY B CA 1
ATOM 3606 C C . GLY B 1 201 ? 89.075 121.063 143.228 1.00 84.07 201 GLY B C 1
ATOM 3607 O O . GLY B 1 201 ? 89.373 121.057 142.029 1.00 84.39 201 GLY B O 1
ATOM 3608 N N . ASN B 1 202 ? 88.314 122.013 143.774 1.00 84.72 202 ASN B N 1
ATOM 3609 C CA . ASN B 1 202 ? 87.863 123.141 142.970 1.00 85.22 202 ASN B CA 1
ATOM 3610 C C . ASN B 1 202 ? 88.876 124.283 142.973 1.00 83.77 202 ASN B C 1
ATOM 3611 O O . ASN B 1 202 ? 88.607 125.334 142.380 1.00 78.93 202 ASN B O 1
ATOM 3616 N N . MET B 1 203 ? 90.031 124.108 143.622 1.00 80.05 203 MET B N 1
ATOM 3617 C CA . MET B 1 203 ? 91.199 124.947 143.360 1.00 76.06 203 MET B CA 1
ATOM 3618 C C . MET B 1 203 ? 92.070 124.421 142.218 1.00 71.49 203 MET B C 1
ATOM 3619 O O . MET B 1 203 ? 93.238 124.813 142.125 1.00 70.94 203 MET B O 1
ATOM 3624 N N . THR B 1 204 ? 91.542 123.560 141.346 1.00 71.00 204 THR B N 1
ATOM 3625 C CA . THR B 1 204 ? 92.395 122.896 140.361 1.00 71.39 204 THR B CA 1
ATOM 3626 C C . THR B 1 204 ? 93.108 123.878 139.436 1.00 68.52 204 THR B C 1
ATOM 3627 O O . THR B 1 204 ? 94.305 123.726 139.165 1.00 67.71 204 THR B O 1
ATOM 3631 N N . ALA B 1 205 ? 92.394 124.887 138.932 1.00 66.17 205 ALA B N 1
ATOM 3632 C CA . ALA B 1 205 ? 93.015 125.836 138.010 1.00 66.31 205 ALA B CA 1
ATOM 3633 C C . ALA B 1 205 ? 94.114 126.639 138.696 1.00 62.06 205 ALA B C 1
ATOM 3634 O O . ALA B 1 205 ? 95.189 126.859 138.118 1.00 59.31 205 ALA B O 1
ATOM 3636 N N . ASP B 1 206 ? 93.861 127.091 139.926 1.00 59.84 206 ASP B N 1
ATOM 3637 C CA . ASP B 1 206 ? 94.878 127.835 140.658 1.00 56.00 206 ASP B CA 1
ATOM 3638 C C . ASP B 1 206 ? 96.118 126.982 140.883 1.00 54.23 206 ASP B C 1
ATOM 3639 O O . ASP B 1 206 ? 97.245 127.467 140.743 1.00 52.36 206 ASP B O 1
ATOM 3644 N N . TRP B 1 207 ? 95.931 125.707 141.232 1.00 52.17 207 TRP B N 1
ATOM 3645 C CA . TRP B 1 207 ? 97.076 124.827 141.430 1.00 52.91 207 TRP B CA 1
ATOM 3646 C C . TRP B 1 207 ? 97.836 124.601 140.130 1.00 52.73 207 TRP B C 1
ATOM 3647 O O . TRP B 1 207 ? 99.070 124.550 140.128 1.00 51.98 207 TRP B O 1
ATOM 3658 N N . ARG B 1 208 ? 97.121 124.435 139.016 1.00 51.04 208 ARG B N 1
ATOM 3659 C CA . ARG B 1 208 ? 97.804 124.255 137.739 1.00 51.74 208 ARG B CA 1
ATOM 3660 C C . ARG B 1 208 ? 98.663 125.469 137.411 1.00 47.17 208 ARG B C 1
ATOM 3661 O O . ARG B 1 208 ? 99.834 125.334 137.027 1.00 43.81 208 ARG B O 1
ATOM 3669 N N . LEU B 1 209 ? 98.102 126.669 137.580 1.00 47.01 209 LEU B N 1
ATOM 3670 C CA . LEU B 1 209 ? 98.883 127.878 137.343 1.00 42.99 209 LEU B CA 1
ATOM 3671 C C . LEU B 1 209 ? 100.056 127.988 138.309 1.00 40.36 209 LEU B C 1
ATOM 3672 O O . LEU B 1 209 ? 101.135 128.439 137.917 1.00 41.99 209 LEU B O 1
ATOM 3677 N N . HIS B 1 210 ? 99.867 127.591 139.569 1.00 37.82 210 HIS B N 1
ATOM 3678 C CA . HIS B 1 210 ? 100.956 127.650 140.539 1.00 38.95 210 HIS B CA 1
ATOM 3679 C C . HIS B 1 210 ? 102.100 126.724 140.142 1.00 36.61 210 HIS B C 1
ATOM 3680 O O . HIS B 1 210 ? 103.274 127.104 140.209 1.00 32.85 210 HIS B O 1
ATOM 3687 N N . VAL B 1 211 ? 101.776 125.497 139.734 1.00 37.98 211 VAL B N 1
ATOM 3688 C CA . VAL B 1 211 ? 102.818 124.566 139.309 1.00 32.93 211 VAL B CA 1
ATOM 3689 C C . VAL B 1 211 ? 103.539 125.102 138.082 1.00 33.12 211 VAL B C 1
ATOM 3690 O O . VAL B 1 211 ? 104.769 125.011 137.981 1.00 33.37 211 VAL B O 1
ATOM 3694 N N . ARG B 1 212 ? 102.795 125.665 137.126 1.00 39.15 212 ARG B N 1
ATOM 3695 C CA . ARG B 1 212 ? 103.443 126.242 135.950 1.00 35.44 212 ARG B CA 1
ATOM 3696 C C . ARG B 1 212 ? 104.374 127.388 136.337 1.00 30.14 212 ARG B C 1
ATOM 3697 O O . ARG B 1 212 ? 105.497 127.485 135.828 1.00 30.23 212 ARG B O 1
ATOM 3705 N N . THR B 1 213 ? 103.927 128.264 137.238 1.00 29.35 213 THR B N 1
ATOM 3706 C CA . THR B 1 213 ? 104.756 129.389 137.659 1.00 27.94 213 THR B CA 1
ATOM 3707 C C . THR B 1 213 ? 106.022 128.907 138.357 1.00 28.98 213 THR B C 1
ATOM 3708 O O . THR B 1 213 ? 107.110 129.453 138.142 1.00 24.73 213 THR B O 1
ATOM 3712 N N . VAL B 1 214 ? 105.896 127.891 139.212 1.00 33.68 214 VAL B N 1
ATOM 3713 C CA . VAL B 1 214 ? 107.070 127.355 139.894 1.00 25.76 214 VAL B CA 1
ATOM 3714 C C . VAL B 1 214 ? 108.020 126.701 138.901 1.00 21.51 214 VAL B C 1
ATOM 3715 O O . VAL B 1 214 ? 109.243 126.806 139.040 1.00 21.91 214 VAL B O 1
ATOM 3719 N N . SER B 1 215 ? 107.486 126.016 137.889 1.00 26.25 215 SER B N 1
ATOM 3720 C CA . SER B 1 215 ? 108.345 125.382 136.897 1.00 24.80 215 SER B CA 1
ATOM 3721 C C . SER B 1 215 ? 109.047 126.410 136.020 1.00 22.71 215 SER B C 1
ATOM 3722 O O . SER B 1 215 ? 110.149 126.151 135.525 1.00 18.65 215 SER B O 1
ATOM 3725 N N . VAL B 1 216 ? 108.428 127.568 135.809 1.00 29.77 216 VAL B N 1
ATOM 3726 C CA . VAL B 1 216 ? 109.008 128.594 134.945 1.00 23.12 216 VAL B CA 1
ATOM 3727 C C . VAL B 1 216 ? 110.021 129.452 135.693 1.00 20.84 216 VAL B C 1
ATOM 3728 O O . VAL B 1 216 ? 111.126 129.693 135.201 1.00 23.23 216 VAL B O 1
ATOM 3732 N N . THR B 1 217 ? 109.674 129.931 136.887 1.00 23.80 217 THR B N 1
ATOM 3733 C CA . THR B 1 217 ? 110.541 130.876 137.586 1.00 19.02 217 THR B CA 1
ATOM 3734 C C . THR B 1 217 ? 111.768 130.180 138.165 1.00 16.86 217 THR B C 1
ATOM 3735 O O . THR B 1 217 ? 112.907 130.507 137.814 1.00 21.56 217 THR B O 1
ATOM 3739 N N . ALA B 1 218 ? 111.556 129.217 139.061 1.00 17.09 218 ALA B N 1
ATOM 3740 C CA . ALA B 1 218 ? 112.671 128.556 139.728 1.00 14.77 218 ALA B CA 1
ATOM 3741 C C . ALA B 1 218 ? 113.349 127.513 138.852 1.00 13.53 218 ALA B C 1
ATOM 3742 O O . ALA B 1 218 ? 114.393 126.982 139.244 1.00 19.41 218 ALA B O 1
ATOM 3744 N N . GLY B 1 219 ? 112.786 127.205 137.689 1.00 17.48 219 GLY B N 1
ATOM 3745 C CA . GLY B 1 219 ? 113.306 126.179 136.816 1.00 16.73 219 GLY B CA 1
ATOM 3746 C C . GLY B 1 219 ? 114.002 126.668 135.569 1.00 17.76 219 GLY B C 1
ATOM 3747 O O . GLY B 1 219 ? 114.837 125.941 135.024 1.00 24.88 219 GLY B O 1
ATOM 3748 N N . PHE B 1 220 ? 113.675 127.866 135.082 1.00 16.45 220 PHE B N 1
ATOM 3749 C CA . PHE B 1 220 ? 114.251 128.359 133.837 1.00 15.52 220 PHE B CA 1
ATOM 3750 C C . PHE B 1 220 ? 114.948 129.704 133.999 1.00 16.31 220 PHE B C 1
ATOM 3751 O O . PHE B 1 220 ? 116.081 129.877 133.540 1.00 20.41 220 PHE B O 1
ATOM 3759 N N . LEU B 1 221 ? 114.287 130.665 134.646 1.00 17.52 221 LEU B N 1
ATOM 3760 C CA . LEU B 1 221 ? 114.774 132.041 134.614 1.00 20.55 221 LEU B CA 1
ATOM 3761 C C . LEU B 1 221 ? 115.935 132.251 135.581 1.00 20.04 221 LEU B C 1
ATOM 3762 O O . LEU B 1 221 ? 117.018 132.689 135.178 1.00 21.95 221 LEU B O 1
ATOM 3767 N N . LEU B 1 222 ? 115.720 131.969 136.869 1.00 17.74 222 LEU B N 1
ATOM 3768 C CA . LEU B 1 222 ? 116.778 132.202 137.852 1.00 19.62 222 LEU B CA 1
ATOM 3769 C C . LEU B 1 222 ? 118.012 131.354 137.570 1.00 20.87 222 LEU B C 1
ATOM 3770 O O . LEU B 1 222 ? 119.136 131.887 137.645 1.00 23.63 222 LEU B O 1
ATOM 3775 N N . PRO B 1 223 ? 117.898 130.055 137.285 1.00 20.01 223 PRO B N 1
ATOM 3776 C CA . PRO B 1 223 ? 119.096 129.294 136.901 1.00 19.37 223 PRO B CA 1
ATOM 3777 C C . PRO B 1 223 ? 119.817 129.867 135.692 1.00 20.87 223 PRO B C 1
ATOM 3778 O O . PRO B 1 223 ? 121.052 129.887 135.665 1.00 27.59 223 PRO B O 1
ATOM 3782 N N . LEU B 1 224 ? 119.074 130.338 134.688 1.00 17.55 224 LEU B N 1
ATOM 3783 C CA . LEU B 1 224 ? 119.703 130.931 133.512 1.00 17.72 224 LEU B CA 1
ATOM 3784 C C . LEU B 1 224 ? 120.458 132.202 133.880 1.00 19.89 224 LEU B C 1
ATOM 3785 O O . LEU B 1 224 ? 121.564 132.450 133.380 1.00 20.65 224 LEU B O 1
ATOM 3790 N N . ALA B 1 225 ? 119.870 133.025 134.750 1.00 19.11 225 ALA B N 1
ATOM 3791 C CA . ALA B 1 225 ? 120.553 134.232 135.200 1.00 19.09 225 ALA B CA 1
ATOM 3792 C C . ALA B 1 225 ? 121.844 133.891 135.932 1.00 19.57 225 ALA B C 1
ATOM 3793 O O . ALA B 1 225 ? 122.878 134.529 135.705 1.00 24.77 225 ALA B O 1
ATOM 3795 N N . LEU B 1 226 ? 121.803 132.890 136.814 1.00 20.25 226 LEU B N 1
ATOM 3796 C CA . LEU B 1 226 ? 123.019 132.479 137.515 1.00 18.24 226 LEU B CA 1
ATOM 3797 C C . LEU B 1 226 ? 124.074 131.969 136.538 1.00 18.09 226 LEU B C 1
ATOM 3798 O O . LEU B 1 226 ? 125.264 132.284 136.671 1.00 22.70 226 LEU B O 1
ATOM 3803 N N . LEU B 1 227 ? 123.649 131.172 135.559 1.00 18.58 227 LEU B N 1
ATOM 3804 C CA . LEU B 1 227 ? 124.550 130.667 134.528 1.00 20.61 227 LEU B CA 1
ATOM 3805 C C . LEU B 1 227 ? 125.266 131.808 133.814 1.00 21.58 227 LEU B C 1
ATOM 3806 O O . LEU B 1 227 ? 126.502 131.816 133.690 1.00 24.20 227 LEU B O 1
ATOM 3811 N N . ILE B 1 228 ? 124.494 132.783 133.331 1.00 22.77 228 ILE B N 1
ATOM 3812 C CA . ILE B 1 228 ? 125.076 133.900 132.597 1.00 21.50 228 ILE B CA 1
ATOM 3813 C C . ILE B 1 228 ? 125.992 134.711 133.502 1.00 21.82 228 ILE B C 1
ATOM 3814 O O . ILE B 1 228 ? 127.056 135.175 133.074 1.00 25.31 228 ILE B O 1
ATOM 3819 N N . LEU B 1 229 ? 125.596 134.903 134.763 1.00 21.12 229 LEU B N 1
ATOM 3820 C CA . LEU B 1 229 ? 126.429 135.651 135.697 1.00 18.91 229 LEU B CA 1
ATOM 3821 C C . LEU B 1 229 ? 127.786 134.983 135.873 1.00 23.76 229 LEU B C 1
ATOM 3822 O O . LEU B 1 229 ? 128.831 135.644 135.814 1.00 31.98 229 LEU B O 1
ATOM 3827 N N . PHE B 1 230 ? 127.791 133.668 136.099 1.00 24.54 230 PHE B N 1
ATOM 3828 C CA . PHE B 1 230 ? 129.061 132.978 136.303 1.00 21.66 230 PHE B CA 1
ATOM 3829 C C . PHE B 1 230 ? 129.932 133.012 135.053 1.00 23.97 230 PHE B C 1
ATOM 3830 O O . PHE B 1 230 ? 131.143 133.239 135.158 1.00 30.77 230 PHE B O 1
ATOM 3838 N N . TYR B 1 231 ? 129.353 132.796 133.867 1.00 23.97 231 TYR B N 1
ATOM 3839 C CA . TYR B 1 231 ? 130.174 132.885 132.660 1.00 21.16 231 TYR B CA 1
ATOM 3840 C C . TYR B 1 231 ? 130.740 134.288 132.463 1.00 26.97 231 TYR B C 1
ATOM 3841 O O . TYR B 1 231 ? 131.912 134.441 132.095 1.00 36.36 231 TYR B O 1
ATOM 3850 N N . ALA B 1 232 ? 129.934 135.326 132.701 1.00 28.95 232 ALA B N 1
ATOM 3851 C CA . ALA B 1 232 ? 130.438 136.688 132.553 1.00 30.82 232 ALA B CA 1
ATOM 3852 C C . ALA B 1 232 ? 131.575 136.964 133.529 1.00 33.20 232 ALA B C 1
ATOM 3853 O O . ALA B 1 232 ? 132.582 137.586 133.165 1.00 39.23 232 ALA B O 1
ATOM 3855 N N . LEU B 1 233 ? 131.429 136.518 134.779 1.00 33.55 233 LEU B N 1
ATOM 3856 C CA . LEU B 1 233 ? 132.487 136.728 135.762 1.00 38.13 233 LEU B CA 1
ATOM 3857 C C . LEU B 1 233 ? 133.766 135.999 135.364 1.00 40.28 233 LEU B C 1
ATOM 3858 O O . LEU B 1 233 ? 134.866 136.554 135.483 1.00 46.35 233 LEU B O 1
ATOM 3863 N N . THR B 1 234 ? 133.643 134.754 134.896 1.00 39.06 234 THR B N 1
ATOM 3864 C CA . THR B 1 234 ? 134.820 134.012 134.456 1.00 40.50 234 THR B CA 1
ATOM 3865 C C . THR B 1 234 ? 135.516 134.733 133.310 1.00 47.78 234 THR B C 1
ATOM 3866 O O . THR B 1 234 ? 136.744 134.867 133.296 1.00 53.28 234 THR B O 1
ATOM 3870 N N . TRP B 1 235 ? 134.738 135.207 132.337 1.00 46.25 235 TRP B N 1
ATOM 3871 C CA . TRP B 1 235 ? 135.311 135.926 131.203 1.00 50.36 235 TRP B CA 1
ATOM 3872 C C . TRP B 1 235 ? 136.048 137.183 131.657 1.00 54.83 235 TRP B C 1
ATOM 3873 O O . TRP B 1 235 ? 137.204 137.413 131.269 1.00 58.25 235 TRP B O 1
ATOM 3884 N N . CYS B 1 236 ? 135.417 137.985 132.516 1.00 56.22 236 CYS B N 1
ATOM 3885 C CA . CYS B 1 236 ? 136.053 139.216 132.978 1.00 61.28 236 CYS B CA 1
ATOM 3886 C C . CYS B 1 236 ? 137.349 138.918 133.724 1.00 59.13 236 CYS B C 1
ATOM 3887 O O . CYS B 1 236 ? 138.395 139.526 133.452 1.00 60.98 236 CYS B O 1
ATOM 3890 N N . VAL B 1 237 ? 137.304 137.976 134.669 1.00 55.07 237 VAL B N 1
ATOM 3891 C CA . VAL B 1 237 ? 138.485 137.711 135.484 1.00 55.03 237 VAL B CA 1
ATOM 3892 C C . VAL B 1 237 ? 139.608 137.103 134.652 1.00 58.67 237 VAL B C 1
ATOM 3893 O O . VAL B 1 237 ? 140.778 137.457 134.841 1.00 64.09 237 VAL B O 1
ATOM 3897 N N . VAL B 1 238 ? 139.301 136.194 133.720 1.00 60.70 238 VAL B N 1
ATOM 3898 C CA . VAL B 1 238 ? 140.369 135.650 132.890 1.00 63.52 238 VAL B CA 1
ATOM 3899 C C . VAL B 1 238 ? 140.967 136.728 132.001 1.00 64.77 238 VAL B C 1
ATOM 3900 O O . VAL B 1 238 ? 142.165 136.678 131.701 1.00 65.74 238 VAL B O 1
ATOM 3904 N N . ARG B 1 239 ? 140.171 137.708 131.562 1.00 65.96 239 ARG B N 1
ATOM 3905 C CA . ARG B 1 239 ? 140.762 138.808 130.805 1.00 66.25 239 ARG B CA 1
ATOM 3906 C C . ARG B 1 239 ? 141.667 139.675 131.676 1.00 72.68 239 ARG B C 1
ATOM 3907 O O . ARG B 1 239 ? 142.730 140.110 131.220 1.00 74.17 239 ARG B O 1
ATOM 3915 N N . ARG B 1 240 ? 141.277 139.937 132.927 1.00 77.76 240 ARG B N 1
ATOM 3916 C CA . ARG B 1 240 ? 142.126 140.766 133.781 1.00 75.80 240 ARG B CA 1
ATOM 3917 C C . ARG B 1 240 ? 143.329 140.009 134.334 1.00 78.73 240 ARG B C 1
ATOM 3918 O O . ARG B 1 240 ? 144.241 140.634 134.885 1.00 84.37 240 ARG B O 1
ATOM 3926 N N . THR B 1 241 ? 143.365 138.685 134.201 1.00 82.63 241 THR B N 1
ATOM 3927 C CA . THR B 1 241 ? 144.530 137.932 134.648 1.00 88.57 241 THR B CA 1
ATOM 3928 C C . THR B 1 241 ? 145.670 138.079 133.647 1.00 94.52 241 THR B C 1
ATOM 3929 O O . THR B 1 241 ? 145.448 138.177 132.437 1.00 90.36 241 THR B O 1
ATOM 3933 N N . LYS B 1 242 ? 146.901 138.096 134.160 1.00 100.07 242 LYS B N 1
ATOM 3934 C CA . LYS B 1 242 ? 148.096 138.209 133.325 1.00 103.79 242 LYS B CA 1
ATOM 3935 C C . LYS B 1 242 ? 148.549 136.875 132.742 1.00 104.37 242 LYS B C 1
ATOM 3936 O O . LYS B 1 242 ? 149.714 136.499 132.893 1.00 109.53 242 LYS B O 1
ATOM 3942 N N . LEU B 1 243 ? 147.652 136.161 132.062 1.00 101.53 243 LEU B N 1
ATOM 3943 C CA . LEU B 1 243 ? 147.961 134.908 131.372 1.00 104.62 243 LEU B CA 1
ATOM 3944 C C . LEU B 1 243 ? 148.988 134.087 132.151 1.00 107.13 243 LEU B C 1
ATOM 3945 O O . LEU B 1 243 ? 150.090 133.802 131.680 1.00 103.92 243 LEU B O 1
ATOM 3950 N N . GLN B 1 244 ? 148.606 133.710 133.373 1.00 108.25 244 GLN B N 1
ATOM 3951 C CA . GLN B 1 244 ? 149.527 132.965 134.225 1.00 107.05 244 GLN B CA 1
ATOM 3952 C C . GLN B 1 244 ? 149.925 131.639 133.589 1.00 108.09 244 GLN B C 1
ATOM 3953 O O . GLN B 1 244 ? 151.049 131.165 133.794 1.00 108.64 244 GLN B O 1
ATOM 3959 N N . ALA B 1 245 ? 149.027 131.030 132.819 1.00 111.08 245 ALA B N 1
ATOM 3960 C CA . ALA B 1 245 ? 149.318 129.771 132.152 1.00 111.79 245 ALA B CA 1
ATOM 3961 C C . ALA B 1 245 ? 148.393 129.613 130.954 1.00 107.43 245 ALA B C 1
ATOM 3962 O O . ALA B 1 245 ? 147.304 130.193 130.911 1.00 103.85 245 ALA B O 1
ATOM 3964 N N . ARG B 1 246 ? 148.842 128.822 129.978 1.00 104.82 246 ARG B N 1
ATOM 3965 C CA . ARG B 1 246 ? 148.038 128.505 128.798 1.00 100.89 246 ARG B CA 1
ATOM 3966 C C . ARG B 1 246 ? 147.148 127.308 129.124 1.00 96.39 246 ARG B C 1
ATOM 3967 O O . ARG B 1 246 ? 147.459 126.152 128.826 1.00 94.02 246 ARG B O 1
ATOM 3975 N N . ARG B 1 247 ? 146.014 127.601 129.758 1.00 90.23 247 ARG B N 1
ATOM 3976 C CA . ARG B 1 247 ? 145.045 126.563 130.083 1.00 83.26 247 ARG B CA 1
ATOM 3977 C C . ARG B 1 247 ? 144.374 126.070 128.808 1.00 80.72 247 ARG B C 1
ATOM 3978 O O . ARG B 1 247 ? 143.892 126.870 128.000 1.00 76.94 247 ARG B O 1
ATOM 3986 N N . LYS B 1 248 ? 144.340 124.754 128.628 1.00 74.28 248 LYS B N 1
ATOM 3987 C CA . LYS B 1 248 ? 143.819 124.176 127.399 1.00 63.80 248 LYS B CA 1
ATOM 3988 C C . LYS B 1 248 ? 142.303 124.038 127.463 1.00 53.07 248 LYS B C 1
ATOM 3989 O O . LYS B 1 248 ? 141.716 123.860 128.534 1.00 53.30 248 LYS B O 1
ATOM 3995 N N . VAL B 1 249 ? 141.671 124.121 126.292 1.00 47.81 249 VAL B N 1
ATOM 3996 C CA . VAL B 1 249 ? 140.225 123.969 126.207 1.00 44.12 249 VAL B CA 1
ATOM 3997 C C . VAL B 1 249 ? 139.845 122.541 126.567 1.00 42.19 249 VAL B C 1
ATOM 3998 O O . VAL B 1 249 ? 140.538 121.580 126.203 1.00 41.12 249 VAL B O 1
ATOM 4002 N N . ARG B 1 250 ? 138.736 122.394 127.288 1.00 38.73 250 ARG B N 1
ATOM 4003 C CA . ARG B 1 250 ? 138.246 121.090 127.729 1.00 32.49 250 ARG B CA 1
ATOM 4004 C C . ARG B 1 250 ? 137.091 120.716 126.805 1.00 27.83 250 ARG B C 1
ATOM 4005 O O . ARG B 1 250 ? 135.983 121.240 126.919 1.00 25.95 250 ARG B O 1
ATOM 4013 N N . GLY B 1 251 ? 137.362 119.800 125.876 1.00 27.18 251 GLY B N 1
ATOM 4014 C CA . GLY B 1 251 ? 136.393 119.500 124.836 1.00 25.06 251 GLY B CA 1
ATOM 4015 C C . GLY B 1 251 ? 135.102 118.900 125.355 1.00 23.72 251 GLY B C 1
ATOM 4016 O O . GLY B 1 251 ? 134.027 119.171 124.814 1.00 28.51 251 GLY B O 1
ATOM 4017 N N . VAL B 1 252 ? 135.183 118.074 126.399 1.00 24.89 252 VAL B N 1
ATOM 4018 C CA . VAL B 1 252 ? 133.992 117.383 126.887 1.00 24.94 252 VAL B CA 1
ATOM 4019 C C . VAL B 1 252 ? 133.019 118.372 127.519 1.00 20.33 252 VAL B C 1
ATOM 4020 O O . VAL B 1 252 ? 131.798 118.245 127.370 1.00 18.27 252 VAL B O 1
ATOM 4024 N N . ILE B 1 253 ? 133.540 119.364 128.241 1.00 20.77 253 ILE B N 1
ATOM 4025 C CA . ILE B 1 253 ? 132.672 120.302 128.947 1.00 18.43 253 ILE B CA 1
ATOM 4026 C C . ILE B 1 253 ? 131.891 121.158 127.957 1.00 16.82 253 ILE B C 1
ATOM 4027 O O . ILE B 1 253 ? 130.699 121.426 128.147 1.00 17.74 253 ILE B O 1
ATOM 4032 N N . VAL B 1 254 ? 132.552 121.609 126.890 1.00 21.04 254 VAL B N 1
ATOM 4033 C CA . VAL B 1 254 ? 131.918 122.532 125.952 1.00 20.85 254 VAL B CA 1
ATOM 4034 C C . VAL B 1 254 ? 130.738 121.864 125.255 1.00 20.23 254 VAL B C 1
ATOM 4035 O O . VAL B 1 254 ? 129.660 122.459 125.112 1.00 21.20 254 VAL B O 1
ATOM 4039 N N . ALA B 1 255 ? 130.922 120.621 124.810 1.00 19.57 255 ALA B N 1
ATOM 4040 C CA . ALA B 1 255 ? 129.909 119.968 123.989 1.00 16.32 255 ALA B CA 1
ATOM 4041 C C . ALA B 1 255 ? 128.604 119.791 124.754 1.00 17.22 255 ALA B C 1
ATOM 4042 O O . ALA B 1 255 ? 127.518 120.025 124.210 1.00 19.40 255 ALA B O 1
ATOM 4044 N N . VAL B 1 256 ? 128.685 119.371 126.018 1.00 17.22 256 VAL B N 1
ATOM 4045 C CA . VAL B 1 256 ? 127.465 119.130 126.784 1.00 17.13 256 VAL B CA 1
ATOM 4046 C C . VAL B 1 256 ? 126.737 120.436 127.068 1.00 15.01 256 VAL B C 1
ATOM 4047 O O . VAL B 1 256 ? 125.503 120.493 127.005 1.00 14.84 256 VAL B O 1
ATOM 4051 N N . VAL B 1 257 ? 127.473 121.504 127.375 1.00 16.49 257 VAL B N 1
ATOM 4052 C CA . VAL B 1 257 ? 126.832 122.786 127.641 1.00 15.76 257 VAL B CA 1
ATOM 4053 C C . VAL B 1 257 ? 126.167 123.315 126.379 1.00 14.54 257 VAL B C 1
ATOM 4054 O O . VAL B 1 257 ? 125.103 123.942 126.438 1.00 13.94 257 VAL B O 1
ATOM 4058 N N . VAL B 1 258 ? 126.784 123.082 125.219 1.00 14.09 258 VAL B N 1
ATOM 4059 C CA . VAL B 1 258 ? 126.177 123.509 123.961 1.00 15.28 258 VAL B CA 1
ATOM 4060 C C . VAL B 1 258 ? 124.912 122.704 123.678 1.00 15.12 258 VAL B C 1
ATOM 4061 O O . VAL B 1 258 ? 123.864 123.259 123.316 1.00 15.33 258 VAL B O 1
ATOM 4065 N N . LEU B 1 259 ? 124.981 121.385 123.844 1.00 14.64 259 LEU B N 1
ATOM 4066 C CA . LEU B 1 259 ? 123.836 120.544 123.530 1.00 12.89 259 LEU B CA 1
ATOM 4067 C C . LEU B 1 259 ? 122.695 120.711 124.522 1.00 14.58 259 LEU B C 1
ATOM 4068 O O . LEU B 1 259 ? 121.546 120.416 124.176 1.00 18.80 259 LEU B O 1
ATOM 4073 N N . PHE B 1 260 ? 122.974 121.185 125.738 1.00 17.34 260 PHE B N 1
ATOM 4074 C C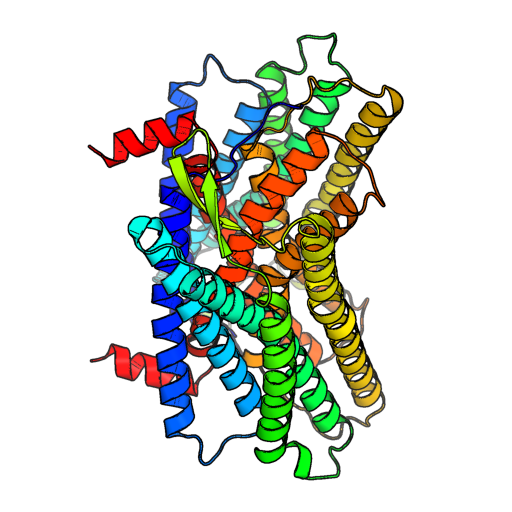A . PHE B 1 260 ? 121.887 121.540 126.644 1.00 14.17 260 PHE B CA 1
ATOM 4075 C C . PHE B 1 260 ? 121.044 122.667 126.066 1.00 13.77 260 PHE B C 1
ATOM 4076 O O . PHE B 1 260 ? 119.811 122.615 126.095 1.00 15.03 260 PHE B O 1
ATOM 4084 N N . PHE B 1 261 ? 121.694 123.706 125.546 1.00 16.66 261 PHE B N 1
ATOM 4085 C CA . PHE B 1 261 ? 120.962 124.800 124.926 1.00 15.82 261 PHE B CA 1
ATOM 4086 C C . PHE B 1 261 ? 120.370 124.411 123.582 1.00 16.96 261 PHE B C 1
ATOM 4087 O O . PHE B 1 261 ? 119.419 125.057 123.132 1.00 17.72 261 PHE B O 1
ATOM 4095 N N . VAL B 1 262 ? 120.909 123.382 122.933 1.00 18.26 262 VAL B N 1
ATOM 4096 C CA . VAL B 1 262 ? 120.305 122.889 121.697 1.00 17.47 262 VAL B CA 1
ATOM 4097 C C . VAL B 1 262 ? 119.002 122.147 121.986 1.00 16.44 262 VAL B C 1
ATOM 4098 O O . VAL B 1 262 ? 117.952 122.459 121.412 1.00 23.87 262 VAL B O 1
ATOM 4102 N N . PHE B 1 263 ? 119.043 121.160 122.884 1.00 14.28 263 PHE B N 1
ATOM 4103 C CA . PHE B 1 263 ? 117.913 120.252 123.057 1.00 15.32 263 PHE B CA 1
ATOM 4104 C C . PHE B 1 263 ? 116.925 120.686 124.135 1.00 16.64 263 PHE B C 1
ATOM 4105 O O . PHE B 1 263 ? 115.716 120.497 123.961 1.00 20.50 263 PHE B O 1
ATOM 4113 N N . CYS B 1 264 ? 117.397 121.251 125.245 1.00 17.49 264 CYS B N 1
ATOM 4114 C CA . CYS B 1 264 ? 116.553 121.512 126.408 1.00 17.69 264 CYS B CA 1
ATOM 4115 C C . CYS B 1 264 ? 116.017 122.937 126.466 1.00 18.28 264 CYS B C 1
ATOM 4116 O O . CYS B 1 264 ? 114.922 123.159 126.989 1.00 21.26 264 CYS B O 1
ATOM 4119 N N . PHE B 1 265 ? 116.770 123.908 125.958 1.00 17.71 265 PHE B N 1
ATOM 4120 C CA . PHE B 1 265 ? 116.345 125.303 126.045 1.00 19.03 265 PHE B CA 1
ATOM 4121 C C . PHE B 1 265 ? 115.031 125.587 125.319 1.00 20.48 265 PHE B C 1
ATOM 4122 O O . PHE B 1 265 ? 114.179 126.289 125.897 1.00 19.86 265 PHE B O 1
ATOM 4130 N N . PRO B 1 266 ? 114.796 125.109 124.090 1.00 21.77 266 PRO B N 1
ATOM 4131 C CA . PRO B 1 266 ? 113.527 125.442 123.425 1.00 20.74 266 PRO B CA 1
ATOM 4132 C C . PRO B 1 266 ? 112.299 124.958 124.173 1.00 20.75 266 PRO B C 1
ATOM 4133 O O . PRO B 1 266 ? 111.261 125.630 124.129 1.00 21.02 266 PRO B O 1
ATOM 4137 N N . TYR B 1 267 ? 112.370 123.812 124.854 1.00 23.76 267 TYR B N 1
ATOM 4138 C CA . TYR B 1 267 ? 111.225 123.369 125.642 1.00 22.80 267 TYR B CA 1
ATOM 4139 C C . TYR B 1 267 ? 110.915 124.348 126.762 1.00 21.86 267 TYR B C 1
ATOM 4140 O O . TYR B 1 267 ? 109.748 124.646 127.025 1.00 25.64 267 TYR B O 1
ATOM 4149 N N . HIS B 1 268 ? 111.943 124.857 127.439 1.00 21.15 268 HIS B N 1
ATOM 4150 C CA . HIS B 1 268 ? 111.703 125.853 128.473 1.00 20.14 268 HIS B CA 1
ATOM 4151 C C . HIS B 1 268 ? 111.140 127.140 127.886 1.00 22.28 268 HIS B C 1
ATOM 4152 O O . HIS B 1 268 ? 110.281 127.778 128.503 1.00 20.88 268 HIS B O 1
ATOM 4159 N N . VAL B 1 269 ? 111.599 127.535 126.697 1.00 29.56 269 VAL B N 1
ATOM 4160 C CA . VAL B 1 269 ? 111.059 128.738 126.066 1.00 26.85 269 VAL B CA 1
ATOM 4161 C C . VAL B 1 269 ? 109.573 128.562 125.765 1.00 22.90 269 VAL B C 1
ATOM 4162 O O . VAL B 1 269 ? 108.749 129.440 126.057 1.00 22.69 269 VAL B O 1
ATOM 4166 N N . LEU B 1 270 ? 109.207 127.424 125.172 1.00 21.41 270 LEU B N 1
ATOM 4167 C CA . LEU B 1 270 ? 107.804 127.194 124.845 1.00 22.67 270 LEU B CA 1
ATOM 4168 C C . LEU B 1 270 ? 106.960 127.008 126.097 1.00 24.66 270 LEU B C 1
ATOM 4169 O O . LEU B 1 270 ? 105.780 127.367 126.100 1.00 25.96 270 LEU B O 1
ATOM 4174 N N . ASN B 1 271 ? 107.539 126.466 127.170 1.00 27.74 271 ASN B N 1
ATOM 4175 C CA . ASN B 1 271 ? 106.814 126.387 128.433 1.00 21.94 271 ASN B CA 1
ATOM 4176 C C . ASN B 1 271 ? 106.564 127.775 129.009 1.00 21.81 271 ASN B C 1
ATOM 4177 O O . ASN B 1 271 ? 105.491 128.038 129.559 1.00 27.09 271 ASN B O 1
ATOM 4182 N N . LEU B 1 272 ? 107.544 128.674 128.900 1.00 21.05 272 LEU B N 1
ATOM 4183 C CA . LEU B 1 272 ? 107.333 130.052 129.333 1.00 21.68 272 LEU B CA 1
ATOM 4184 C C . LEU B 1 272 ? 106.220 130.706 128.523 1.00 26.22 272 LEU B C 1
ATOM 4185 O O . LEU B 1 272 ? 105.355 131.401 129.073 1.00 29.00 272 LEU B O 1
ATOM 4190 N N . LEU B 1 273 ? 106.230 130.494 127.205 1.00 29.57 273 LEU B N 1
ATOM 4191 C CA . LEU B 1 273 ? 105.171 131.046 126.363 1.00 26.85 273 LEU B CA 1
ATOM 4192 C C . LEU B 1 273 ? 103.811 130.478 126.756 1.00 27.33 273 LEU B C 1
ATOM 4193 O O . LEU B 1 273 ? 102.821 131.212 126.853 1.00 31.36 273 LEU B O 1
ATOM 4198 N N . ASP B 1 274 ? 103.747 129.168 126.995 1.00 26.29 274 ASP B N 1
ATOM 4199 C CA . ASP B 1 274 ? 102.492 128.552 127.406 1.00 28.45 274 ASP B CA 1
ATOM 4200 C C . ASP B 1 274 ? 102.001 129.130 128.725 1.00 31.50 274 ASP B C 1
ATOM 4201 O O . ASP B 1 274 ? 100.815 129.441 128.870 1.00 38.85 274 ASP B O 1
ATOM 4206 N N . THR B 1 275 ? 102.900 129.284 129.700 1.00 33.25 275 THR B N 1
ATOM 4207 C CA . THR B 1 275 ? 102.503 129.830 130.993 1.00 33.07 275 THR B CA 1
ATOM 4208 C C . THR B 1 275 ? 101.990 131.256 130.852 1.00 34.55 275 THR B C 1
ATOM 4209 O O . THR B 1 275 ? 101.004 131.631 131.496 1.00 41.06 275 THR B O 1
ATOM 4213 N N . LEU B 1 276 ? 102.644 132.070 130.023 1.00 32.05 276 LEU B N 1
ATOM 4214 C CA . LEU B 1 276 ? 102.124 133.411 129.779 1.00 37.85 276 LEU B CA 1
ATOM 4215 C C . LEU B 1 276 ? 100.786 133.363 129.051 1.00 43.95 276 LEU B C 1
ATOM 4216 O O . LEU B 1 276 ? 99.972 134.283 129.191 1.00 46.36 276 LEU B O 1
ATOM 4221 N N . LEU B 1 277 ? 100.544 132.310 128.268 1.00 45.83 277 LEU B N 1
ATOM 4222 C CA . LEU B 1 277 ? 99.275 132.193 127.555 1.00 40.66 277 LEU B CA 1
ATOM 4223 C C . LEU B 1 277 ? 98.138 131.838 128.510 1.00 42.84 277 LEU B C 1
ATOM 4224 O O . LEU B 1 277 ? 97.045 132.408 128.423 1.00 48.04 277 LEU B O 1
ATOM 4229 N N . ARG B 1 278 ? 98.373 130.894 129.426 1.00 44.36 278 ARG B N 1
ATOM 4230 C CA . ARG B 1 278 ? 97.338 130.553 130.400 1.00 45.08 278 ARG B CA 1
ATOM 4231 C C . ARG B 1 278 ? 97.017 131.741 131.296 1.00 48.12 278 ARG B C 1
ATOM 4232 O O . ARG B 1 278 ? 95.847 131.990 131.611 1.00 52.47 278 ARG B O 1
ATOM 4240 N N . ARG B 1 279 ? 98.037 132.482 131.720 1.00 45.25 279 ARG B N 1
ATOM 4241 C CA . ARG B 1 279 ? 97.839 133.648 132.569 1.00 48.59 279 ARG B CA 1
ATOM 4242 C C . ARG B 1 279 ? 97.316 134.854 131.799 1.00 51.96 279 ARG B C 1
ATOM 4243 O O . ARG B 1 279 ? 96.958 135.860 132.421 1.00 55.44 279 ARG B O 1
ATOM 4251 N N . ARG B 1 280 ? 97.265 134.776 130.469 1.00 56.19 280 ARG B N 1
ATOM 4252 C CA . ARG B 1 280 ? 96.645 135.808 129.638 1.00 59.22 280 ARG B CA 1
ATOM 4253 C C . ARG B 1 280 ? 97.393 137.137 129.736 1.00 61.03 280 ARG B C 1
ATOM 4254 O O . ARG B 1 280 ? 96.793 138.190 129.959 1.00 59.83 280 ARG B O 1
ATOM 4262 N N . TRP B 1 281 ? 98.712 137.089 129.569 1.00 61.51 281 TRP B N 1
ATOM 4263 C CA . TRP B 1 281 ? 99.516 138.296 129.425 1.00 62.39 281 TRP B CA 1
ATOM 4264 C C . TRP B 1 281 ? 99.903 138.584 127.981 1.00 60.55 281 TRP B C 1
ATOM 4265 O O . TRP B 1 281 ? 100.604 139.571 127.733 1.00 57.18 281 TRP B O 1
ATOM 4276 N N . ILE B 1 282 ? 99.474 137.759 127.025 1.00 61.61 282 ILE B N 1
ATOM 4277 C CA . ILE B 1 282 ? 99.764 138.017 125.618 1.00 62.56 282 ILE B CA 1
ATOM 4278 C C . ILE B 1 282 ? 98.468 138.068 124.815 1.00 61.34 282 ILE B C 1
ATOM 4279 O O . ILE B 1 282 ? 98.179 139.075 124.159 1.00 59.16 282 ILE B O 1
ATOM 4284 N N . ARG B 1 283 ? 97.673 137.001 124.864 1.00 63.94 283 ARG B N 1
ATOM 4285 C CA . ARG B 1 283 ? 96.445 136.931 124.082 1.00 66.82 283 ARG B CA 1
ATOM 4286 C C . ARG B 1 283 ? 95.749 135.607 124.360 1.00 71.74 283 ARG B C 1
ATOM 4287 O O . ARG B 1 283 ? 96.306 134.710 124.997 1.00 71.22 283 ARG B O 1
ATOM 4295 N N . ASP B 1 284 ? 94.517 135.504 123.867 1.00 75.92 284 ASP B N 1
ATOM 4296 C CA . ASP B 1 284 ? 93.755 134.261 123.869 1.00 77.05 284 ASP B CA 1
ATOM 4297 C C . ASP B 1 284 ? 93.181 134.061 122.475 1.00 76.98 284 ASP B C 1
ATOM 4298 O O . ASP B 1 284 ? 92.250 134.769 122.078 1.00 79.62 284 ASP B O 1
ATOM 4303 N N . SER B 1 285 ? 93.738 133.105 121.735 1.00 73.03 285 SER B N 1
ATOM 4304 C CA . SER B 1 285 ? 93.307 132.858 120.367 1.00 66.17 285 SER B CA 1
ATOM 4305 C C . SER B 1 285 ? 93.453 131.376 120.060 1.00 58.89 285 SER B C 1
ATOM 4306 O O . SER B 1 285 ? 94.253 130.682 120.690 1.00 59.08 285 SER B O 1
ATOM 4309 N N . CYS B 1 286 ? 92.672 130.904 119.087 1.00 60.15 286 CYS B N 1
ATOM 4310 C CA . CYS B 1 286 ? 92.684 129.486 118.749 1.00 58.87 286 CYS B CA 1
ATOM 4311 C C . CYS B 1 286 ? 93.929 129.103 117.958 1.00 51.09 286 CYS B C 1
ATOM 4312 O O . CYS B 1 286 ? 94.502 128.030 118.183 1.00 49.62 286 CYS B O 1
ATOM 4315 N N . TYR B 1 287 ? 94.359 129.956 117.026 1.00 49.80 287 TYR B N 1
ATOM 4316 C CA . TYR B 1 287 ? 95.553 129.651 116.246 1.00 50.34 287 TYR B CA 1
ATOM 4317 C C . TYR B 1 287 ? 96.791 129.621 117.133 1.00 47.88 287 TYR B C 1
ATOM 4318 O O . TYR B 1 287 ? 97.646 128.738 116.994 1.00 46.35 287 TYR B O 1
ATOM 4327 N N . THR B 1 288 ? 96.909 130.586 118.049 1.00 49.25 288 THR B N 1
ATOM 4328 C CA . THR B 1 288 ? 98.019 130.570 118.996 1.00 46.00 288 THR B CA 1
ATOM 4329 C C . THR B 1 288 ? 97.944 129.347 119.899 1.00 39.90 288 THR B C 1
ATOM 4330 O O . THR B 1 288 ? 98.973 128.761 120.250 1.00 33.87 288 THR B O 1
ATOM 4334 N N . ARG B 1 289 ? 96.733 128.955 120.292 1.00 45.44 289 ARG B N 1
ATOM 4335 C CA . ARG B 1 289 ? 96.550 127.732 121.064 1.00 41.64 289 ARG B CA 1
ATOM 4336 C C . ARG B 1 289 ? 97.117 126.528 120.320 1.00 42.17 289 ARG B C 1
ATOM 4337 O O . ARG B 1 289 ? 97.879 125.734 120.882 1.00 38.32 289 ARG B O 1
ATOM 4345 N N . GLY B 1 290 ? 96.758 126.382 119.043 1.00 43.36 290 GLY B N 1
ATOM 4346 C CA . GLY B 1 290 ? 97.274 125.265 118.266 1.00 37.65 290 GLY B CA 1
ATOM 4347 C C . GLY B 1 290 ? 98.780 125.320 118.091 1.00 33.42 290 GLY B C 1
ATOM 4348 O O . GLY B 1 290 ? 99.466 124.296 118.183 1.00 31.61 290 GLY B O 1
ATOM 4349 N N . LEU B 1 291 ? 99.315 126.515 117.827 1.00 36.86 291 LEU B N 1
ATOM 4350 C CA . LEU B 1 291 ? 100.759 126.668 117.686 1.00 32.45 291 LEU B CA 1
ATOM 4351 C C . LEU B 1 291 ? 101.477 126.240 118.957 1.00 32.70 291 LEU B C 1
ATOM 4352 O O . LEU B 1 291 ? 102.442 125.470 118.910 1.00 32.69 291 LEU B O 1
ATOM 4357 N N . ILE B 1 292 ? 101.018 126.734 120.109 1.00 35.41 292 ILE 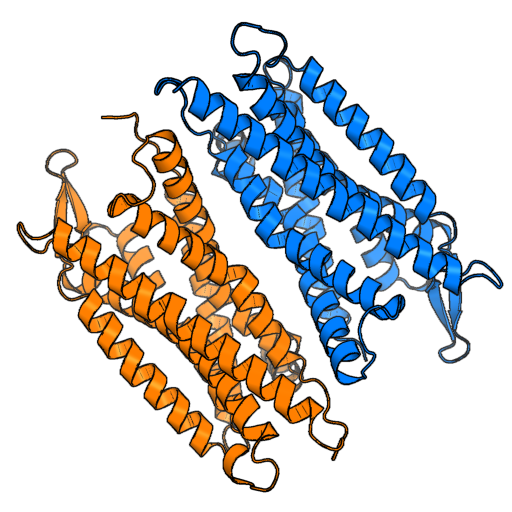B N 1
ATOM 4358 C CA . ILE B 1 292 ? 101.660 126.393 121.373 1.00 27.14 292 ILE B CA 1
ATOM 4359 C C . ILE B 1 292 ? 101.539 124.902 121.641 1.00 24.02 292 ILE B C 1
ATOM 4360 O O . ILE B 1 292 ? 102.490 124.263 122.100 1.00 26.80 292 ILE B O 1
ATOM 4365 N N . ASN B 1 293 ? 100.370 124.322 121.367 1.00 24.71 293 ASN B N 1
ATOM 4366 C CA . ASN B 1 293 ? 100.179 122.902 121.634 1.00 24.66 293 ASN B CA 1
ATOM 4367 C C . ASN B 1 293 ? 101.141 122.052 120.812 1.00 23.46 293 ASN B C 1
ATOM 4368 O O . ASN B 1 293 ? 101.833 121.181 121.355 1.00 25.15 293 ASN B O 1
ATOM 4373 N N . VAL B 1 294 ? 101.209 122.297 119.503 1.00 28.51 294 VAL B N 1
ATOM 4374 C CA . VAL B 1 294 ? 102.099 121.494 118.670 1.00 24.24 294 VAL B CA 1
ATOM 4375 C C . VAL B 1 294 ? 103.563 121.766 119.007 1.00 24.19 294 VAL B C 1
ATOM 4376 O O . VAL B 1 294 ? 104.383 120.837 119.018 1.00 26.24 294 VAL B O 1
ATOM 4380 N N . GLY B 1 295 ? 103.921 123.019 119.299 1.00 21.97 295 GLY B N 1
ATOM 4381 C CA . GLY B 1 295 ? 105.291 123.311 119.684 1.00 17.61 295 GLY B CA 1
ATOM 4382 C C . GLY B 1 295 ? 105.697 122.592 120.954 1.00 20.22 295 GLY B C 1
ATOM 4383 O O . GLY B 1 295 ? 106.782 122.017 121.037 1.00 20.01 295 GLY B O 1
ATOM 4384 N N . LEU B 1 296 ? 104.822 122.608 121.963 1.00 24.21 296 LEU B N 1
ATOM 4385 C CA . LEU B 1 296 ? 105.096 121.878 123.195 1.00 21.96 296 LEU B CA 1
ATOM 4386 C C . LEU B 1 296 ? 105.226 120.388 122.926 1.00 22.34 296 LEU B C 1
ATOM 4387 O O . LEU B 1 296 ? 106.097 119.720 123.495 1.00 24.29 296 LEU B O 1
ATOM 4392 N N . ALA B 1 297 ? 104.362 119.844 122.069 1.00 24.89 297 ALA B N 1
ATOM 4393 C CA . ALA B 1 297 ? 104.454 118.425 121.750 1.00 23.98 297 ALA B CA 1
ATOM 4394 C C . ALA B 1 297 ? 105.781 118.079 121.087 1.00 22.73 297 ALA B C 1
ATOM 4395 O O . ALA B 1 297 ? 106.334 117.003 121.340 1.00 19.40 297 ALA B O 1
ATOM 4397 N N . VAL B 1 298 ? 106.303 118.967 120.239 1.00 24.15 298 VAL B N 1
ATOM 4398 C CA . VAL B 1 298 ? 107.529 118.655 119.507 1.00 22.54 298 VAL B CA 1
ATOM 4399 C C . VAL B 1 298 ? 108.752 118.820 120.406 1.00 20.99 298 VAL B C 1
ATOM 4400 O O . VAL B 1 298 ? 109.632 117.952 120.446 1.00 22.99 298 VAL B O 1
ATOM 4404 N N . THR B 1 299 ? 108.829 119.934 121.139 1.00 20.42 299 THR B N 1
ATOM 4405 C CA . THR B 1 299 ? 110.038 120.229 121.905 1.00 19.21 299 THR B CA 1
ATOM 4406 C C . THR B 1 299 ? 110.146 119.365 123.154 1.00 21.76 299 THR B C 1
ATOM 4407 O O . THR B 1 299 ? 111.251 119.163 123.667 1.00 24.06 299 THR B O 1
ATOM 4411 N N . SER B 1 300 ? 109.023 118.860 123.667 1.00 22.88 300 SER B N 1
ATOM 4412 C CA . SER B 1 300 ? 109.081 117.986 124.833 1.00 19.16 300 SER B CA 1
ATOM 4413 C C . SER B 1 300 ? 109.874 116.721 124.539 1.00 20.77 300 SER B C 1
ATOM 4414 O O . SER B 1 300 ? 110.490 116.150 125.445 1.00 23.63 300 SER B O 1
ATOM 4417 N N . LEU B 1 301 ? 109.865 116.264 123.286 1.00 22.31 301 LEU B N 1
ATOM 4418 C CA . LEU B 1 301 ? 110.660 115.098 122.922 1.00 19.69 301 LEU B CA 1
ATOM 4419 C C . LEU B 1 301 ? 112.133 115.452 122.767 1.00 19.56 301 LEU B C 1
ATOM 4420 O O . LEU B 1 301 ? 112.999 114.603 123.003 1.00 23.29 301 LEU B O 1
ATOM 4425 N N . LEU B 1 302 ? 112.439 116.685 122.359 1.00 18.69 302 LEU B N 1
ATOM 4426 C CA . LEU B 1 302 ? 113.830 117.124 122.315 1.00 19.30 302 LEU B CA 1
ATOM 4427 C C . LEU B 1 302 ? 114.440 117.148 123.709 1.00 17.08 302 LEU B C 1
ATOM 4428 O O . LEU B 1 302 ? 115.574 116.700 123.912 1.00 18.81 302 LEU B O 1
ATOM 4433 N N . GLN B 1 303 ? 113.696 117.670 124.686 1.00 17.45 303 GLN B N 1
ATOM 4434 C CA . GLN B 1 303 ? 114.206 117.754 126.049 1.00 16.95 303 GLN B CA 1
ATOM 4435 C C . GLN B 1 303 ? 114.469 116.368 126.621 1.00 17.61 303 GLN B C 1
ATOM 4436 O O . GLN B 1 303 ? 115.465 116.154 127.321 1.00 17.38 303 GLN B O 1
ATOM 4442 N N . ALA B 1 304 ? 113.582 115.413 126.340 1.00 18.18 304 ALA B N 1
ATOM 4443 C CA . ALA B 1 304 ? 113.811 114.043 126.784 1.00 19.16 304 ALA B CA 1
ATOM 4444 C C . ALA B 1 304 ? 114.976 113.411 126.034 1.00 21.24 304 ALA B C 1
ATOM 4445 O O . ALA B 1 304 ? 115.606 112.470 126.530 1.00 21.56 304 ALA B O 1
ATOM 4447 N N . LEU B 1 305 ? 115.276 113.913 124.834 1.00 23.32 305 LEU B N 1
ATOM 4448 C CA . LEU B 1 305 ? 116.341 113.323 124.031 1.00 20.09 305 LEU B CA 1
ATOM 4449 C C . LEU B 1 305 ? 117.717 113.759 124.518 1.00 17.71 305 LEU B C 1
ATOM 4450 O O . LEU B 1 305 ? 118.726 113.144 124.156 1.00 19.40 305 LEU B O 1
ATOM 4455 N N . TYR B 1 306 ? 117.785 114.810 125.338 1.00 16.32 306 TYR B N 1
ATOM 4456 C CA . TYR B 1 306 ? 119.071 115.232 125.882 1.00 16.97 306 TYR B CA 1
ATOM 4457 C C . TYR B 1 306 ? 119.636 114.193 126.840 1.00 18.75 306 TYR B C 1
ATOM 4458 O O . TYR B 1 306 ? 120.856 114.018 126.928 1.00 19.09 306 TYR B O 1
ATOM 4467 N N . SER B 1 307 ? 118.768 113.511 127.589 1.00 19.55 307 SER B N 1
ATOM 4468 C CA . SER B 1 307 ? 119.238 112.435 128.450 1.00 17.48 307 SER B CA 1
ATOM 4469 C C . SER B 1 307 ? 119.923 111.339 127.649 1.00 18.61 307 SER B C 1
ATOM 4470 O O . SER B 1 307 ? 120.855 110.705 128.153 1.00 18.56 307 SER B O 1
ATOM 4473 N N . ALA B 1 308 ? 119.480 111.106 126.415 1.00 25.07 308 ALA B N 1
ATOM 4474 C CA . ALA B 1 308 ? 120.143 110.179 125.509 1.00 22.24 308 ALA B CA 1
ATOM 4475 C C . ALA B 1 308 ? 121.402 110.766 124.890 1.00 20.05 308 ALA B C 1
ATOM 4476 O O . ALA B 1 308 ? 122.377 110.039 124.674 1.00 20.86 308 ALA B O 1
ATOM 4478 N N . VAL B 1 309 ? 121.392 112.066 124.592 1.00 22.98 309 VAL B N 1
ATOM 4479 C CA . VAL B 1 309 ? 122.549 112.700 123.966 1.00 21.17 309 VAL B CA 1
ATOM 4480 C C . VAL B 1 309 ? 123.733 112.740 124.926 1.00 16.73 309 VAL B C 1
ATOM 4481 O O . VAL B 1 309 ? 124.885 112.553 124.518 1.00 20.90 309 VAL B O 1
ATOM 4485 N N . VAL B 1 310 ? 123.473 112.990 126.206 1.00 16.23 310 VAL B N 1
ATOM 4486 C CA . VAL B 1 310 ? 124.524 113.187 127.205 1.00 18.90 310 VAL B CA 1
ATOM 4487 C C . VAL B 1 310 ? 125.519 112.029 127.203 1.00 19.63 310 VAL B C 1
ATOM 4488 O O . VAL B 1 310 ? 126.710 112.250 126.944 1.00 17.40 310 VAL B O 1
ATOM 4492 N N . PRO B 1 311 ? 125.100 110.794 127.494 1.00 22.26 311 PRO B N 1
ATOM 4493 C CA . PRO B 1 311 ? 126.089 109.710 127.601 1.00 18.96 311 PRO B CA 1
ATOM 4494 C C . PRO B 1 311 ? 126.865 109.461 126.321 1.00 22.89 311 PRO B C 1
ATOM 4495 O O . PRO B 1 311 ? 128.009 108.996 126.388 1.00 24.03 311 PRO B O 1
ATOM 4499 N N . LEU B 1 312 ? 126.281 109.746 125.155 1.00 26.36 312 LEU B N 1
ATOM 4500 C CA . LEU B 1 312 ? 127.004 109.547 123.905 1.00 21.71 312 LEU B CA 1
ATOM 4501 C C . LEU B 1 312 ? 128.155 110.536 123.773 1.00 21.85 312 LEU B C 1
ATOM 4502 O O . LEU B 1 312 ? 129.198 110.212 123.195 1.00 30.58 312 LEU B O 1
ATOM 4507 N N . ILE B 1 313 ? 127.983 111.749 124.299 1.00 21.79 313 ILE B N 1
ATOM 4508 C CA . ILE B 1 313 ? 129.043 112.750 124.221 1.00 21.33 313 ILE B CA 1
ATOM 4509 C C . ILE B 1 313 ? 130.237 112.326 125.069 1.00 21.84 313 ILE B C 1
ATOM 4510 O O . ILE B 1 313 ? 131.392 112.466 124.657 1.00 26.92 313 ILE B O 1
ATOM 4515 N N . TYR B 1 314 ? 129.977 111.814 126.274 1.00 23.63 314 TYR B N 1
ATOM 4516 C CA . TYR B 1 314 ? 131.072 111.337 127.113 1.00 23.58 314 TYR B CA 1
ATOM 4517 C C . TYR B 1 314 ? 131.778 110.148 126.475 1.00 28.57 314 TYR B C 1
ATOM 4518 O O . TYR B 1 314 ? 133.006 110.030 126.554 1.00 33.27 314 TYR B O 1
ATOM 4527 N N . SER B 1 315 ? 131.019 109.250 125.844 1.00 32.58 315 SER B N 1
ATOM 4528 C CA . SER B 1 315 ? 131.626 108.085 125.211 1.00 36.86 315 SER B CA 1
ATOM 4529 C C . SER B 1 315 ? 132.395 108.460 123.950 1.00 36.52 315 SER B C 1
ATOM 4530 O O . SER B 1 315 ? 133.244 107.687 123.493 1.00 42.62 315 SER B O 1
ATOM 4533 N N . CYS B 1 316 ? 132.117 109.631 123.376 1.00 32.23 316 CYS B N 1
ATOM 4534 C CA . CYS B 1 316 ? 132.738 110.019 122.114 1.00 32.38 316 CYS B CA 1
ATOM 4535 C C . CYS B 1 316 ? 133.965 110.894 122.342 1.00 31.30 316 CYS B C 1
ATOM 4536 O O . CYS B 1 316 ? 135.066 110.576 121.880 1.00 35.36 316 CYS B O 1
ATOM 4539 N N . LEU B 1 317 ? 133.790 112.005 123.056 1.00 30.56 317 LEU B N 1
ATOM 4540 C CA . LEU B 1 317 ? 134.864 112.979 123.218 1.00 30.30 317 LEU B CA 1
ATOM 4541 C C . LEU B 1 317 ? 135.854 112.553 124.296 1.00 32.35 317 LEU B C 1
ATOM 4542 O O . LEU B 1 317 ? 137.070 112.574 124.073 1.00 35.34 317 LEU B O 1
ATOM 4547 N N . GLY B 1 318 ? 135.356 112.171 125.468 1.00 30.30 318 GLY B N 1
ATOM 4548 C CA . GLY B 1 318 ? 136.241 111.796 126.559 1.00 29.25 318 GLY B CA 1
ATOM 4549 C C . GLY B 1 318 ? 137.131 110.630 126.166 1.00 35.10 318 GLY B C 1
ATOM 4550 O O . GLY B 1 318 ? 136.654 109.606 125.664 1.00 38.24 318 GLY B O 1
ATOM 4551 N N . SER B 1 319 ? 138.437 110.782 126.396 1.00 38.46 319 SER B N 1
ATOM 4552 C CA . SER B 1 319 ? 139.381 109.736 126.016 1.00 40.81 319 SER B CA 1
ATOM 4553 C C . SER B 1 319 ? 139.276 108.529 126.940 1.00 42.36 319 SER B C 1
ATOM 4554 O O . SER B 1 319 ? 139.261 107.385 126.473 1.00 38.58 319 SER B O 1
ATOM 4557 N N . LEU B 1 320 ? 139.211 108.762 128.252 1.00 50.38 320 LEU B N 1
ATOM 4558 C CA . LEU B 1 320 ? 139.130 107.650 129.195 1.00 52.26 320 LEU B CA 1
ATOM 4559 C C . LEU B 1 320 ? 137.834 106.872 129.013 1.00 47.10 320 LEU B C 1
ATOM 4560 O O . LEU B 1 320 ? 137.833 105.635 129.030 1.00 44.75 320 LEU B O 1
ATOM 4565 N N . PHE B 1 321 ? 136.716 107.578 128.843 1.00 45.39 321 PHE B N 1
ATOM 4566 C CA . PHE B 1 321 ? 135.451 106.895 128.599 1.00 41.77 321 PHE B CA 1
ATOM 4567 C C . PHE B 1 321 ? 135.497 106.112 127.295 1.00 47.66 321 PHE B C 1
ATOM 4568 O O . PHE B 1 321 ? 135.070 104.957 127.242 1.00 49.46 321 PHE B O 1
ATOM 4576 N N . ARG B 1 322 ? 136.032 106.715 126.234 1.00 50.95 322 ARG B N 1
ATOM 4577 C CA . ARG B 1 322 ? 136.018 106.065 124.927 1.00 46.97 322 ARG B CA 1
ATOM 4578 C C . ARG B 1 322 ? 136.760 104.732 124.964 1.00 52.56 322 ARG B C 1
ATOM 4579 O O . ARG B 1 322 ? 136.279 103.722 124.436 1.00 56.48 322 ARG B O 1
ATOM 4587 N N . GLN B 1 323 ? 137.928 104.708 125.609 1.00 51.95 323 GLN B N 1
ATOM 4588 C CA . GLN B 1 323 ? 138.715 103.481 125.679 1.00 51.43 323 GLN B CA 1
ATOM 4589 C C . GLN B 1 323 ? 137.959 102.379 126.414 1.00 57.20 323 GLN B C 1
ATOM 4590 O O . GLN B 1 323 ? 137.913 101.230 125.958 1.00 57.49 323 GLN B O 1
ATOM 4596 N N . ARG B 1 324 ? 137.351 102.711 127.554 1.00 59.88 324 ARG B N 1
ATOM 4597 C CA . ARG B 1 324 ? 136.684 101.683 128.348 1.00 58.32 324 ARG B CA 1
ATOM 4598 C C . ARG B 1 324 ? 135.390 101.223 127.687 1.00 59.93 324 ARG B C 1
ATOM 4599 O O . ARG B 1 324 ? 135.018 100.050 127.793 1.00 62.90 324 ARG B O 1
ATOM 4607 N N . MET B 1 325 ? 134.686 102.128 127.003 1.00 57.14 325 MET B N 1
ATOM 4608 C CA . MET B 1 325 ? 133.504 101.711 126.256 1.00 54.72 325 MET B CA 1
ATOM 4609 C C . MET B 1 325 ? 133.882 100.806 125.091 1.00 64.20 325 MET B C 1
ATOM 4610 O O . MET B 1 325 ? 133.166 99.847 124.793 1.00 68.32 325 MET B O 1
ATOM 4615 N N . TYR B 1 326 ? 135.007 101.081 124.424 1.00 65.73 326 TYR B N 1
ATOM 4616 C CA . TYR B 1 326 ? 135.488 100.139 123.416 1.00 66.70 326 TYR B CA 1
ATOM 4617 C C . TYR B 1 326 ? 135.838 98.796 124.045 1.00 73.49 326 TYR B C 1
ATOM 4618 O O . TYR B 1 326 ? 135.544 97.738 123.474 1.00 77.45 326 TYR B O 1
ATOM 4627 N N . GLY B 1 327 ? 136.472 98.815 125.218 1.00 71.21 327 GLY B N 1
ATOM 4628 C CA . GLY B 1 327 ? 136.773 97.565 125.898 1.00 70.89 327 GLY B CA 1
ATOM 4629 C C . GLY B 1 327 ? 135.525 96.761 126.210 1.00 78.46 327 GLY B C 1
ATOM 4630 O O . GLY B 1 327 ? 135.486 95.547 125.997 1.00 79.36 327 GLY B O 1
ATOM 4631 N N . LEU B 1 328 ? 134.488 97.429 126.720 1.00 78.22 328 LEU B N 1
ATOM 4632 C CA . LEU B 1 328 ? 133.219 96.754 126.976 1.00 77.69 328 LEU B CA 1
ATOM 4633 C C . LEU B 1 328 ? 132.596 96.244 125.682 1.00 78.72 328 LEU B C 1
ATOM 4634 O O . LEU B 1 328 ? 132.052 95.134 125.641 1.00 79.63 328 LEU B O 1
ATOM 4639 N N . PHE B 1 329 ? 132.659 97.047 124.617 1.00 79.05 329 PHE B N 1
ATOM 4640 C CA . PHE B 1 329 ? 132.141 96.626 123.321 1.00 83.45 329 PHE B CA 1
ATOM 4641 C C . PHE B 1 329 ? 132.871 95.396 122.802 1.00 89.53 329 PHE B C 1
ATOM 4642 O O . PHE B 1 329 ? 132.297 94.609 122.041 1.00 91.54 329 PHE B O 1
ATOM 4650 N N . GLN B 1 330 ? 134.132 95.215 123.197 1.00 89.97 330 GLN B N 1
ATOM 4651 C CA . GLN B 1 330 ? 134.863 94.016 122.807 1.00 92.33 330 GLN B CA 1
ATOM 4652 C C . GLN B 1 330 ? 134.194 92.749 123.321 1.00 94.92 330 GLN B C 1
ATOM 4653 O O . GLN B 1 330 ? 134.274 91.707 122.661 1.00 92.02 330 GLN B O 1
ATOM 4659 N N . SER B 1 331 ? 133.540 92.814 124.477 1.00 96.13 331 SER B N 1
ATOM 4660 C CA . SER B 1 331 ? 132.849 91.660 125.040 1.00 94.16 331 SER B CA 1
ATOM 4661 C C . SER B 1 331 ? 131.513 92.075 125.647 1.00 88.14 331 SER B C 1
ATOM 4662 O O . SER B 1 331 ? 130.454 91.823 125.073 1.00 89.25 331 SER B O 1
#

Nearest PDB structures (foldseek):
  8k4o-assembly1_E  TM=8.467E-01  e=6.653E-30  Human gammaherpesvirus 8
  8k4p-assembly1_A  TM=8.316E-01  e=3.916E-27  Human gammaherpesvirus 8
  7o7f-assembly1_C  TM=7.876E-01  e=1.559E-10  Homo sapiens
  6met-assembly1_B  TM=8.056E-01  e=4.683E-10  Homo sapiens
  7f1q-assembly1_R  TM=7.649E-01  e=2.030E-10  Homo sapiens

B-factor: mean 41.46, std 24.54, range [9.67, 115.21]

GO terms:
  GO:0005515 protein binding (F, IPI)

InterPro domains:
  IPR000276 G protein-coupled receptor, rhodopsin-like [PF00001] (64-314)
  IPR000276 G protein-coupled receptor, rhodopsin-like [PR00237] (49-73)
  IPR000276 G protein-coupled receptor, rhodopsin-like [PR00237] (82-103)
  IPR000276 G protein-coupled receptor, rhodopsin-like [PR00237] (125-147)
  IPR000276 G protein-coupled receptor, rhodopsin-like [PR00237] (212-235)
  IPR000276 G protein-coupled receptor, rhodopsin-like [PR00237] (249-273)
  IPR000276 G protein-coupled receptor, rhodopsin-like [PR00237] (296-322)
  IPR017452 GPCR, rhodopsin-like, 7TM [PS50262] (64-314)
  IPR050119 C-C chemokine receptor type 1-9-like [PTHR10489] (23-333)

Organism: Human herpesvirus 8 type P (isolate GK18) (NCBI:txid868565)

Sequence (584 aa):
TTVVPYTWNVGILSLIFLINVLGNGLVTYIFCKHRSRAGAIDILLLGICLNSLCLSISLLAEVLMFLFPNIISTGLCRLEIFFYYLYVYLDIFSVVCVSLVRYLLVAYSTRSWPKKQSLGWVLTSAAWLIALVLSGDACRHRSRVVDPVSKQAMCYENAGNMTADWRLHVRTVSVTAGFLLPLALLILFYALTWCVVRRTKLQARRKVRGVIVAVVVLFFVFCFPYHVLNLLDTLLRRRWIRDSCYTRGLINVGLAVTSLLQALYSAVVPLIYSCLGSLFRQRMYGLFQSVCEMTTVVPYTWNVGILSLIFLINVLGNGLVTYIFCKHRSRAGAIDILLLGICLNSLCLSISLLAEVLMFLFPNIISTGLCRLEIFFYYLYVYLDIFSVVCVSLVRYLLVAYSTRSWPKKQSLGWVLTSAAWLIALVLSGDACRHRSRVVDPVSKQAMCYENAGNMTADWRLHVRTVSVTAGFLLPLALLILFYALTWCVVRRTKLQARRKVRGVIVAVVVLFFVFCFPYHVLNLLDTLLRRRWIRDSCYTRGLINVGLAVTSLLQALYSAVVPLIYSCLGSLFRQRMYGLFQS

Foldseek 3Di:
DAQADLVRVLVLLVVLLVLLCVLLVLVLVLCVVVVPPAWLLSLLLNLLSVLLVLLNLLSVLVSVCSVCVPPAWLVSLLSNQLSVLLSLQSNLLSLLLNLQLLLVCLVPVVDDVSTHNVSNVVSSVVSNVVSNVLSNVLSPQFTWDADPVPRGIDTAQDDDPCSLVSVLVNLVSCLPNRPDVSVVSNVVSNVSSVVSCVVVVDDPVDDDQQLSVVLSVLCCVQPVQLSVLSVVVSCQSVVVDPDDPVVVVVSSNSNVVNVSSNSNSSSVSSVSCCPSPPSNVVVVVVVVVD/DDDDDDQDDPVVVLVLLVVLLVLLVVLLVLVLVLCVVVVVDAWQLSLLLNLLSVLLVLLSVLSVLVSCCSVPVVPDWLVSQLSNQLSVQLSLQSNLLSLLLNLQLLLVCLVPVVDDVSTHRVNNVVSSVVSNVVSNVLSCLLSVQWGWDADPPVGGIDIARCPDVCSLVSVLVNLVSCLPSRPDVSVVSNVVSNVSSVVSVVVDPCPDDDDDDVLSVVLSVLCCVQPVQLSVLSVVVSCQSVQPPHDDDVVVVVSVNSNVVSVSSNSNSSSVSSVSCCPPPPSNVVVVVVVVVD

Radius of gyration: 25.5 Å; Cα contacts (8 Å, |Δi|>4): 703; chains: 2; bounding box: 73×53×58 Å